Protein AF-A0A8T5Q6V1-F1 (afdb_monomer)

Sequence (632 aa):
MIDNRLVGYIRTYMGKGYNKSAIADYLVKLGYPSQNVWDTINSMAQAKPMPQKQILPVQPIKKAAHKKYAPGAIHAAGFSGKLGLEIALVVIPLILLAGGYFMFLQPVCGNGKIERGETMETCCDDTSCLGEQLCEEHSCIEPTCDECQFLDDHVCVDYECCDSKDCADDKRCTDHKCESIVCEECQYIENRICLSYECCKNEDCSDEERCMDNHCVPLECGECEYLFHYACLPYVCCSHEDCDDDDPATIDTCDRPGTINATCSHEEILDECTINTECDDNVTSTRDICTGTPKTCSNIPITACLDGDNYCPSGCTYDDDNDCAQPDECLTDDDCDDDDPSTIDNCTGTPKTCSNTLTTECITGDDYCPSGCIYDDDQDCAQPDECSVDVDCDDSDPSTADNCSGTPKTCFNTPITECIDGDDYCPSTCTPLTDNNCRCSADAECYDSDPSTTDACAGAPPSCSNILITGCVGGDNYCPLGCDDTNDTDCQASIDCDLDIDCFITASENCERASVTNTSVVNLFGMLQETTNYLEIKGIELNKCVFYHRIVEMNVTFTEVFIQNMLDQGSTQEEIDQSLQQANDDADSLEGLDGTCRFDQADLTAMLNRWKEGNYASSDYNVAECEGDLHS

Solvent-accessible surface area (backbone atoms only — not comparable to full-atom values): 37743 Å² total; per-residue (Å²): 135,82,58,67,68,59,50,48,52,52,50,55,42,47,73,71,68,50,53,70,65,66,53,40,57,53,43,38,74,73,70,46,59,62,66,64,46,50,53,52,61,51,57,66,65,70,61,74,81,74,81,80,74,83,81,72,86,80,75,88,78,79,83,78,82,83,79,86,81,79,88,79,87,81,82,87,81,87,83,85,83,85,84,88,88,88,86,88,87,86,90,85,84,92,84,90,82,91,79,89,82,85,87,89,85,84,92,74,91,88,78,85,68,91,50,102,84,66,51,101,62,56,31,90,43,44,86,64,36,80,77,71,18,41,45,54,99,37,30,61,40,76,76,81,58,58,102,50,35,46,79,55,95,73,37,69,41,73,46,76,19,82,42,44,84,67,30,58,61,62,23,34,45,52,96,43,31,65,43,71,65,81,60,61,100,54,41,46,75,54,95,63,37,70,41,69,50,73,17,82,44,44,87,60,36,57,78,64,15,26,46,52,98,43,32,64,39,76,66,86,55,56,94,50,35,42,83,54,91,60,37,67,42,70,36,70,16,61,43,40,80,62,34,66,81,87,54,85,54,46,47,49,36,35,43,61,48,54,33,101,74,21,38,66,44,70,45,73,51,74,53,75,32,94,44,35,79,74,39,66,81,84,51,68,59,40,51,42,38,47,46,74,80,57,22,37,70,43,74,43,72,58,79,66,62,47,70,81,71,74,45,59,37,99,85,56,42,37,96,58,13,61,50,22,82,56,74,60,76,39,88,42,34,86,74,38,72,78,90,54,91,60,46,48,48,36,43,44,76,85,52,19,36,67,42,67,41,67,53,74,72,61,54,68,85,72,87,61,62,33,92,86,49,44,44,92,64,14,72,63,30,73,77,72,55,75,38,92,45,35,79,74,40,67,80,86,52,78,59,42,48,39,36,46,48,75,84,56,22,36,69,44,74,41,73,55,76,71,59,51,71,79,71,88,40,39,39,96,88,48,31,54,89,57,15,69,58,22,71,34,79,44,35,85,74,37,68,82,83,46,68,42,39,50,45,32,48,44,71,85,48,31,31,71,44,72,42,71,52,79,65,61,57,54,82,74,74,44,49,33,84,91,50,38,57,89,66,13,73,45,24,67,72,64,42,77,30,58,70,39,62,66,56,45,44,57,28,30,74,73,29,39,40,25,34,34,46,49,76,46,77,47,75,62,89,41,34,39,40,37,38,33,31,42,38,35,33,67,19,61,53,87,80,15,26,32,39,36,43,30,35,68,43,42,49,56,47,73,36,71,69,38,53,48,54,42,44,76,72,67,47,50,72,70,57,52,53,51,51,46,48,51,50,29,58,57,31,57,70,48,44,67,34,30,31,42,32,39,22,51,47,70,57,48,34,52,45,51,54,34,46,74,75,68,53,77,58,83,68,68,53,74,78,35,60,68,46,48,69,67,72,107

Secondary structure (DSSP, 8-state):
---HHHHHHHHHHHHTT--HHHHHHHHHHTT--HHHHHHHHHHHHHSPPPP---------PPPP-PPPPPPPPPPP--------------------------------S-SSS--BTB-TT--SSGGGSSSS-EEETTEEE-----TTEEEETTEEEEPS-SSTTTS-TTEEEETTEEEEP---TTEEEETTEEEEPS-SSGGGS-TTEEEETTEEEE----TTEEEETTEEEE-S-SSSGGG--S-TTEEEEEESTTSTT-EEEEEE---S-SSGGGG--S-TTEEEEEEETTEEEEEEEP-S--TTSS---TT--TTT-TTS-PPPS-SSGGGS--S-TTEEEEEEETTEEEEEEE-----TTSS---BTB-TTT-TTSPPPPS-SSGGGG--S-TTEEEEEEETTEEEEEEE--S--TTSS---TT--TTT-TT---SSGGGS--S-TTEEEEEETTTTEEEEEE--S--TTSS---TT--TTT-SS-PPPEE-TT-HHHHHHHHTTT--EEEEEEEEEEETTEEEEEEEEEEEEEEETTEEEEEEEEEEEEEEE-HHHHHHHHHTT--HHHHHHHHHHHHHHHHTTTT-EEEEEE-HHHHHHHHHHHHTT---GGGGTTSEEESGGG-

Structure (mmCIF, N/CA/C/O backbone):
data_AF-A0A8T5Q6V1-F1
#
_entry.id   AF-A0A8T5Q6V1-F1
#
loop_
_atom_site.group_PDB
_atom_site.id
_atom_site.type_symbol
_atom_site.label_atom_id
_atom_site.label_alt_id
_atom_site.label_comp_id
_atom_site.label_asym_id
_atom_site.label_entity_id
_atom_site.label_seq_id
_atom_site.pdbx_PDB_ins_code
_atom_site.Cartn_x
_atom_site.Cartn_y
_atom_site.Cartn_z
_atom_site.occupancy
_atom_site.B_iso_or_equiv
_atom_site.auth_seq_id
_atom_site.auth_comp_id
_atom_site.auth_asym_id
_atom_site.auth_atom_id
_atom_site.pdbx_PDB_model_num
ATOM 1 N N . MET A 1 1 ? -5.209 1.384 3.714 1.00 50.50 1 MET A N 1
ATOM 2 C CA . MET A 1 1 ? -3.774 1.659 3.490 1.00 50.50 1 MET A CA 1
ATOM 3 C C . MET A 1 1 ? -3.626 2.151 2.066 1.00 50.50 1 MET A C 1
ATOM 5 O O . MET A 1 1 ? -4.229 1.548 1.185 1.00 50.50 1 MET A O 1
ATOM 9 N N . ILE A 1 2 ? -2.903 3.247 1.853 1.00 60.59 2 ILE A N 1
ATOM 10 C CA . ILE A 1 2 ? -2.592 3.736 0.507 1.00 60.59 2 ILE A CA 1
ATOM 11 C C . ILE A 1 2 ? -1.383 2.936 0.004 1.00 60.59 2 ILE A C 1
ATOM 13 O O . ILE A 1 2 ? -0.422 2.738 0.742 1.00 60.59 2 ILE A O 1
ATOM 17 N N . ASP A 1 3 ? -1.430 2.432 -1.230 1.00 82.81 3 ASP A N 1
ATOM 18 C CA . ASP A 1 3 ? -0.286 1.724 -1.813 1.00 82.81 3 ASP A CA 1
ATOM 19 C C . ASP A 1 3 ? 0.800 2.747 -2.193 1.00 82.81 3 ASP A C 1
ATOM 21 O O . ASP A 1 3 ? 0.674 3.486 -3.170 1.00 82.81 3 ASP A O 1
ATOM 25 N N . ASN A 1 4 ? 1.889 2.792 -1.423 1.00 78.69 4 ASN A N 1
ATOM 26 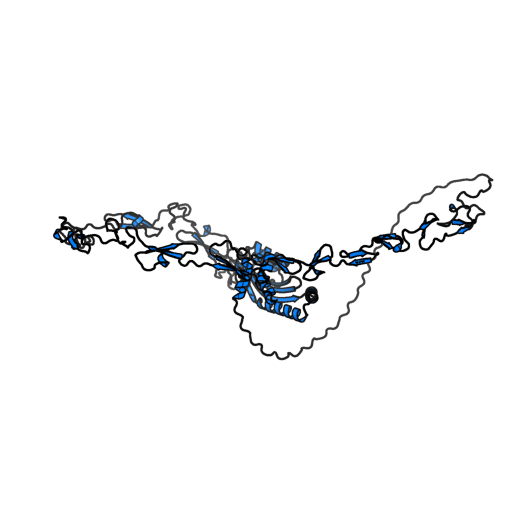C CA . ASN A 1 4 ? 2.996 3.723 -1.659 1.00 78.69 4 ASN A CA 1
ATOM 27 C C . ASN A 1 4 ? 3.698 3.507 -3.018 1.00 78.69 4 ASN A C 1
ATOM 29 O O . ASN A 1 4 ? 4.269 4.447 -3.576 1.00 78.69 4 ASN A O 1
ATOM 33 N N . ARG A 1 5 ? 3.587 2.315 -3.624 1.00 82.81 5 ARG A N 1
ATOM 34 C CA . ARG A 1 5 ? 4.042 2.048 -4.999 1.00 82.81 5 ARG A CA 1
ATOM 35 C C . ARG A 1 5 ? 3.133 2.735 -6.018 1.00 82.81 5 ARG A C 1
ATOM 37 O O . ARG A 1 5 ? 3.620 3.345 -6.969 1.00 82.81 5 ARG A O 1
ATOM 44 N N . LEU A 1 6 ? 1.823 2.683 -5.783 1.00 89.88 6 LEU A N 1
ATOM 45 C CA . LEU A 1 6 ? 0.807 3.356 -6.590 1.00 89.88 6 LEU A CA 1
ATOM 46 C C . LEU A 1 6 ? 0.952 4.887 -6.507 1.00 89.88 6 LEU A C 1
ATOM 48 O O . LEU A 1 6 ? 0.964 5.550 -7.545 1.00 89.88 6 LEU A O 1
ATOM 52 N N . VAL A 1 7 ? 1.184 5.436 -5.305 1.00 91.81 7 VAL A N 1
ATOM 53 C CA . VAL A 1 7 ? 1.549 6.854 -5.089 1.00 91.81 7 VAL A CA 1
ATOM 54 C C . VAL A 1 7 ? 2.785 7.234 -5.901 1.00 91.81 7 VAL A C 1
ATOM 56 O O . VAL A 1 7 ? 2.777 8.267 -6.572 1.00 91.81 7 VAL A O 1
ATOM 59 N N . GLY A 1 8 ? 3.836 6.406 -5.862 1.00 86.44 8 GLY A N 1
ATOM 60 C CA . GLY A 1 8 ? 5.070 6.616 -6.620 1.00 86.44 8 GLY A CA 1
ATOM 61 C C . GLY A 1 8 ? 4.810 6.744 -8.120 1.00 86.44 8 GLY A C 1
ATOM 62 O O . GLY A 1 8 ? 5.161 7.763 -8.717 1.00 86.44 8 GLY A O 1
ATOM 63 N N . TYR A 1 9 ? 4.110 5.772 -8.718 1.00 88.06 9 TYR A N 1
ATOM 64 C CA . TYR A 1 9 ? 3.749 5.826 -10.137 1.00 88.06 9 TYR A CA 1
ATOM 65 C C . TYR A 1 9 ? 2.916 7.067 -10.480 1.00 88.06 9 TYR A C 1
ATOM 67 O O . TYR A 1 9 ? 3.264 7.792 -11.416 1.00 88.06 9 TYR A O 1
ATOM 75 N N . ILE A 1 10 ? 1.860 7.359 -9.711 1.00 93.31 10 ILE A N 1
ATOM 76 C CA . ILE A 1 10 ? 1.014 8.542 -9.929 1.00 93.31 10 ILE A CA 1
ATOM 77 C C . ILE A 1 10 ? 1.860 9.821 -9.886 1.00 93.31 10 ILE A C 1
ATOM 79 O O . ILE A 1 10 ? 1.750 10.659 -10.783 1.00 93.31 10 ILE A O 1
ATOM 83 N N . ARG A 1 11 ? 2.760 9.955 -8.903 1.00 91.69 11 ARG A N 1
ATOM 84 C CA . ARG A 1 11 ? 3.656 11.113 -8.763 1.00 91.69 11 ARG A CA 1
ATOM 85 C C . ARG A 1 11 ? 4.608 11.245 -9.956 1.00 91.69 11 ARG A C 1
ATOM 87 O O . ARG A 1 11 ? 4.735 12.344 -10.494 1.00 91.69 11 ARG A O 1
ATOM 94 N N . THR A 1 12 ? 5.212 10.147 -10.423 1.00 89.19 12 THR A N 1
ATOM 95 C CA . THR A 1 12 ? 6.093 10.146 -11.606 1.00 89.19 12 THR A CA 1
ATOM 96 C C . THR A 1 12 ? 5.361 10.593 -12.872 1.00 89.19 12 THR A C 1
ATOM 98 O O . THR A 1 12 ? 5.877 11.433 -13.611 1.00 89.19 12 THR A O 1
ATOM 101 N N . TYR A 1 13 ? 4.157 10.077 -13.142 1.00 86.62 13 TYR A N 1
ATOM 102 C CA . TYR A 1 13 ? 3.411 10.479 -14.338 1.00 86.62 13 TYR A CA 1
ATOM 103 C C . TYR A 1 13 ? 2.838 11.903 -14.221 1.00 86.62 13 TYR A C 1
ATOM 105 O O . TYR A 1 13 ? 2.899 12.654 -15.195 1.00 86.62 13 TYR A O 1
ATOM 113 N N . MET A 1 14 ? 2.380 12.339 -13.041 1.00 86.94 14 MET A N 1
ATOM 114 C CA . MET A 1 14 ? 1.978 13.739 -12.828 1.00 86.94 14 MET A CA 1
ATOM 115 C C . MET A 1 14 ? 3.160 14.703 -13.023 1.00 86.94 14 MET A C 1
ATOM 117 O O . MET A 1 14 ? 2.996 15.744 -13.657 1.00 86.94 14 MET A O 1
ATOM 121 N N . GLY A 1 15 ? 4.362 14.342 -12.555 1.00 74.06 15 GLY A N 1
ATOM 122 C CA . GLY A 1 15 ? 5.591 15.116 -12.770 1.00 74.06 15 GLY A CA 1
ATOM 123 C C . GLY A 1 15 ? 5.994 15.234 -14.245 1.00 74.06 15 GLY A C 1
ATOM 124 O O . GLY A 1 15 ? 6.509 16.267 -14.663 1.00 74.06 15 GLY A O 1
ATOM 125 N N . LYS A 1 16 ? 5.675 14.221 -15.062 1.00 83.06 16 LYS A N 1
ATOM 126 C CA . LYS A 1 16 ? 5.834 14.244 -16.528 1.00 83.06 16 LYS A CA 1
ATOM 127 C C . LYS A 1 16 ? 4.684 14.951 -17.271 1.00 83.06 16 LYS A C 1
ATOM 129 O O . LYS A 1 16 ? 4.659 14.941 -18.497 1.00 83.06 16 LYS A O 1
ATOM 134 N N . GLY A 1 17 ? 3.737 15.566 -16.556 1.00 82.12 17 GLY A N 1
ATOM 135 C CA . GLY A 1 17 ? 2.651 16.363 -17.136 1.00 82.12 17 GLY A CA 1
ATOM 136 C C . GLY A 1 17 ? 1.446 15.570 -17.654 1.00 82.12 17 GLY A C 1
ATOM 137 O O . GLY A 1 17 ? 0.575 16.156 -18.298 1.00 82.12 17 GLY A O 1
ATOM 138 N N . TYR A 1 18 ? 1.358 14.265 -17.375 1.00 78.44 18 TYR A N 1
ATOM 139 C CA . TYR A 1 18 ? 0.180 13.470 -17.731 1.00 78.44 18 TYR A CA 1
ATOM 140 C C . TYR A 1 18 ? -1.029 13.902 -16.889 1.00 78.44 18 TYR A C 1
ATOM 142 O O . TYR A 1 18 ? -0.914 14.177 -15.692 1.00 78.44 18 TYR A O 1
ATOM 150 N N . ASN A 1 19 ? -2.210 13.963 -17.512 1.00 92.12 19 ASN A N 1
ATOM 151 C CA . ASN A 1 19 ? -3.438 14.274 -16.786 1.00 92.12 19 ASN A CA 1
ATOM 152 C C . ASN A 1 19 ? -3.866 13.082 -15.911 1.00 92.12 19 ASN A C 1
ATOM 154 O O . ASN A 1 19 ? -3.575 11.929 -16.224 1.00 92.12 19 ASN A O 1
ATOM 158 N N . LYS A 1 20 ? -4.587 13.368 -14.824 1.00 92.50 20 LYS A N 1
ATOM 159 C CA . LYS A 1 20 ? -5.003 12.369 -13.829 1.00 92.50 20 LYS A CA 1
ATOM 160 C C . LYS A 1 20 ? -5.739 11.160 -14.418 1.00 92.50 20 LYS A C 1
ATOM 162 O O . LYS A 1 20 ? -5.461 10.047 -13.995 1.00 92.50 20 LYS A O 1
ATOM 167 N N . SER A 1 21 ? -6.622 11.364 -15.396 1.00 89.88 21 SER A N 1
ATOM 168 C CA . SER A 1 21 ? -7.391 10.265 -16.001 1.00 89.88 21 SER A CA 1
ATOM 169 C C . SER A 1 21 ? -6.497 9.346 -16.832 1.00 89.88 21 SER A C 1
ATOM 171 O O . SER A 1 21 ? -6.570 8.134 -16.691 1.00 89.88 21 SER A O 1
ATOM 173 N N . ALA A 1 22 ? -5.566 9.908 -17.609 1.00 86.81 22 ALA A N 1
ATOM 174 C CA . ALA A 1 22 ? -4.607 9.113 -18.379 1.00 86.81 22 ALA A CA 1
ATOM 175 C C . ALA A 1 22 ? -3.687 8.269 -17.473 1.00 86.81 22 ALA A C 1
ATOM 177 O O . ALA A 1 22 ? -3.285 7.165 -17.838 1.00 86.81 22 ALA A O 1
ATOM 178 N N . ILE A 1 23 ? -3.372 8.781 -16.278 1.00 91.69 23 ILE A N 1
ATOM 179 C CA . ILE A 1 23 ? -2.633 8.050 -15.242 1.00 91.69 23 ILE A CA 1
ATOM 180 C C . ILE A 1 23 ? -3.495 6.924 -14.662 1.00 91.69 23 ILE A C 1
ATOM 182 O O . ILE A 1 23 ? -3.005 5.805 -14.510 1.00 91.69 23 ILE A O 1
ATOM 186 N N . ALA A 1 24 ? -4.769 7.207 -14.373 1.00 92.19 24 ALA A N 1
ATOM 187 C CA . ALA A 1 24 ? -5.705 6.221 -13.853 1.00 92.19 24 ALA A CA 1
ATOM 188 C C . ALA A 1 24 ? -5.894 5.046 -14.825 1.00 92.19 24 ALA A C 1
ATOM 190 O O . ALA A 1 24 ? -5.629 3.903 -14.457 1.00 92.19 24 ALA A O 1
ATOM 191 N N . ASP A 1 25 ? -6.236 5.331 -16.084 1.00 90.31 25 ASP A N 1
ATOM 192 C CA . ASP A 1 25 ? -6.454 4.329 -17.134 1.00 90.31 25 ASP A CA 1
ATOM 193 C C . ASP A 1 25 ? -5.232 3.433 -17.355 1.00 90.31 25 ASP A C 1
ATOM 195 O O . ASP A 1 25 ? -5.359 2.222 -17.547 1.00 90.31 25 ASP A O 1
ATOM 199 N N . TYR A 1 26 ? -4.031 4.019 -17.330 1.00 89.94 26 TYR A N 1
ATOM 200 C CA . TYR A 1 26 ? -2.785 3.274 -17.485 1.00 89.94 26 TYR A CA 1
ATOM 201 C C . TYR A 1 26 ? -2.558 2.299 -16.321 1.00 89.94 26 TYR A C 1
ATOM 203 O O . TYR A 1 26 ? -2.229 1.134 -16.544 1.00 89.94 26 TYR A O 1
ATOM 211 N N . LEU A 1 27 ? -2.777 2.742 -15.081 1.00 88.88 27 LEU A N 1
ATOM 212 C CA . LEU A 1 27 ? -2.571 1.914 -13.890 1.00 88.88 27 LEU A CA 1
ATOM 213 C C . LEU A 1 27 ? -3.657 0.839 -13.743 1.00 88.88 27 LEU A C 1
ATOM 215 O O . LEU A 1 27 ? -3.339 -0.301 -13.405 1.00 88.88 27 LEU A O 1
ATOM 219 N N . VAL A 1 28 ? -4.909 1.140 -14.100 1.00 92.12 28 VAL A N 1
ATOM 220 C CA . VAL A 1 28 ? -5.985 0.137 -14.166 1.00 92.12 28 VAL A CA 1
ATOM 221 C C . VAL A 1 28 ? -5.683 -0.932 -15.223 1.00 92.12 28 VAL A C 1
ATOM 223 O O . VAL A 1 28 ? -5.834 -2.121 -14.948 1.00 92.12 28 VAL A O 1
ATOM 226 N N . LYS A 1 29 ? -5.144 -0.556 -16.393 1.00 86.12 29 LYS A N 1
ATOM 227 C CA . LYS A 1 29 ? -4.668 -1.518 -17.411 1.00 86.12 29 LYS A CA 1
ATOM 228 C C . LYS A 1 29 ? -3.483 -2.374 -16.946 1.00 86.12 29 LYS A C 1
ATOM 230 O O . LYS A 1 29 ? -3.326 -3.489 -17.438 1.00 86.12 29 LYS A O 1
ATOM 235 N N . LEU A 1 30 ? -2.684 -1.899 -15.988 1.00 81.12 30 LEU A N 1
ATOM 236 C CA . LEU A 1 30 ? -1.647 -2.690 -15.310 1.00 81.12 30 LEU A CA 1
ATOM 237 C C . LEU A 1 30 ? -2.190 -3.582 -14.174 1.00 81.12 30 LEU A C 1
ATOM 239 O O . LEU A 1 30 ? -1.413 -4.285 -13.531 1.00 81.12 30 LEU A O 1
ATOM 243 N N . GLY A 1 31 ? -3.507 -3.595 -13.943 1.00 89.69 31 GLY A N 1
ATOM 244 C CA . GLY A 1 31 ? -4.175 -4.464 -12.971 1.00 89.69 31 GLY A CA 1
ATOM 245 C C . GLY A 1 31 ? -4.384 -3.852 -11.584 1.00 89.69 31 GLY A C 1
ATOM 246 O O . GLY A 1 31 ? -4.803 -4.568 -10.675 1.00 89.69 31 GLY A O 1
ATOM 247 N N . TYR A 1 32 ? -4.124 -2.554 -11.395 1.00 89.25 32 TYR A N 1
ATOM 248 C CA . TYR A 1 32 ? -4.460 -1.875 -10.140 1.00 89.25 32 TYR A CA 1
ATOM 249 C C . TYR A 1 32 ? -5.985 -1.654 -10.027 1.00 89.25 32 TYR A C 1
ATOM 251 O O . TYR A 1 32 ? -6.607 -1.238 -11.006 1.00 89.25 32 TYR A O 1
ATOM 259 N N . PRO A 1 33 ? -6.619 -1.887 -8.857 1.00 92.69 33 PRO A N 1
ATOM 260 C CA . PRO A 1 33 ? -8.056 -1.661 -8.691 1.00 92.69 33 PRO A CA 1
ATOM 261 C C . PRO A 1 33 ? -8.438 -0.190 -8.906 1.00 92.69 33 PRO A C 1
ATOM 263 O O . PRO A 1 33 ? -7.882 0.680 -8.237 1.00 92.69 33 PRO A O 1
ATOM 266 N N . SER A 1 34 ? -9.414 0.076 -9.784 1.00 91.88 34 SER A N 1
ATOM 267 C CA . SER A 1 34 ? -9.871 1.432 -10.157 1.00 91.88 34 SER A CA 1
ATOM 268 C C . SER A 1 34 ? -10.066 2.363 -8.955 1.00 91.88 34 SER A C 1
ATOM 270 O O . SER A 1 34 ? -9.482 3.446 -8.915 1.00 91.88 34 SER A O 1
ATOM 272 N N . GLN A 1 35 ? -10.794 1.894 -7.935 1.00 91.19 35 GLN A N 1
ATOM 273 C CA . GLN A 1 35 ? -11.061 2.653 -6.714 1.00 91.19 35 GLN A CA 1
ATOM 274 C C . GLN A 1 35 ? -9.765 3.108 -6.022 1.00 91.19 35 GLN A C 1
ATOM 276 O O . GLN A 1 35 ? -9.561 4.299 -5.806 1.00 91.19 35 GLN A O 1
ATOM 281 N N . ASN A 1 36 ? -8.829 2.184 -5.780 1.00 91.62 36 ASN A N 1
ATOM 282 C CA . ASN A 1 36 ? -7.547 2.483 -5.136 1.00 91.62 36 ASN A CA 1
ATOM 283 C C . ASN A 1 36 ? -6.719 3.500 -5.941 1.00 91.62 36 ASN A C 1
ATOM 285 O O . ASN A 1 36 ? -6.029 4.337 -5.356 1.00 91.62 36 ASN A O 1
ATOM 289 N N . VAL A 1 37 ? -6.772 3.433 -7.276 1.00 93.25 37 VAL A N 1
ATOM 290 C CA . VAL A 1 37 ? -6.072 4.372 -8.165 1.00 93.25 37 VAL A CA 1
ATOM 291 C C . VAL A 1 37 ? -6.668 5.775 -8.037 1.00 93.25 37 VAL A C 1
ATOM 293 O O . VAL A 1 37 ? -5.928 6.733 -7.799 1.00 93.25 37 VAL A O 1
ATOM 296 N N . TRP A 1 38 ? -7.993 5.904 -8.118 1.00 94.44 38 TRP A N 1
ATOM 297 C CA . TRP A 1 38 ? -8.678 7.193 -8.012 1.00 94.44 38 TRP A CA 1
ATOM 298 C C . TRP A 1 38 ? -8.610 7.807 -6.609 1.00 94.44 38 TRP A C 1
ATOM 300 O O . TRP A 1 38 ? -8.314 8.998 -6.493 1.00 94.44 38 TRP A O 1
ATOM 310 N N . ASP A 1 39 ? -8.760 7.017 -5.546 1.00 91.69 39 ASP A N 1
ATOM 311 C CA . ASP A 1 39 ? -8.610 7.475 -4.158 1.00 91.69 39 ASP A CA 1
ATOM 312 C C . ASP A 1 39 ? -7.190 8.005 -3.893 1.00 91.69 39 ASP A C 1
ATOM 314 O O . ASP A 1 39 ? -7.002 9.040 -3.243 1.00 91.69 39 ASP A O 1
ATOM 318 N N . THR A 1 40 ? -6.171 7.359 -4.470 1.00 91.88 40 THR A N 1
ATOM 319 C CA . THR A 1 40 ? -4.777 7.823 -4.388 1.00 91.88 40 THR A CA 1
ATOM 320 C C . THR A 1 40 ? -4.570 9.124 -5.182 1.00 91.88 40 THR A C 1
ATOM 322 O O . THR A 1 40 ? -4.009 10.094 -4.672 1.00 91.88 40 THR A O 1
ATOM 325 N N . ILE A 1 41 ? -5.099 9.215 -6.407 1.00 93.12 41 ILE A N 1
ATOM 326 C CA . ILE A 1 41 ? -5.057 10.432 -7.244 1.00 93.12 41 ILE A CA 1
ATOM 327 C C . ILE A 1 41 ? -5.788 11.623 -6.592 1.00 93.12 41 ILE A C 1
ATOM 329 O O . ILE A 1 41 ? -5.400 12.788 -6.784 1.00 93.12 41 ILE A O 1
ATOM 333 N N . ASN A 1 42 ? -6.862 11.357 -5.849 1.00 92.12 42 ASN A N 1
ATOM 334 C CA . ASN A 1 42 ? -7.705 12.373 -5.226 1.00 92.12 42 ASN A CA 1
ATOM 335 C C . ASN A 1 42 ? -7.177 12.817 -3.857 1.00 92.12 42 ASN A C 1
ATOM 337 O O . ASN A 1 42 ? -7.146 14.020 -3.597 1.00 92.12 42 ASN A O 1
ATOM 341 N N . SER A 1 43 ? -6.649 11.908 -3.035 1.00 90.75 43 SER A N 1
ATOM 342 C CA . SER A 1 43 ? -5.946 12.267 -1.790 1.00 90.75 43 SER A CA 1
ATOM 343 C C . SER A 1 43 ? -4.698 13.120 -2.062 1.00 90.75 43 SER A C 1
ATOM 345 O O . SER A 1 43 ? -4.515 14.163 -1.430 1.00 90.75 43 SER A O 1
ATOM 347 N N . MET A 1 44 ? -3.915 12.794 -3.099 1.00 82.94 44 MET A N 1
ATOM 348 C CA . MET A 1 44 ? -2.791 13.628 -3.559 1.00 82.94 44 MET A CA 1
ATOM 349 C C . MET A 1 44 ? -3.220 15.026 -4.053 1.00 82.94 44 MET A C 1
ATOM 351 O O . MET A 1 44 ? -2.408 15.949 -4.065 1.00 82.94 44 MET A O 1
ATOM 355 N N . ALA A 1 45 ? -4.487 15.219 -4.438 1.00 72.88 45 ALA A N 1
ATOM 356 C CA . ALA A 1 45 ? -5.019 16.511 -4.885 1.00 72.88 45 ALA A CA 1
ATOM 357 C C . ALA A 1 45 ? -5.247 17.511 -3.742 1.00 72.88 45 ALA A C 1
ATOM 359 O O . ALA A 1 45 ? -5.257 18.719 -3.976 1.00 72.88 45 ALA A O 1
ATOM 360 N N . GLN A 1 46 ? -5.494 17.008 -2.530 1.00 60.44 46 GLN A N 1
ATOM 361 C CA . GLN A 1 46 ? -5.893 17.819 -1.376 1.00 60.44 46 GLN A CA 1
ATOM 362 C C . GLN A 1 46 ? -4.693 18.314 -0.551 1.00 60.44 46 GLN A C 1
ATOM 364 O O . GLN A 1 46 ? -4.842 19.184 0.312 1.00 60.44 46 GLN A O 1
ATOM 369 N N . ALA A 1 47 ? -3.486 17.819 -0.844 1.00 49.19 47 ALA A N 1
ATOM 370 C CA . ALA A 1 47 ? -2.251 18.309 -0.251 1.00 49.19 47 ALA A CA 1
ATOM 371 C C . ALA A 1 47 ? -2.007 19.779 -0.643 1.00 49.19 47 ALA A C 1
ATOM 373 O O . ALA A 1 47 ? -1.697 20.103 -1.791 1.00 49.19 47 ALA A O 1
ATOM 374 N N . LYS A 1 48 ? -2.132 20.696 0.329 1.00 37.19 48 LYS A N 1
ATOM 375 C CA . LYS A 1 48 ? -1.776 22.113 0.141 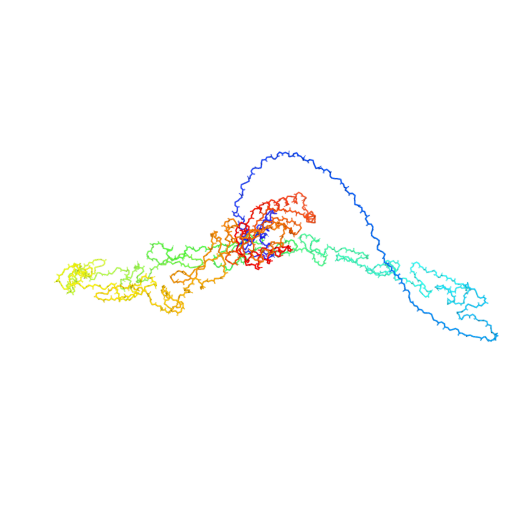1.00 37.19 48 LYS A CA 1
ATOM 376 C C . LYS A 1 48 ? -0.340 22.223 -0.390 1.00 37.19 48 LYS A C 1
ATOM 378 O O . LYS A 1 48 ? 0.550 21.617 0.210 1.00 37.19 48 LYS A O 1
ATOM 383 N N . PRO A 1 49 ? -0.071 23.052 -1.417 1.00 39.31 49 PRO A N 1
ATOM 384 C CA . PRO A 1 49 ? 1.294 23.280 -1.869 1.00 39.31 49 PRO A CA 1
ATOM 385 C C . PRO A 1 49 ? 2.126 23.838 -0.710 1.00 39.31 49 PRO A C 1
ATOM 387 O O . PRO A 1 49 ? 1.771 24.866 -0.120 1.00 39.31 49 PRO A O 1
ATOM 390 N N . MET A 1 50 ? 3.228 23.158 -0.376 1.00 33.22 50 MET A N 1
ATOM 391 C CA . MET A 1 50 ? 4.157 23.644 0.642 1.00 33.22 50 MET A CA 1
ATOM 392 C C . MET A 1 50 ? 4.661 25.046 0.259 1.00 33.22 50 MET A C 1
ATOM 394 O O . MET A 1 50 ? 4.918 25.315 -0.919 1.00 33.22 50 MET A O 1
ATOM 398 N N . PRO A 1 51 ? 4.806 25.969 1.228 1.00 31.80 51 PRO A N 1
ATOM 399 C CA . PRO A 1 51 ? 5.208 27.336 0.932 1.00 31.80 51 PRO A CA 1
ATOM 400 C C . PRO A 1 51 ? 6.614 27.360 0.325 1.00 31.80 51 PRO A C 1
ATOM 402 O O . PRO A 1 51 ? 7.587 27.001 0.989 1.00 31.80 51 PRO A O 1
ATOM 405 N N . GLN A 1 52 ? 6.722 27.824 -0.926 1.00 33.12 52 GLN A N 1
ATOM 406 C CA . GLN A 1 52 ? 7.999 27.966 -1.628 1.00 33.12 52 GLN A CA 1
ATOM 407 C C . GLN A 1 52 ? 8.988 28.788 -0.791 1.00 33.12 52 GLN A C 1
ATOM 409 O O . GLN A 1 52 ? 8.845 30.003 -0.612 1.00 33.12 52 GLN A O 1
ATOM 414 N N . LYS A 1 53 ? 10.020 28.111 -0.283 1.00 32.88 53 LYS A N 1
ATOM 415 C CA . LYS A 1 53 ? 11.124 28.724 0.456 1.00 32.88 53 LYS A CA 1
ATOM 416 C C . LYS A 1 53 ? 11.891 29.625 -0.514 1.00 32.88 53 LYS A C 1
ATOM 418 O O . LYS A 1 53 ? 12.406 29.149 -1.522 1.00 32.88 53 LYS A O 1
ATOM 423 N N . GLN A 1 54 ? 11.959 30.928 -0.235 1.00 32.53 54 GLN A N 1
ATOM 424 C CA . GLN A 1 54 ? 12.676 31.867 -1.103 1.00 32.53 54 GLN A CA 1
ATOM 425 C C . GLN A 1 54 ? 14.154 31.473 -1.216 1.00 32.53 54 GLN A C 1
ATOM 427 O O . GLN A 1 54 ? 14.896 31.520 -0.233 1.00 32.53 54 GLN A O 1
ATOM 432 N N . ILE A 1 55 ? 14.578 31.116 -2.429 1.00 33.44 55 ILE A N 1
ATOM 433 C CA . ILE A 1 55 ? 15.965 30.766 -2.734 1.00 33.44 55 ILE A CA 1
ATOM 434 C C . ILE A 1 55 ? 16.821 32.033 -2.624 1.00 33.44 55 ILE A C 1
ATOM 436 O O . ILE A 1 55 ? 16.726 32.949 -3.444 1.00 33.44 55 ILE A O 1
ATOM 440 N N . LEU A 1 56 ? 17.675 32.088 -1.601 1.00 36.03 56 LEU A N 1
ATOM 441 C CA . LEU A 1 56 ? 18.736 33.089 -1.512 1.00 36.03 56 LEU A CA 1
ATOM 442 C C . LEU A 1 56 ? 19.834 32.769 -2.543 1.00 36.03 56 LEU A C 1
ATOM 444 O O . LEU A 1 56 ? 20.179 31.601 -2.720 1.00 36.03 56 LEU A O 1
ATOM 448 N N . PRO A 1 57 ? 20.425 33.778 -3.211 1.00 30.89 57 PRO A N 1
ATOM 449 C CA . PRO A 1 57 ? 21.426 33.545 -4.247 1.00 30.89 57 PRO A CA 1
ATOM 450 C C . PRO A 1 57 ? 22.701 32.921 -3.664 1.00 30.89 57 PRO A C 1
ATOM 452 O O . PRO A 1 57 ? 23.424 33.551 -2.885 1.00 30.89 57 PRO A O 1
ATOM 455 N N . VAL A 1 58 ? 22.992 31.688 -4.082 1.00 33.75 58 VAL A N 1
ATOM 456 C CA . VAL A 1 58 ? 24.181 30.934 -3.669 1.00 33.75 58 VAL A CA 1
ATOM 457 C C . VAL A 1 58 ? 25.449 31.614 -4.201 1.00 33.75 58 VAL A C 1
ATOM 459 O O . VAL A 1 58 ? 25.619 31.828 -5.401 1.00 33.75 58 VAL A O 1
ATOM 462 N N . GLN A 1 59 ? 26.361 31.965 -3.292 1.00 35.53 59 GLN A N 1
ATOM 463 C CA . GLN A 1 59 ? 27.691 32.481 -3.630 1.00 35.53 59 GLN A CA 1
ATOM 464 C C . GLN A 1 59 ? 28.568 31.358 -4.220 1.00 35.53 59 GLN A C 1
ATOM 466 O O . GLN A 1 59 ? 28.508 30.227 -3.737 1.00 35.53 59 GLN A O 1
ATOM 471 N N . PRO A 1 60 ? 29.438 31.642 -5.208 1.00 33.84 60 PRO A N 1
ATOM 472 C CA . PRO A 1 60 ? 30.245 30.613 -5.858 1.00 33.84 60 PRO A CA 1
ATOM 473 C C . PRO A 1 60 ? 31.262 29.983 -4.893 1.00 33.84 60 PRO A C 1
ATOM 475 O O . PRO A 1 60 ? 32.225 30.626 -4.460 1.00 33.84 60 PRO A O 1
ATOM 478 N N . ILE A 1 61 ? 31.075 28.695 -4.601 1.00 35.38 61 ILE A N 1
ATOM 479 C CA . ILE A 1 61 ? 32.001 27.899 -3.790 1.00 35.38 61 ILE A CA 1
ATOM 480 C C . ILE A 1 61 ? 33.320 27.721 -4.557 1.00 35.38 61 ILE A C 1
ATOM 482 O O . ILE A 1 61 ? 33.357 27.335 -5.728 1.00 35.38 61 ILE A O 1
ATOM 486 N N . LYS A 1 62 ? 34.442 28.016 -3.894 1.00 34.31 62 LYS A N 1
ATOM 487 C CA . LYS A 1 62 ? 35.778 27.862 -4.483 1.00 34.31 62 LYS A CA 1
ATOM 488 C C . LYS A 1 62 ? 36.149 26.382 -4.564 1.00 34.31 62 LYS A C 1
ATOM 490 O O . LYS A 1 62 ? 36.248 25.723 -3.535 1.00 34.31 62 LYS A O 1
ATOM 495 N N . LYS A 1 63 ? 36.436 25.902 -5.779 1.00 35.78 63 LYS A N 1
ATOM 496 C CA . LYS A 1 63 ? 36.922 24.538 -6.045 1.00 35.78 63 LYS A CA 1
ATOM 497 C C . LYS A 1 63 ? 38.112 24.177 -5.145 1.00 35.78 63 LYS A C 1
ATOM 499 O O . LYS A 1 63 ? 39.171 24.801 -5.241 1.00 35.78 63 LYS A O 1
ATOM 504 N N . ALA A 1 64 ? 37.954 23.138 -4.327 1.00 35.19 64 ALA A N 1
ATOM 505 C CA . ALA A 1 64 ? 39.071 22.459 -3.682 1.00 35.19 64 ALA A CA 1
ATOM 506 C C . ALA A 1 64 ? 39.836 21.620 -4.724 1.00 35.19 64 ALA A C 1
ATOM 508 O O . ALA A 1 64 ? 39.249 21.050 -5.643 1.00 35.19 64 ALA A O 1
ATOM 509 N N . ALA A 1 65 ? 41.164 21.572 -4.617 1.00 33.81 65 ALA A N 1
ATOM 510 C CA . ALA A 1 65 ? 42.000 20.892 -5.602 1.00 33.81 65 ALA A CA 1
ATOM 511 C C . ALA A 1 65 ? 42.087 19.383 -5.320 1.00 33.81 65 ALA A C 1
ATOM 513 O O . ALA A 1 65 ? 42.688 18.975 -4.324 1.00 33.81 65 ALA A O 1
ATOM 514 N N . HIS A 1 66 ? 41.563 18.553 -6.228 1.00 35.06 66 HIS A N 1
ATOM 515 C CA . HIS A 1 66 ? 41.764 17.104 -6.166 1.00 35.06 66 HIS A CA 1
ATOM 516 C C . HIS A 1 66 ? 43.245 16.741 -6.336 1.00 35.06 66 HIS A C 1
ATOM 518 O O . HIS A 1 66 ? 43.948 17.207 -7.240 1.00 35.06 66 HIS A O 1
ATOM 524 N N . LYS A 1 67 ? 43.717 15.877 -5.439 1.00 34.44 67 LYS A N 1
ATOM 525 C CA . LYS A 1 67 ? 45.095 15.397 -5.370 1.00 34.44 67 LYS A CA 1
ATOM 526 C C . LYS A 1 67 ? 45.270 14.260 -6.383 1.00 34.44 67 LYS A C 1
ATOM 528 O O . LYS A 1 67 ? 44.618 13.229 -6.263 1.00 34.44 67 LYS A O 1
ATOM 533 N N . LYS A 1 68 ? 46.144 14.434 -7.380 1.00 33.66 68 LYS A N 1
ATOM 534 C CA . LYS A 1 68 ? 46.442 13.379 -8.366 1.00 33.66 68 LYS A CA 1
ATOM 535 C C . LYS A 1 68 ? 47.069 12.160 -7.681 1.00 33.66 68 LYS A C 1
ATOM 537 O O . LYS A 1 68 ? 48.165 12.280 -7.135 1.00 33.66 68 LYS A O 1
ATOM 542 N N . TYR A 1 69 ? 46.428 11.001 -7.798 1.00 33.91 69 TYR A N 1
ATOM 543 C CA . TYR A 1 69 ? 47.090 9.707 -7.632 1.00 33.91 69 TYR A CA 1
ATOM 544 C C . TYR A 1 69 ? 47.672 9.251 -8.976 1.00 33.91 69 TYR A C 1
ATOM 546 O O . TYR A 1 69 ? 47.110 9.527 -10.035 1.00 33.91 69 TYR A O 1
ATOM 554 N N . ALA A 1 70 ? 48.843 8.616 -8.934 1.00 34.31 70 ALA A N 1
ATOM 555 C CA . ALA A 1 70 ? 49.535 8.100 -10.112 1.00 34.31 70 ALA A CA 1
ATOM 556 C C . ALA A 1 70 ? 49.187 6.614 -10.332 1.00 34.31 70 ALA A C 1
ATOM 558 O O . ALA A 1 70 ? 49.009 5.898 -9.344 1.00 34.31 70 ALA A O 1
ATOM 559 N N . PRO A 1 71 ? 49.122 6.128 -11.585 1.00 40.97 71 PRO A N 1
ATOM 560 C CA . PRO A 1 71 ? 48.815 4.729 -11.862 1.00 40.97 71 PRO A CA 1
ATOM 561 C C . PRO A 1 71 ? 49.973 3.813 -11.441 1.00 40.97 71 PRO A C 1
ATOM 563 O O . PRO A 1 71 ? 51.115 3.993 -11.871 1.00 40.97 71 PRO A O 1
ATOM 566 N N . GLY A 1 72 ? 49.669 2.818 -10.607 1.00 35.19 72 GLY A N 1
ATOM 567 C CA . GLY A 1 72 ? 50.587 1.731 -10.269 1.00 35.19 72 GLY A CA 1
ATOM 568 C C . GLY A 1 72 ? 50.657 0.697 -11.395 1.00 35.19 72 GLY A C 1
ATOM 569 O O . GLY A 1 72 ? 49.634 0.319 -11.960 1.00 35.19 72 GLY A O 1
ATOM 570 N N . ALA A 1 73 ? 51.863 0.238 -11.729 1.00 37.12 73 ALA A N 1
ATOM 571 C CA . ALA A 1 73 ? 52.065 -0.767 -12.769 1.00 37.12 73 ALA A CA 1
ATOM 572 C C . ALA A 1 73 ? 51.648 -2.168 -12.290 1.00 37.12 73 ALA A C 1
ATOM 574 O O . ALA A 1 73 ? 52.112 -2.633 -11.249 1.00 37.12 73 ALA A O 1
ATOM 575 N N . ILE A 1 74 ? 50.832 -2.865 -13.085 1.00 35.12 74 ILE A N 1
ATOM 576 C CA . ILE A 1 74 ? 50.458 -4.262 -12.839 1.00 35.12 74 ILE A CA 1
ATOM 577 C C . ILE A 1 74 ? 51.477 -5.177 -13.529 1.00 35.12 74 ILE A C 1
ATOM 579 O O . ILE A 1 74 ? 51.702 -5.090 -14.736 1.00 35.12 74 ILE A O 1
ATOM 583 N N . HIS A 1 75 ? 52.106 -6.062 -12.754 1.00 33.44 75 HIS A N 1
ATOM 584 C CA . HIS A 1 75 ? 53.002 -7.096 -13.269 1.00 33.44 75 HIS A CA 1
ATOM 585 C C . HIS A 1 75 ? 52.200 -8.239 -13.907 1.00 33.44 75 HIS A C 1
ATOM 587 O O . HIS A 1 75 ? 51.401 -8.887 -13.235 1.00 33.44 75 HIS A O 1
ATOM 593 N N . ALA A 1 76 ? 52.474 -8.551 -15.174 1.00 34.25 76 ALA A N 1
ATOM 594 C CA . ALA A 1 76 ? 51.969 -9.765 -15.808 1.00 34.25 76 ALA A CA 1
ATOM 595 C C . ALA A 1 76 ? 52.752 -10.996 -15.313 1.00 34.25 76 ALA A C 1
ATOM 597 O O . ALA A 1 76 ? 53.953 -11.120 -15.566 1.00 34.25 76 ALA A O 1
ATOM 598 N N . ALA A 1 77 ? 52.072 -11.919 -14.631 1.00 35.25 77 ALA A N 1
ATOM 599 C CA . ALA A 1 77 ? 52.608 -13.232 -14.279 1.00 35.25 77 ALA A CA 1
ATOM 600 C C . ALA A 1 77 ? 52.106 -14.277 -15.288 1.00 35.25 77 ALA A C 1
ATOM 602 O O . ALA A 1 77 ? 50.913 -14.557 -15.364 1.00 35.25 77 ALA A O 1
ATOM 603 N N . GLY A 1 78 ? 53.015 -14.846 -16.082 1.00 36.56 78 GLY A N 1
ATOM 604 C CA . GLY A 1 78 ? 52.669 -15.881 -17.056 1.00 36.56 78 GLY A CA 1
ATOM 605 C C . GLY A 1 78 ? 52.468 -17.248 -16.400 1.00 36.56 78 GLY A C 1
ATOM 606 O O . GLY A 1 78 ? 53.340 -17.714 -15.669 1.00 36.56 78 GLY A O 1
ATOM 607 N N . PHE A 1 79 ? 51.361 -17.919 -16.723 1.00 31.25 79 PHE A N 1
ATOM 608 C CA . PHE A 1 79 ? 51.115 -19.315 -16.357 1.00 31.25 79 PHE A CA 1
ATOM 609 C C . PHE A 1 79 ? 51.156 -20.189 -17.617 1.00 31.25 79 PHE A C 1
ATOM 611 O O . PHE A 1 79 ? 50.350 -20.022 -18.528 1.00 31.25 79 PHE A O 1
ATOM 618 N N . SER A 1 80 ? 52.120 -21.112 -17.691 1.00 34.47 80 SER A N 1
ATOM 619 C CA . SER A 1 80 ? 52.282 -22.032 -18.824 1.00 34.47 80 SER A CA 1
ATOM 620 C C . SER A 1 80 ? 51.861 -23.442 -18.412 1.00 34.47 80 SER A C 1
ATOM 622 O O . SER A 1 80 ? 52.605 -24.150 -17.733 1.00 34.47 80 SER A O 1
ATOM 624 N N . GLY A 1 81 ? 50.656 -23.844 -18.818 1.00 34.88 81 GLY A N 1
ATOM 625 C CA . GLY A 1 81 ? 50.147 -25.203 -18.644 1.00 34.88 81 GLY A CA 1
ATOM 626 C C . GLY A 1 81 ? 50.487 -26.078 -19.848 1.00 34.88 81 GLY A C 1
ATOM 627 O O . GLY A 1 81 ? 49.872 -25.947 -20.902 1.00 34.88 81 GLY A O 1
ATOM 628 N N . LYS A 1 82 ? 51.451 -26.992 -19.699 1.00 38.44 82 LYS A N 1
ATOM 629 C CA . LYS A 1 82 ? 51.662 -28.082 -20.664 1.00 38.44 82 LYS A CA 1
ATOM 630 C C . LYS A 1 82 ? 50.604 -29.163 -20.455 1.00 38.44 82 LYS A C 1
ATOM 632 O O . LYS A 1 82 ? 50.514 -29.696 -19.352 1.00 38.44 82 LYS A O 1
ATOM 637 N N . LEU A 1 83 ? 49.935 -29.584 -21.526 1.00 33.78 83 LEU A N 1
ATOM 638 C CA . LEU A 1 83 ? 49.298 -30.898 -21.592 1.00 33.78 83 LEU A CA 1
ATOM 639 C C . LEU A 1 83 ? 50.056 -31.748 -22.616 1.00 33.78 83 LEU A C 1
ATOM 641 O O . LEU A 1 83 ? 50.255 -31.325 -23.752 1.00 33.78 83 LEU A O 1
ATOM 645 N N . GLY A 1 84 ? 50.554 -32.905 -22.185 1.00 38.78 84 GLY A N 1
ATOM 646 C CA . GLY A 1 84 ? 51.252 -33.854 -23.051 1.00 38.78 84 GLY A CA 1
ATOM 647 C C . GLY A 1 84 ? 50.316 -34.969 -23.503 1.00 38.78 84 GLY A C 1
ATOM 648 O O . GLY A 1 84 ? 49.460 -35.399 -22.732 1.00 38.78 84 GLY A O 1
ATOM 649 N N . LEU A 1 85 ? 50.521 -35.466 -24.721 1.00 29.25 85 LEU A N 1
ATOM 650 C CA . LEU A 1 85 ? 49.883 -36.677 -25.223 1.00 29.25 85 LEU A CA 1
ATOM 651 C C . LEU A 1 85 ? 50.917 -37.492 -26.006 1.00 29.25 85 LEU A C 1
ATOM 653 O O . LEU A 1 85 ? 51.568 -36.970 -26.906 1.00 29.25 85 LEU A O 1
ATOM 657 N N . GLU A 1 86 ? 51.082 -38.754 -25.631 1.00 41.97 86 GLU A N 1
ATOM 658 C CA . GLU A 1 86 ? 51.993 -39.725 -26.244 1.00 41.97 86 GLU A CA 1
ATOM 659 C C . GLU A 1 86 ? 51.453 -41.141 -25.976 1.00 41.97 86 GLU A C 1
ATOM 661 O O . GLU A 1 86 ? 50.572 -41.323 -25.135 1.00 41.97 86 GLU A O 1
ATOM 666 N N . ILE A 1 87 ? 52.069 -42.128 -26.635 1.00 36.34 87 ILE A N 1
ATOM 667 C CA . ILE A 1 87 ? 51.872 -43.587 -26.517 1.00 36.34 87 ILE A CA 1
ATOM 668 C C . ILE A 1 87 ? 50.929 -44.252 -27.542 1.00 36.34 87 ILE A C 1
ATOM 670 O O . ILE A 1 87 ? 49.723 -44.424 -27.382 1.00 36.34 87 ILE A O 1
ATOM 674 N N . ALA A 1 88 ? 51.627 -44.730 -28.570 1.00 39.00 88 ALA A N 1
ATOM 675 C CA . ALA A 1 88 ? 51.303 -45.719 -29.586 1.00 39.00 88 ALA A CA 1
ATOM 676 C C . ALA A 1 88 ? 50.726 -47.077 -29.124 1.00 39.00 88 ALA A C 1
ATOM 678 O O . ALA A 1 88 ? 51.061 -47.594 -28.057 1.00 39.00 88 ALA A O 1
ATOM 679 N N . LEU A 1 89 ? 50.032 -47.734 -30.068 1.00 34.78 89 LEU A N 1
ATOM 680 C CA . LEU A 1 89 ? 49.848 -49.190 -30.181 1.00 34.78 89 LEU A CA 1
ATOM 681 C C . LEU A 1 89 ? 49.822 -49.620 -31.678 1.00 34.78 89 LEU A C 1
ATOM 683 O O . LEU A 1 89 ? 49.665 -48.773 -32.548 1.00 34.78 89 LEU A O 1
ATOM 687 N N . VAL A 1 90 ? 49.863 -50.915 -32.034 1.00 38.56 90 VAL A N 1
ATOM 688 C CA . VAL A 1 90 ? 51.061 -51.792 -32.064 1.00 38.56 90 VAL A CA 1
ATOM 689 C C . VAL A 1 90 ? 50.782 -53.077 -32.900 1.00 38.56 90 VAL A C 1
ATOM 691 O O . VAL A 1 90 ? 49.631 -53.468 -33.047 1.00 38.56 90 VAL A O 1
ATOM 694 N N . VAL A 1 91 ? 51.841 -53.749 -33.398 1.00 33.94 91 VAL A N 1
ATOM 695 C CA . VAL A 1 91 ? 51.896 -55.066 -34.113 1.00 33.94 91 VAL A CA 1
ATOM 696 C C . VAL A 1 91 ? 51.828 -55.090 -35.663 1.00 33.94 91 VAL A C 1
ATOM 698 O O . VAL A 1 91 ? 50.815 -54.810 -36.289 1.00 33.94 91 VAL A O 1
ATOM 701 N N . ILE A 1 92 ? 52.921 -55.611 -36.243 1.00 46.72 92 ILE A N 1
ATOM 702 C CA . ILE A 1 92 ? 53.099 -56.229 -37.581 1.00 46.72 92 ILE A CA 1
ATOM 703 C C . ILE A 1 92 ? 53.252 -57.756 -37.355 1.00 46.72 92 ILE A C 1
ATOM 705 O O . ILE A 1 92 ? 53.864 -58.102 -36.338 1.00 46.72 92 ILE A O 1
ATOM 709 N N . PRO A 1 93 ? 52.769 -58.684 -38.223 1.00 51.41 93 PRO A N 1
ATOM 710 C CA . PRO A 1 93 ? 53.730 -59.622 -38.861 1.00 51.41 93 PRO A CA 1
ATOM 711 C C . PRO A 1 93 ? 53.350 -60.289 -40.219 1.00 51.41 93 PRO A C 1
ATOM 713 O O . PRO A 1 93 ? 52.320 -60.936 -40.343 1.00 51.41 93 PRO A O 1
ATOM 716 N N . LEU A 1 94 ? 54.311 -60.245 -41.162 1.00 36.84 94 LEU A N 1
ATOM 717 C CA . LEU A 1 94 ? 54.950 -61.364 -41.914 1.00 36.84 94 LEU A CA 1
ATOM 718 C C . LEU A 1 94 ? 54.159 -62.519 -42.582 1.00 36.84 94 LEU A C 1
ATOM 720 O O . LEU A 1 94 ? 53.319 -63.152 -41.960 1.00 36.84 94 LEU A O 1
ATOM 724 N N . ILE A 1 95 ? 54.648 -62.918 -43.778 1.00 37.56 95 ILE A N 1
ATOM 725 C CA . ILE A 1 95 ? 55.068 -64.275 -44.265 1.00 37.56 95 ILE A CA 1
ATOM 726 C C . ILE A 1 95 ? 55.370 -64.106 -45.785 1.00 37.56 95 ILE A C 1
ATOM 728 O O . ILE A 1 95 ? 54.489 -63.682 -46.518 1.00 37.56 95 ILE A O 1
ATOM 732 N N . LEU A 1 96 ? 56.594 -64.151 -46.345 1.00 34.47 96 LEU A N 1
ATOM 733 C CA . LEU A 1 96 ? 57.640 -65.195 -46.474 1.00 34.47 96 LEU A CA 1
ATOM 734 C C . LEU A 1 96 ? 57.224 -66.508 -47.175 1.00 34.47 96 LEU A C 1
ATOM 736 O O . LEU A 1 96 ? 56.561 -67.325 -46.553 1.00 34.47 96 LEU A O 1
ATOM 740 N N . LEU A 1 97 ? 57.762 -66.783 -48.381 1.00 33.97 97 LEU A N 1
ATOM 741 C CA . LEU A 1 97 ? 58.615 -67.958 -48.714 1.00 33.97 97 LEU A CA 1
ATOM 742 C C . LEU A 1 97 ? 58.726 -68.244 -50.231 1.00 33.97 97 LEU A C 1
ATOM 744 O O . LEU A 1 97 ? 57.703 -68.304 -50.892 1.00 33.97 97 LEU A O 1
ATOM 748 N N . ALA A 1 98 ? 59.955 -68.571 -50.684 1.00 33.25 98 ALA A N 1
ATOM 749 C CA . ALA A 1 98 ? 60.340 -69.409 -51.850 1.00 33.25 98 ALA A CA 1
ATOM 750 C C . ALA A 1 98 ? 59.728 -69.098 -53.248 1.00 33.25 98 ALA A C 1
ATOM 752 O O . ALA A 1 98 ? 58.677 -68.504 -53.390 1.00 33.25 98 ALA A O 1
ATOM 753 N N . GLY A 1 99 ? 60.302 -69.474 -54.390 1.00 31.98 99 GLY A N 1
ATOM 754 C CA . GLY A 1 99 ? 61.511 -70.220 -54.750 1.00 31.98 99 GLY A CA 1
ATOM 755 C C . GLY A 1 99 ? 61.362 -70.556 -56.244 1.00 31.98 99 GLY A C 1
ATOM 756 O O . GLY A 1 99 ? 60.316 -71.056 -56.641 1.00 31.98 99 GLY A O 1
ATOM 757 N N . GLY A 1 100 ? 62.315 -70.168 -57.098 1.00 38.97 100 GLY A N 1
ATOM 758 C CA . GLY A 1 100 ? 62.035 -70.020 -58.541 1.00 38.97 100 GLY A CA 1
ATOM 759 C C . GLY A 1 100 ? 61.974 -71.317 -59.360 1.00 38.97 100 GLY A C 1
ATOM 760 O O . GLY A 1 100 ? 62.355 -72.369 -58.860 1.00 38.97 100 GLY A O 1
ATOM 761 N N . TYR A 1 101 ? 61.582 -71.202 -60.641 1.00 34.84 101 TYR A N 1
ATOM 762 C CA . TYR A 1 101 ? 62.116 -71.957 -61.796 1.00 34.84 101 TYR A CA 1
ATOM 763 C C . TYR A 1 101 ? 61.575 -71.390 -63.144 1.00 34.84 101 TYR A C 1
ATOM 765 O O . TYR A 1 101 ? 60.391 -71.112 -63.265 1.00 34.84 101 TYR A O 1
ATOM 773 N N . PHE A 1 102 ? 62.457 -71.287 -64.151 1.00 34.50 102 PHE A N 1
ATOM 774 C CA . PHE A 1 102 ? 62.215 -71.351 -65.616 1.00 34.50 102 PHE A CA 1
ATOM 775 C C . PHE A 1 102 ? 61.375 -70.298 -66.403 1.00 34.50 102 PHE A C 1
ATOM 777 O O . PHE A 1 102 ? 60.168 -70.405 -66.551 1.00 34.50 102 PHE A O 1
ATOM 784 N N . MET A 1 103 ? 62.121 -69.424 -67.103 1.00 41.97 103 MET A N 1
ATOM 785 C CA . MET A 1 103 ? 62.171 -69.250 -68.581 1.00 41.97 103 MET A CA 1
ATOM 786 C C . MET A 1 103 ? 60.935 -68.876 -69.452 1.00 41.97 103 MET A C 1
ATOM 788 O O . MET A 1 103 ? 60.056 -69.690 -69.700 1.00 41.97 103 MET A O 1
ATOM 792 N N . PHE A 1 104 ? 61.094 -67.728 -70.138 1.00 51.03 104 PHE A N 1
ATOM 793 C CA . PHE A 1 104 ? 60.618 -67.349 -71.492 1.00 51.03 104 PHE A CA 1
ATOM 794 C C . PHE A 1 104 ? 59.107 -67.269 -71.813 1.00 51.03 104 PHE A C 1
ATOM 796 O O . PHE A 1 104 ? 58.550 -68.213 -72.364 1.00 51.03 104 PHE A O 1
ATOM 803 N N . LEU A 1 105 ? 58.530 -66.061 -71.707 1.00 40.28 105 LEU A N 1
ATOM 804 C CA . LEU A 1 105 ? 57.487 -65.520 -72.608 1.00 40.28 105 LEU A CA 1
ATOM 805 C C . LEU A 1 105 ? 57.710 -64.000 -72.818 1.00 40.28 105 LEU A C 1
ATOM 807 O O . LEU A 1 105 ? 58.462 -63.389 -72.060 1.00 40.28 105 LEU A O 1
ATOM 811 N N . GLN A 1 106 ? 57.142 -63.418 -73.884 1.00 53.00 106 GLN A N 1
ATOM 812 C CA . GLN A 1 106 ? 57.364 -62.021 -74.319 1.00 53.00 106 GLN A CA 1
ATOM 813 C C . GLN A 1 106 ? 56.277 -61.055 -73.786 1.00 53.00 106 GLN A C 1
ATOM 815 O O . GLN A 1 106 ? 55.148 -61.510 -73.598 1.00 53.00 106 GLN A O 1
ATOM 820 N N . PRO A 1 107 ? 56.582 -59.755 -73.577 1.00 46.50 107 PRO A N 1
ATOM 821 C CA . PRO A 1 107 ? 55.628 -58.772 -73.048 1.00 46.50 107 PRO A CA 1
ATOM 822 C C . PRO A 1 107 ? 54.565 -58.331 -74.069 1.00 46.50 107 PRO A C 1
ATOM 824 O O . PRO A 1 107 ? 54.782 -58.384 -75.282 1.00 46.50 107 PRO A O 1
ATOM 827 N N . VAL A 1 108 ? 53.423 -57.869 -73.549 1.00 53.66 108 VAL A N 1
ATOM 828 C CA . VAL A 1 108 ? 52.252 -57.346 -74.275 1.00 53.66 108 VAL A CA 1
ATOM 829 C C . VAL A 1 108 ? 51.725 -56.142 -73.477 1.00 53.66 108 VAL A C 1
ATOM 831 O O . VAL A 1 108 ? 51.470 -56.313 -72.287 1.00 53.66 108 VAL A O 1
ATOM 834 N N . CYS A 1 109 ? 51.570 -54.953 -74.086 1.00 52.38 109 CYS A N 1
ATOM 835 C CA . CYS A 1 109 ? 51.086 -53.764 -73.353 1.00 52.38 109 CYS A CA 1
ATOM 836 C C . CYS A 1 109 ? 49.632 -53.936 -72.869 1.00 52.38 109 CYS A C 1
ATOM 838 O O . CYS A 1 109 ? 48.857 -54.671 -73.487 1.00 52.38 109 CYS A O 1
ATOM 840 N N . GLY A 1 110 ? 49.258 -53.208 -71.810 1.00 54.53 110 GLY A N 1
ATOM 841 C CA . GLY A 1 110 ? 47.867 -53.077 -71.351 1.00 54.53 110 GLY A CA 1
ATOM 842 C C . GLY A 1 110 ? 47.457 -54.001 -70.198 1.00 54.53 110 GLY A C 1
ATOM 843 O O . GLY A 1 110 ? 46.336 -54.502 -70.192 1.00 54.53 110 GLY A O 1
ATOM 844 N N . ASN A 1 111 ? 48.349 -54.271 -69.234 1.00 57.00 111 ASN A N 1
ATOM 845 C CA . ASN A 1 111 ? 48.065 -55.136 -68.073 1.00 57.00 111 ASN A CA 1
ATOM 846 C C . ASN A 1 111 ? 48.183 -54.442 -66.692 1.00 57.00 111 ASN A C 1
ATOM 848 O O . ASN A 1 111 ? 48.128 -55.126 -65.666 1.00 57.00 111 ASN A O 1
ATOM 852 N N . GLY A 1 112 ? 48.363 -53.114 -66.659 1.00 54.72 112 GLY A N 1
ATOM 853 C CA . GLY A 1 112 ? 48.463 -52.324 -65.423 1.00 54.72 112 GLY A CA 1
ATOM 854 C C . GLY A 1 112 ? 49.762 -52.517 -64.625 1.00 54.72 112 GLY A C 1
ATOM 855 O O . GLY A 1 112 ? 49.751 -52.384 -63.400 1.00 54.72 112 GLY A O 1
ATOM 856 N N . LYS A 1 113 ? 50.878 -52.888 -65.271 1.00 56.25 113 LYS A N 1
ATOM 857 C CA . LYS A 1 113 ? 52.200 -53.007 -64.632 1.00 56.25 113 LYS A CA 1
ATOM 858 C C . LYS A 1 113 ? 53.298 -52.464 -65.538 1.00 56.25 113 LYS A C 1
ATOM 860 O O . LYS A 1 113 ? 53.456 -52.956 -66.644 1.00 56.25 113 LYS A O 1
ATOM 865 N N . ILE A 1 114 ? 54.098 -51.532 -65.018 1.00 54.12 114 ILE A N 1
ATOM 866 C CA . ILE A 1 114 ? 55.279 -51.001 -65.711 1.00 54.12 114 ILE A CA 1
ATOM 867 C C . ILE A 1 114 ? 56.335 -52.111 -65.820 1.00 54.12 114 ILE A C 1
ATOM 869 O O . ILE A 1 114 ? 56.924 -52.531 -64.816 1.00 54.12 114 ILE A O 1
ATOM 873 N N . GLU A 1 115 ? 56.574 -52.595 -67.035 1.00 58.62 115 GLU A N 1
ATOM 874 C CA . GLU A 1 115 ? 57.567 -53.621 -67.340 1.00 58.62 115 GLU A CA 1
ATOM 875 C C . GLU A 1 115 ? 58.902 -53.020 -67.820 1.00 58.62 115 GLU A C 1
ATOM 877 O O . GLU A 1 115 ? 59.073 -51.821 -68.046 1.00 58.62 115 GLU A O 1
ATOM 882 N N . ARG A 1 116 ? 59.943 -53.861 -67.889 1.00 49.31 116 ARG A N 1
ATOM 883 C CA . ARG A 1 116 ? 61.337 -53.404 -67.994 1.00 49.31 116 ARG A CA 1
ATOM 884 C C . ARG A 1 116 ? 61.691 -52.897 -69.399 1.00 49.31 116 ARG A C 1
ATOM 886 O O . ARG A 1 116 ? 62.305 -53.615 -70.188 1.00 49.31 116 ARG A O 1
ATOM 893 N N . GLY A 1 117 ? 61.367 -51.638 -69.654 1.00 54.19 117 GLY A N 1
ATOM 894 C CA . GLY A 1 117 ? 61.564 -50.936 -70.923 1.00 54.19 117 GLY A CA 1
ATOM 895 C C . GLY A 1 117 ? 60.608 -49.753 -71.086 1.00 54.19 117 GLY A C 1
ATOM 896 O O . GLY A 1 117 ? 60.914 -48.841 -71.846 1.00 54.19 117 GLY A O 1
ATOM 897 N N . GLU A 1 118 ? 59.509 -49.754 -70.334 1.00 53.84 118 GLU A N 1
ATOM 898 C CA . GLU A 1 118 ? 58.562 -48.647 -70.214 1.00 53.84 118 GLU A CA 1
ATOM 899 C C . GLU A 1 118 ? 59.107 -47.614 -69.213 1.00 53.84 118 GLU A C 1
ATOM 901 O O . GLU A 1 118 ? 59.705 -47.972 -68.190 1.00 53.84 118 GLU A O 1
ATOM 906 N N . THR A 1 119 ? 58.942 -46.325 -69.515 1.00 59.00 119 THR A N 1
ATOM 907 C CA . THR A 1 119 ? 59.231 -45.230 -68.579 1.00 59.00 119 THR A CA 1
ATOM 908 C C . THR A 1 119 ? 57.921 -44.669 -68.037 1.00 59.00 119 THR A C 1
ATOM 910 O O . THR A 1 119 ? 56.874 -44.799 -68.661 1.00 59.00 119 THR A O 1
ATOM 913 N N . MET A 1 120 ? 57.982 -43.978 -66.897 1.00 56.16 120 MET A N 1
ATOM 914 C CA . MET A 1 120 ? 56.837 -43.252 -66.314 1.00 56.16 120 MET A CA 1
ATOM 915 C C . MET A 1 120 ? 56.321 -42.079 -67.175 1.00 56.16 120 MET A C 1
ATOM 917 O O . MET A 1 120 ? 55.438 -41.351 -66.747 1.00 56.16 120 MET A O 1
ATOM 921 N N . GLU A 1 121 ? 56.901 -41.876 -68.359 1.00 55.78 121 GLU A N 1
ATOM 922 C CA . GLU A 1 121 ? 56.524 -40.849 -69.335 1.00 55.78 121 GLU A CA 1
ATOM 923 C C . GLU A 1 121 ? 55.708 -41.443 -70.499 1.00 55.78 121 GLU A C 1
ATOM 925 O O . GLU A 1 121 ? 55.228 -40.684 -71.338 1.00 55.78 121 GLU A O 1
ATOM 930 N N . THR A 1 122 ? 55.567 -42.778 -70.568 1.00 60.22 122 THR A N 1
ATOM 931 C CA . THR A 1 122 ? 54.869 -43.490 -71.649 1.00 60.22 122 THR A CA 1
ATOM 932 C C . THR A 1 122 ? 53.717 -44.346 -71.141 1.00 60.22 122 THR A C 1
ATOM 934 O O . THR A 1 122 ? 53.938 -45.268 -70.356 1.00 60.22 122 THR A O 1
ATOM 937 N N . CYS A 1 123 ? 52.513 -44.096 -71.649 1.00 66.94 123 CYS A N 1
ATOM 938 C CA . CYS A 1 123 ? 51.278 -44.791 -71.277 1.00 66.94 123 CYS A CA 1
ATOM 939 C C . CYS A 1 123 ? 50.625 -45.485 -72.496 1.00 66.94 123 CYS A C 1
ATOM 941 O O . CYS A 1 123 ? 50.881 -45.116 -73.644 1.00 66.94 123 CYS A O 1
ATOM 943 N N . CYS A 1 124 ? 49.795 -46.507 -72.251 1.00 66.50 124 CYS A N 1
ATOM 944 C CA . CYS A 1 124 ? 48.962 -47.176 -73.273 1.00 66.50 124 CYS A CA 1
ATOM 945 C C . CYS A 1 124 ? 47.448 -46.952 -73.047 1.00 66.50 124 CYS A C 1
ATOM 947 O O . CYS A 1 124 ? 46.657 -47.313 -73.915 1.00 66.50 124 CYS A O 1
ATOM 949 N N . ASP A 1 125 ? 47.066 -46.452 -71.870 1.00 65.62 125 ASP A N 1
ATOM 950 C CA . ASP A 1 125 ? 45.701 -46.278 -71.358 1.00 65.62 125 ASP A CA 1
ATOM 951 C C . ASP A 1 125 ? 45.769 -45.373 -70.110 1.00 65.62 125 ASP A C 1
ATOM 953 O O . ASP A 1 125 ? 46.815 -45.351 -69.446 1.00 65.62 125 ASP A O 1
ATOM 957 N N . ASP A 1 126 ? 44.686 -44.669 -69.770 1.00 66.94 126 ASP A N 1
ATOM 958 C CA . ASP A 1 126 ? 44.641 -43.675 -68.677 1.00 66.94 126 ASP A CA 1
ATOM 959 C C . ASP A 1 126 ? 45.015 -44.295 -67.319 1.00 66.94 126 ASP A C 1
ATOM 961 O O . ASP A 1 126 ? 45.752 -43.712 -66.527 1.00 66.94 126 ASP A O 1
ATOM 965 N N . THR A 1 127 ? 44.655 -45.568 -67.113 1.00 68.25 127 THR A N 1
ATOM 966 C CA . THR A 1 127 ? 45.012 -46.373 -65.927 1.00 68.25 127 THR A CA 1
ATOM 967 C C . THR A 1 127 ? 46.520 -46.535 -65.677 1.00 68.25 127 THR A C 1
ATOM 969 O O . THR A 1 127 ? 46.921 -47.067 -64.639 1.00 68.25 127 THR A O 1
ATOM 972 N N . SER A 1 128 ? 47.368 -46.118 -66.624 1.00 69.44 128 SER A N 1
ATOM 973 C CA . SER A 1 128 ? 48.833 -46.145 -66.510 1.00 69.44 128 SER A CA 1
ATOM 974 C C . SER A 1 128 ? 49.444 -44.818 -66.040 1.00 69.44 128 SER A C 1
ATOM 976 O O . SER A 1 128 ? 50.649 -44.775 -65.787 1.00 69.44 128 SER A O 1
ATOM 978 N N . CYS A 1 129 ? 48.648 -43.753 -65.936 1.00 71.88 129 CYS A N 1
ATOM 979 C CA . CYS A 1 129 ? 49.085 -42.430 -65.502 1.00 71.88 129 CYS A CA 1
ATOM 980 C C . CYS A 1 129 ? 48.875 -42.217 -63.988 1.00 71.88 129 CYS A C 1
ATOM 982 O O . CYS A 1 129 ? 48.239 -43.023 -63.306 1.00 71.88 129 CYS A O 1
ATOM 984 N N . LEU A 1 130 ? 49.508 -41.184 -63.417 1.00 71.94 130 LEU A N 1
ATOM 985 C CA . LEU A 1 130 ? 49.509 -40.942 -61.968 1.00 71.94 130 LEU A CA 1
ATOM 986 C C . LEU A 1 130 ? 48.498 -39.856 -61.585 1.00 71.94 130 LEU A C 1
ATOM 988 O O . LEU A 1 130 ? 48.677 -38.693 -61.938 1.00 71.94 130 LEU A O 1
ATOM 992 N N . GLY A 1 131 ? 47.500 -40.225 -60.778 1.00 75.31 131 GLY A N 1
ATOM 993 C CA . GLY A 1 131 ? 46.410 -39.320 -60.399 1.00 75.31 131 GLY A CA 1
ATOM 994 C C . GLY A 1 131 ? 45.431 -39.136 -61.555 1.00 75.31 131 GLY A C 1
ATOM 995 O O . GLY A 1 131 ? 45.225 -40.071 -62.317 1.00 75.31 131 GLY A O 1
ATOM 996 N N . GLU A 1 132 ? 44.881 -37.932 -61.697 1.00 72.56 132 GLU A N 1
ATOM 997 C CA . GLU A 1 132 ? 43.861 -37.586 -62.702 1.00 72.56 132 GLU A CA 1
ATOM 998 C C . GLU A 1 132 ? 44.450 -37.262 -64.099 1.00 72.56 132 GLU A C 1
ATOM 1000 O O . GLU A 1 132 ? 43.942 -36.412 -64.830 1.00 72.56 132 GLU A O 1
ATOM 1005 N N . GLN A 1 133 ? 45.582 -37.872 -64.461 1.00 77.75 133 GLN A N 1
ATOM 1006 C CA . GLN A 1 133 ? 46.277 -37.614 -65.727 1.00 77.75 133 GLN A CA 1
ATOM 1007 C C . GLN A 1 133 ? 45.758 -38.518 -66.854 1.00 77.75 133 GLN A C 1
ATOM 1009 O O . GLN A 1 133 ? 45.713 -39.735 -66.704 1.00 77.75 133 GLN A O 1
ATOM 1014 N N . LEU A 1 134 ? 45.452 -37.934 -68.013 1.00 77.00 134 LEU A N 1
ATOM 1015 C CA . LEU A 1 134 ? 45.012 -38.657 -69.211 1.00 77.00 134 LEU A CA 1
ATOM 1016 C C . LEU A 1 134 ? 46.194 -39.119 -70.069 1.00 77.00 134 LEU A C 1
ATOM 1018 O O . LEU A 1 134 ? 47.221 -38.446 -70.156 1.00 77.00 134 LEU A O 1
ATOM 1022 N N . CYS A 1 135 ? 46.026 -40.245 -70.756 1.00 74.62 135 CYS A N 1
ATOM 1023 C CA . CYS A 1 135 ? 47.000 -40.808 -71.677 1.00 74.62 135 CYS A CA 1
ATOM 1024 C C . CYS A 1 135 ? 46.747 -40.361 -73.127 1.00 74.62 135 CYS A C 1
ATOM 1026 O O . CYS A 1 135 ? 46.140 -41.083 -73.923 1.00 74.62 135 CYS A O 1
ATOM 1028 N N . GLU A 1 136 ? 47.271 -39.196 -73.515 1.00 78.25 136 GLU A N 1
ATOM 1029 C CA . GLU A 1 136 ? 47.161 -38.698 -74.892 1.00 78.25 136 GLU A CA 1
ATOM 1030 C C . GLU A 1 136 ? 48.491 -38.839 -75.656 1.00 78.25 136 GLU A C 1
ATOM 1032 O O . GLU A 1 136 ? 49.568 -38.537 -75.150 1.00 78.25 136 GLU A O 1
ATOM 1037 N N . GLU A 1 137 ? 48.440 -39.370 -76.883 1.00 77.75 137 GLU A N 1
ATOM 1038 C CA . GLU A 1 137 ? 49.611 -39.664 -77.738 1.00 77.75 137 GLU A CA 1
ATOM 1039 C C . GLU A 1 137 ? 50.747 -40.488 -77.074 1.00 77.75 137 GLU A C 1
ATOM 1041 O O . GLU A 1 137 ? 51.893 -40.459 -77.529 1.00 77.75 137 GLU A O 1
ATOM 1046 N N . HIS A 1 138 ? 50.416 -41.322 -76.080 1.00 74.38 138 HIS A N 1
ATOM 1047 C CA . HIS A 1 138 ? 51.345 -42.053 -75.196 1.00 74.38 138 HIS A CA 1
ATOM 1048 C C . HIS A 1 138 ? 52.112 -41.168 -74.200 1.00 74.38 138 HIS A C 1
ATOM 1050 O O . HIS A 1 138 ? 53.165 -41.585 -73.727 1.00 74.38 138 HIS A O 1
ATOM 1056 N N . SER A 1 139 ? 51.614 -39.983 -73.854 1.00 76.19 139 SER A N 1
ATOM 1057 C CA . SER A 1 139 ? 52.137 -39.155 -72.767 1.00 76.19 139 SER A CA 1
ATOM 1058 C C . SER A 1 139 ? 51.047 -38.901 -71.730 1.00 76.19 139 SER A C 1
ATOM 1060 O O . SER A 1 139 ? 49.904 -38.624 -72.084 1.00 76.19 139 SER A O 1
ATOM 1062 N N . CYS A 1 140 ? 51.399 -38.990 -70.447 1.00 78.31 140 CYS A N 1
ATOM 1063 C CA . CYS A 1 140 ? 50.494 -38.588 -69.377 1.00 78.31 140 CYS A CA 1
ATOM 1064 C C . CYS A 1 140 ? 50.426 -37.059 -69.326 1.00 78.31 140 CYS A C 1
ATOM 1066 O O . CYS A 1 140 ? 51.421 -36.403 -69.003 1.00 78.31 140 CYS A O 1
ATOM 1068 N N . ILE A 1 141 ? 49.263 -36.504 -69.654 1.00 82.44 141 ILE A N 1
ATOM 1069 C CA . ILE A 1 141 ? 48.973 -35.073 -69.593 1.00 82.44 141 ILE A CA 1
ATOM 1070 C C . ILE A 1 141 ? 47.999 -34.784 -68.452 1.00 82.44 141 ILE A C 1
ATOM 1072 O O . ILE A 1 141 ? 47.124 -35.585 -68.139 1.00 82.44 141 ILE A O 1
ATOM 1076 N N . GLU A 1 142 ? 48.152 -33.629 -67.815 1.00 78.12 142 GLU A N 1
ATOM 1077 C CA . GLU A 1 142 ? 47.202 -33.137 -66.817 1.00 78.12 142 GLU A CA 1
ATOM 1078 C C . GLU A 1 142 ? 46.095 -32.367 -67.561 1.00 78.12 142 GLU A C 1
ATOM 1080 O O . GLU A 1 142 ? 46.401 -31.344 -68.186 1.00 78.12 142 GLU A O 1
ATOM 1085 N N . PRO A 1 143 ? 44.842 -32.860 -67.591 1.00 77.50 143 PRO A N 1
ATOM 1086 C CA . PRO A 1 143 ? 43.770 -32.197 -68.320 1.00 77.50 143 PRO A CA 1
ATOM 1087 C C . PRO A 1 143 ? 43.414 -30.867 -67.651 1.00 77.50 143 PRO A C 1
ATOM 1089 O O . PRO A 1 143 ? 43.056 -30.802 -66.476 1.00 77.50 143 PRO A O 1
ATOM 1092 N N . THR A 1 144 ? 43.506 -29.784 -68.420 1.00 81.69 144 THR A N 1
ATOM 1093 C CA . THR A 1 144 ? 43.110 -28.445 -67.980 1.00 81.69 144 THR A CA 1
ATOM 1094 C C . THR A 1 144 ? 41.635 -28.219 -68.288 1.00 81.69 144 THR A C 1
ATOM 1096 O O . THR A 1 144 ? 41.276 -28.051 -69.454 1.00 81.69 144 THR A O 1
ATOM 1099 N N . CYS A 1 145 ? 40.799 -28.197 -67.254 1.00 85.81 145 CYS A N 1
ATOM 1100 C CA . CYS A 1 145 ? 39.398 -27.799 -67.370 1.00 85.81 145 CYS A CA 1
ATOM 1101 C C . CYS A 1 145 ? 39.244 -26.270 -67.457 1.00 85.81 145 CYS A C 1
ATOM 1103 O O . CYS A 1 145 ? 40.144 -25.528 -67.052 1.00 85.81 145 CYS A O 1
ATOM 1105 N N . ASP A 1 146 ? 38.108 -25.799 -67.982 1.00 87.00 146 ASP A N 1
ATOM 1106 C CA . ASP A 1 146 ? 37.784 -24.367 -68.008 1.00 87.00 146 ASP A CA 1
ATOM 1107 C C . ASP A 1 146 ? 37.541 -23.819 -66.583 1.00 87.00 146 ASP A C 1
ATOM 1109 O O . ASP A 1 146 ? 37.272 -24.571 -65.649 1.00 87.00 146 ASP A O 1
ATOM 1113 N N . GLU A 1 147 ? 37.577 -22.491 -66.403 1.00 85.50 147 GLU A N 1
ATOM 1114 C CA . GLU A 1 147 ? 37.465 -21.814 -65.087 1.00 85.50 147 GLU A CA 1
ATOM 1115 C C . GLU A 1 147 ? 36.155 -22.095 -64.309 1.00 85.50 147 GLU A C 1
ATOM 1117 O O . GLU A 1 147 ? 36.026 -21.684 -63.156 1.00 85.50 147 GLU A 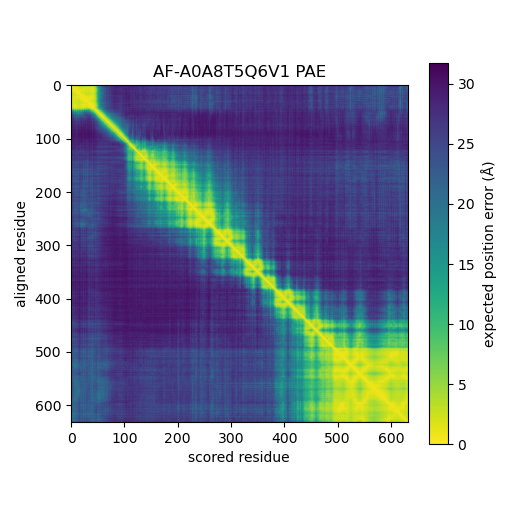O 1
ATOM 1122 N N . CYS A 1 148 ? 35.182 -22.783 -64.917 1.00 89.06 148 CYS A N 1
ATOM 1123 C CA . CYS A 1 148 ? 33.932 -23.216 -64.286 1.00 89.06 148 CYS A CA 1
ATOM 1124 C C . CYS A 1 148 ? 33.720 -24.746 -64.316 1.00 89.06 148 CYS A C 1
ATOM 1126 O O . CYS A 1 148 ? 32.596 -25.247 -64.271 1.00 89.06 148 CYS A O 1
ATOM 1128 N N . GLN A 1 149 ? 34.805 -25.506 -64.381 1.00 88.12 149 GLN A N 1
ATOM 1129 C CA . GLN A 1 149 ? 34.776 -26.961 -64.342 1.00 88.12 149 GLN A CA 1
ATOM 1130 C C . GLN A 1 149 ? 35.754 -27.482 -63.293 1.00 88.12 149 GLN A C 1
ATOM 1132 O O . GLN A 1 149 ? 36.807 -26.891 -63.051 1.00 88.12 149 GLN A O 1
ATOM 1137 N N . PHE A 1 150 ? 35.429 -28.632 -62.711 1.00 87.25 150 PHE A N 1
ATOM 1138 C CA . PHE A 1 150 ? 36.372 -29.431 -61.938 1.00 87.25 150 PHE A CA 1
ATOM 1139 C C . PHE A 1 150 ? 36.584 -30.783 -62.606 1.00 87.25 150 PHE A C 1
ATOM 1141 O O . PHE A 1 150 ? 35.768 -31.241 -63.401 1.00 87.25 150 PHE A O 1
ATOM 1148 N N . LEU A 1 151 ? 37.709 -31.407 -62.288 1.00 83.50 151 LEU A N 1
ATOM 1149 C CA . LEU A 1 151 ? 38.071 -32.712 -62.809 1.00 83.50 151 LEU A CA 1
ATOM 1150 C C . LEU A 1 151 ? 37.521 -33.796 -61.871 1.00 83.50 151 LEU A C 1
ATOM 1152 O O . LEU A 1 151 ? 37.872 -33.813 -60.691 1.00 83.50 151 LEU A O 1
ATOM 1156 N N . ASP A 1 152 ? 36.661 -34.669 -62.393 1.00 83.88 152 ASP A N 1
ATOM 1157 C CA . ASP A 1 152 ? 36.096 -35.829 -61.691 1.00 83.88 152 ASP A CA 1
ATOM 1158 C C . ASP A 1 152 ? 36.159 -37.044 -62.627 1.00 83.88 152 ASP A C 1
ATOM 1160 O O . ASP A 1 152 ? 35.668 -36.986 -63.755 1.00 83.88 152 ASP A O 1
ATOM 1164 N N . ASP A 1 153 ? 36.828 -38.116 -62.194 1.00 82.44 153 ASP A N 1
ATOM 1165 C CA . ASP A 1 153 ? 37.114 -39.318 -63.001 1.00 82.44 153 ASP A CA 1
ATOM 1166 C C . ASP A 1 153 ? 37.681 -38.980 -64.401 1.00 82.44 153 ASP A C 1
ATOM 1168 O O . ASP A 1 153 ? 37.205 -39.454 -65.432 1.00 82.44 153 ASP A O 1
ATOM 1172 N N . HIS A 1 154 ? 38.697 -38.107 -64.434 1.00 73.38 154 HIS A N 1
ATOM 1173 C CA . HIS A 1 154 ? 39.350 -37.572 -65.644 1.00 73.38 154 HIS A CA 1
ATOM 1174 C C . HIS A 1 154 ? 38.449 -36.790 -66.628 1.00 73.38 154 HIS A C 1
ATOM 1176 O O . HIS A 1 154 ? 38.906 -36.396 -67.705 1.00 73.38 154 HIS A O 1
ATOM 1182 N N . VAL A 1 155 ? 37.191 -36.514 -66.276 1.00 80.75 155 VAL A N 1
ATOM 1183 C CA . VAL A 1 155 ? 36.264 -35.703 -67.075 1.00 80.75 155 VAL A CA 1
ATOM 1184 C C . VAL A 1 155 ? 36.115 -34.324 -66.438 1.00 80.75 155 VAL A C 1
ATOM 1186 O O . VAL A 1 155 ? 35.937 -34.198 -65.230 1.00 80.75 155 VAL A O 1
ATOM 1189 N N . CYS A 1 156 ? 36.161 -33.272 -67.255 1.00 86.56 156 CYS A N 1
ATOM 1190 C CA . CYS A 1 156 ? 35.797 -31.933 -66.803 1.00 86.56 156 CYS A CA 1
ATOM 1191 C C . CYS A 1 156 ? 34.276 -31.856 -66.626 1.00 86.56 156 CYS A C 1
ATOM 1193 O O . CYS A 1 156 ? 33.523 -31.896 -67.601 1.00 86.56 156 CYS A O 1
ATOM 1195 N N . VAL A 1 157 ? 33.837 -31.781 -65.374 1.00 88.12 157 VAL A N 1
ATOM 1196 C CA . VAL A 1 157 ? 32.439 -31.658 -64.967 1.00 88.12 157 VAL A CA 1
ATOM 1197 C C . VAL A 1 157 ? 32.158 -30.192 -64.659 1.00 88.12 157 VAL A C 1
ATOM 1199 O O . VAL A 1 157 ? 32.876 -29.568 -63.876 1.00 88.12 157 VAL A O 1
ATOM 1202 N N . ASP A 1 158 ? 31.115 -29.640 -65.282 1.00 90.12 158 ASP A N 1
ATOM 1203 C CA . ASP A 1 158 ? 30.647 -28.285 -64.988 1.00 90.12 158 ASP A CA 1
ATOM 1204 C C . ASP A 1 158 ? 30.251 -28.176 -63.509 1.00 90.12 158 ASP A C 1
ATOM 1206 O O . ASP A 1 158 ? 29.577 -29.050 -62.953 1.00 90.12 158 ASP A O 1
ATOM 1210 N N . TYR A 1 159 ? 30.648 -27.080 -62.868 1.00 89.06 159 TYR A N 1
ATOM 1211 C CA . TYR A 1 159 ? 30.116 -26.722 -61.560 1.00 89.06 159 TYR A CA 1
ATOM 1212 C C . TYR A 1 159 ? 28.602 -26.445 -61.619 1.00 89.06 159 TYR A C 1
ATOM 1214 O O . TYR A 1 159 ? 28.049 -26.148 -62.676 1.00 89.06 159 TYR A O 1
ATOM 1222 N N . GLU A 1 160 ? 27.918 -26.477 -60.466 1.00 89.81 160 GLU A N 1
ATOM 1223 C CA . GLU A 1 160 ? 26.487 -26.128 -60.396 1.00 89.81 160 GLU A CA 1
ATOM 1224 C C . GLU A 1 160 ? 26.245 -24.669 -60.833 1.00 89.81 160 GLU A C 1
ATOM 1226 O O . GLU A 1 160 ? 25.192 -24.355 -61.387 1.00 89.81 160 GLU A O 1
ATOM 1231 N N . CYS A 1 161 ? 27.231 -23.789 -60.623 1.00 92.88 161 CYS A N 1
ATOM 1232 C CA . CYS A 1 161 ? 27.233 -22.420 -61.127 1.00 92.88 161 CYS A CA 1
ATOM 1233 C C . CYS A 1 161 ? 28.649 -21.846 -61.309 1.00 92.88 161 CYS A C 1
ATOM 1235 O O . CYS A 1 161 ? 29.599 -22.205 -60.604 1.00 92.88 161 CYS A O 1
ATOM 1237 N N . CYS A 1 162 ? 28.759 -20.882 -62.225 1.00 90.75 162 CYS A N 1
ATOM 1238 C CA . CYS A 1 162 ? 29.946 -20.047 -62.434 1.00 90.75 162 CYS A CA 1
ATOM 1239 C C . CYS A 1 162 ? 29.750 -18.651 -61.832 1.00 90.75 162 CYS A C 1
ATOM 1241 O O . CYS A 1 162 ? 30.690 -17.988 -61.401 1.00 90.75 162 CYS A O 1
ATOM 1243 N N . ASP A 1 163 ? 28.505 -18.188 -61.863 1.00 89.31 163 ASP A N 1
ATOM 1244 C CA . ASP A 1 163 ? 28.049 -16.844 -61.557 1.00 89.31 163 ASP A CA 1
ATOM 1245 C C . ASP A 1 163 ? 26.633 -16.946 -60.957 1.00 89.31 163 ASP A C 1
ATOM 1247 O O . ASP A 1 163 ? 25.883 -17.885 -61.224 1.00 89.31 163 ASP A O 1
ATOM 1251 N N . SER A 1 164 ? 26.224 -15.974 -60.141 1.00 87.75 164 SER A N 1
ATOM 1252 C CA . SER A 1 164 ? 24.877 -15.965 -59.548 1.00 87.75 164 SER A CA 1
ATOM 1253 C C . SER A 1 164 ? 23.752 -15.803 -60.582 1.00 87.75 164 SER A C 1
ATOM 1255 O O . SER A 1 164 ? 22.590 -16.049 -60.261 1.00 87.75 164 SER A O 1
ATOM 1257 N N . LYS A 1 165 ? 24.072 -15.426 -61.829 1.00 89.69 165 LYS A N 1
ATOM 1258 C CA . LYS A 1 165 ? 23.134 -15.464 -62.966 1.00 89.69 165 LYS A CA 1
ATOM 1259 C C . LYS A 1 165 ? 22.733 -16.887 -63.392 1.00 89.69 165 LYS A C 1
ATOM 1261 O O . LYS A 1 165 ? 21.693 -17.036 -64.025 1.00 89.69 165 LYS A O 1
ATOM 1266 N N . ASP A 1 166 ? 23.562 -17.891 -63.089 1.00 91.88 166 ASP A N 1
ATOM 1267 C CA . ASP A 1 166 ? 23.343 -19.290 -63.487 1.00 91.88 166 ASP A CA 1
ATOM 1268 C C . ASP A 1 166 ? 22.397 -20.002 -62.497 1.00 91.88 166 ASP A C 1
ATOM 1270 O O . ASP A 1 166 ? 21.752 -20.995 -62.832 1.00 91.88 166 ASP A O 1
ATOM 1274 N N . CYS A 1 167 ? 22.271 -19.448 -61.287 1.00 90.44 167 CYS A N 1
ATOM 1275 C CA . CYS A 1 167 ? 21.316 -19.863 -60.268 1.00 90.44 167 CYS A CA 1
ATOM 1276 C C . CYS A 1 167 ? 19.925 -19.233 -60.475 1.00 90.44 167 CYS A C 1
ATOM 1278 O O . CYS A 1 167 ? 19.771 -18.193 -61.123 1.00 90.44 167 CYS A O 1
ATOM 1280 N N . ALA A 1 168 ? 18.908 -19.844 -59.857 1.00 89.25 168 ALA A N 1
ATOM 1281 C CA . ALA A 1 168 ? 17.570 -19.263 -59.727 1.00 89.25 168 ALA A CA 1
ATOM 1282 C C . ALA A 1 168 ? 17.596 -17.920 -58.965 1.00 89.25 168 ALA A C 1
ATOM 1284 O O . ALA A 1 168 ? 18.532 -17.643 -58.218 1.00 89.25 168 ALA A O 1
ATOM 1285 N N . ASP A 1 169 ? 16.572 -17.079 -59.148 1.00 86.31 169 ASP A N 1
ATOM 1286 C CA . ASP A 1 169 ? 16.571 -15.701 -58.626 1.00 86.31 169 ASP A CA 1
ATOM 1287 C C . ASP A 1 169 ? 16.519 -15.600 -57.083 1.00 86.31 169 ASP A C 1
ATOM 1289 O O . ASP A 1 169 ? 16.828 -14.544 -56.531 1.00 86.31 169 ASP A O 1
ATOM 1293 N N . ASP A 1 170 ? 16.185 -16.694 -56.388 1.00 86.44 170 ASP A N 1
ATOM 1294 C CA . ASP A 1 170 ? 16.234 -16.867 -54.927 1.00 86.44 170 ASP A CA 1
ATOM 1295 C C . ASP A 1 170 ? 17.594 -17.387 -54.412 1.00 86.44 170 ASP A C 1
ATOM 1297 O O . ASP A 1 170 ? 17.762 -17.660 -53.219 1.00 86.44 170 ASP A O 1
ATOM 1301 N N . LYS A 1 171 ? 18.580 -17.544 -55.302 1.00 91.75 171 LYS A N 1
ATOM 1302 C CA . LYS A 1 171 ? 19.874 -18.173 -55.024 1.00 91.75 171 LYS A CA 1
ATOM 1303 C C . LYS A 1 171 ? 21.054 -17.354 -55.542 1.00 91.75 171 LYS A C 1
ATOM 1305 O O . LYS A 1 171 ? 20.945 -16.569 -56.483 1.00 91.75 171 LYS A O 1
ATOM 1310 N N . ARG A 1 172 ? 22.222 -17.581 -54.943 1.00 91.75 172 ARG A N 1
ATOM 1311 C CA . ARG A 1 172 ? 23.508 -17.021 -55.377 1.00 91.75 172 ARG A CA 1
ATOM 1312 C C . ARG A 1 172 ? 24.556 -18.118 -55.516 1.00 91.75 172 ARG A C 1
ATOM 1314 O O . ARG A 1 172 ? 24.512 -19.118 -54.805 1.00 91.75 172 ARG A O 1
ATOM 1321 N N . CYS A 1 173 ? 25.523 -17.898 -56.398 1.00 92.56 173 CYS A N 1
ATOM 1322 C CA . CYS A 1 173 ? 26.655 -18.800 -56.534 1.00 92.56 173 CYS A CA 1
ATOM 1323 C C . CYS A 1 173 ? 27.669 -18.524 -55.416 1.00 92.56 173 CYS A C 1
ATOM 1325 O O . CYS A 1 173 ? 28.174 -17.408 -55.295 1.00 92.56 173 CYS A O 1
ATOM 1327 N N . THR A 1 174 ? 27.939 -19.510 -54.566 1.00 89.44 174 THR A N 1
ATOM 1328 C CA . THR A 1 174 ? 28.954 -19.456 -53.501 1.00 89.44 174 THR A CA 1
ATOM 1329 C C . THR A 1 174 ? 29.714 -20.777 -53.526 1.00 89.44 174 THR A C 1
ATOM 1331 O O . THR A 1 174 ? 29.091 -21.833 -53.579 1.00 89.44 174 THR A O 1
ATOM 1334 N N . ASP A 1 175 ? 31.047 -20.718 -53.606 1.00 91.06 175 ASP A N 1
ATOM 1335 C CA . ASP A 1 175 ? 31.933 -21.878 -53.805 1.00 91.06 175 ASP A CA 1
ATOM 1336 C C . ASP A 1 175 ? 31.399 -22.881 -54.847 1.00 91.06 175 ASP A C 1
ATOM 1338 O O . ASP A 1 175 ? 31.318 -24.090 -54.613 1.00 91.06 175 ASP A O 1
ATOM 1342 N N . HIS A 1 176 ? 31.011 -22.343 -56.012 1.00 91.12 176 HIS A N 1
ATOM 1343 C CA . HIS A 1 176 ? 30.513 -23.092 -57.169 1.00 91.12 176 HIS A CA 1
ATOM 1344 C C . HIS A 1 176 ? 29.200 -23.876 -56.960 1.00 91.12 176 HIS A C 1
ATOM 1346 O O . HIS A 1 176 ? 28.873 -24.769 -57.748 1.00 91.12 176 HIS A O 1
ATOM 1352 N N . LYS A 1 177 ? 28.425 -23.519 -55.926 1.00 91.50 177 LYS A N 1
ATOM 1353 C CA . LYS A 1 177 ? 27.097 -24.073 -55.620 1.00 91.50 177 LYS A CA 1
ATOM 1354 C C . LYS A 1 177 ? 26.027 -22.995 -55.513 1.00 91.50 177 LYS A C 1
ATOM 1356 O O . LYS A 1 177 ? 26.303 -21.870 -55.093 1.00 91.50 177 LYS A O 1
ATOM 1361 N N . CYS A 1 178 ? 24.794 -23.347 -55.867 1.00 92.81 178 CYS A N 1
ATOM 1362 C CA . CYS A 1 178 ? 23.654 -22.434 -55.801 1.00 92.81 178 CYS A CA 1
ATOM 1363 C C . CYS A 1 178 ? 23.002 -22.459 -54.410 1.00 92.81 178 CYS A C 1
ATOM 1365 O O . CYS A 1 178 ? 22.031 -23.187 -54.157 1.00 92.81 178 CYS A O 1
ATOM 1367 N N . GLU A 1 179 ? 23.524 -21.625 -53.513 1.00 92.06 179 GLU A N 1
ATOM 1368 C CA . GLU A 1 179 ? 23.015 -21.443 -52.153 1.00 92.06 179 GLU A CA 1
ATOM 1369 C C . GLU A 1 179 ? 21.832 -20.466 -52.117 1.00 92.06 179 GLU A C 1
ATOM 1371 O O . GLU A 1 179 ? 21.802 -19.479 -52.854 1.00 92.06 179 GLU A O 1
ATOM 1376 N N . SER A 1 180 ? 20.848 -20.727 -51.254 1.00 90.81 180 SER A N 1
ATOM 1377 C CA . SER A 1 180 ? 19.694 -19.838 -51.066 1.00 90.81 180 SER A CA 1
ATOM 1378 C C . SER A 1 180 ? 20.111 -18.507 -50.449 1.00 90.81 180 SER A C 1
ATOM 1380 O O . SER A 1 180 ? 20.855 -18.467 -49.469 1.00 90.81 180 SER A O 1
ATOM 1382 N N . ILE A 1 181 ? 19.597 -17.410 -51.003 1.00 89.75 181 ILE A N 1
ATOM 1383 C CA . ILE A 1 181 ? 19.734 -16.084 -50.407 1.00 89.75 181 ILE A CA 1
ATOM 1384 C C . ILE A 1 181 ? 18.823 -16.050 -49.178 1.00 89.75 181 ILE A C 1
ATOM 1386 O O . ILE A 1 181 ? 17.608 -16.186 -49.290 1.00 89.75 181 ILE A O 1
ATOM 1390 N N . VAL A 1 182 ? 19.414 -15.893 -47.995 1.00 88.81 182 VAL A N 1
ATOM 1391 C CA . VAL A 1 182 ? 18.674 -15.688 -46.746 1.00 88.81 182 VAL A CA 1
ATOM 1392 C C . VAL A 1 182 ? 18.643 -14.190 -46.477 1.00 88.81 182 VAL A C 1
ATOM 1394 O O . VAL A 1 182 ? 19.694 -13.584 -46.266 1.00 88.81 182 VAL A O 1
ATOM 1397 N N . CYS A 1 183 ? 17.450 -13.607 -46.526 1.00 90.00 183 CYS A N 1
ATOM 1398 C CA . CYS A 1 183 ? 17.212 -12.223 -46.132 1.00 90.00 183 CYS A CA 1
ATOM 1399 C C . CYS A 1 183 ? 16.838 -12.136 -44.646 1.00 90.00 183 CYS A C 1
ATOM 1401 O O . CYS A 1 183 ? 16.507 -13.144 -44.020 1.00 90.00 183 CYS A O 1
ATOM 1403 N N . GLU A 1 184 ? 16.902 -10.932 -44.084 1.00 88.31 184 GLU A N 1
ATOM 1404 C CA . GLU A 1 184 ? 16.463 -10.671 -42.711 1.00 88.31 184 GLU A CA 1
ATOM 1405 C C . GLU A 1 184 ? 14.927 -10.750 -42.601 1.00 88.31 184 GLU A C 1
ATOM 1407 O O . GLU A 1 184 ? 14.219 -10.701 -43.608 1.00 88.31 184 GLU A O 1
ATOM 1412 N N . GLU A 1 185 ? 14.391 -10.850 -41.380 1.00 84.19 185 GLU A N 1
ATOM 1413 C CA . GLU A 1 185 ? 12.958 -11.108 -41.122 1.00 84.19 185 GLU A CA 1
ATOM 1414 C C . GLU A 1 185 ? 11.998 -10.036 -41.686 1.00 84.19 185 GLU A C 1
ATOM 1416 O O . GLU A 1 185 ? 10.794 -10.267 -41.754 1.00 84.19 185 GLU A O 1
ATOM 1421 N N . CYS A 1 186 ? 12.529 -8.894 -42.138 1.00 89.94 186 CYS A N 1
ATOM 1422 C CA . CYS A 1 186 ? 11.788 -7.770 -42.714 1.00 89.94 186 CYS A CA 1
ATOM 1423 C C . CYS A 1 186 ? 12.090 -7.517 -44.211 1.00 89.94 186 CYS A C 1
ATOM 1425 O O . CYS A 1 186 ? 12.001 -6.392 -44.707 1.00 89.94 186 CYS A O 1
ATOM 1427 N N . GLN A 1 187 ? 12.489 -8.551 -44.956 1.00 90.81 187 GLN A N 1
ATOM 1428 C CA . GLN A 1 187 ? 12.912 -8.429 -46.356 1.00 90.81 187 GLN A CA 1
ATOM 1429 C C . GLN A 1 187 ? 12.325 -9.526 -47.260 1.00 90.81 187 GLN A C 1
ATOM 1431 O O . GLN A 1 187 ? 12.019 -10.635 -46.819 1.00 90.81 187 GLN A O 1
ATOM 1436 N N . TYR A 1 188 ? 12.232 -9.235 -48.559 1.00 89.25 188 TYR A N 1
ATOM 1437 C CA . TYR A 1 188 ? 11.929 -10.193 -49.626 1.00 89.25 188 TYR A CA 1
ATOM 1438 C C . TYR A 1 188 ? 13.012 -10.178 -50.706 1.00 89.25 188 TYR A C 1
ATOM 1440 O O . TYR A 1 188 ? 13.732 -9.195 -50.873 1.00 89.25 188 TYR A O 1
ATOM 1448 N N . ILE A 1 189 ? 13.137 -11.275 -51.455 1.00 89.00 189 ILE A N 1
ATOM 1449 C CA . ILE A 1 189 ? 14.088 -11.360 -52.566 1.00 89.00 189 ILE A CA 1
ATOM 1450 C C . ILE A 1 189 ? 13.417 -10.830 -53.833 1.00 89.00 189 ILE A C 1
ATOM 1452 O O . ILE A 1 189 ? 12.452 -11.421 -54.318 1.00 89.00 189 ILE A O 1
ATOM 1456 N N . GLU A 1 190 ? 13.980 -9.780 -54.424 1.00 89.19 190 GLU A N 1
ATOM 1457 C CA . GLU A 1 190 ? 13.684 -9.382 -55.799 1.00 89.19 190 GLU A CA 1
ATOM 1458 C C . GLU A 1 190 ? 14.998 -9.192 -56.565 1.00 89.19 190 GLU A C 1
ATOM 1460 O O . GLU A 1 190 ? 15.941 -8.573 -56.076 1.00 89.19 190 GLU A O 1
ATOM 1465 N N . ASN A 1 191 ? 15.095 -9.742 -57.780 1.00 86.25 191 ASN A N 1
ATOM 1466 C CA . ASN A 1 191 ? 16.288 -9.631 -58.632 1.00 86.25 191 ASN A CA 1
ATOM 1467 C C . ASN A 1 191 ? 17.616 -10.050 -57.942 1.00 86.25 191 ASN A C 1
ATOM 1469 O O . ASN A 1 191 ? 18.656 -9.443 -58.201 1.00 86.25 191 ASN A O 1
ATOM 1473 N N . ARG A 1 192 ? 17.599 -11.095 -57.091 1.00 84.69 192 ARG A N 1
ATOM 1474 C CA . ARG A 1 192 ? 18.730 -11.565 -56.247 1.00 84.69 192 ARG A CA 1
ATOM 1475 C C . ARG A 1 192 ? 19.222 -10.566 -55.183 1.00 84.69 192 ARG A C 1
ATOM 1477 O O . ARG A 1 192 ? 20.337 -10.704 -54.680 1.00 84.69 192 ARG A O 1
ATOM 1484 N N . ILE A 1 193 ? 18.411 -9.575 -54.815 1.00 83.75 193 ILE A N 1
ATOM 1485 C CA . ILE A 1 193 ? 18.704 -8.615 -53.744 1.00 83.75 193 ILE A CA 1
ATOM 1486 C C . ILE A 1 193 ? 17.600 -8.712 -52.689 1.00 83.75 193 ILE A C 1
ATOM 1488 O O . ILE A 1 193 ? 16.425 -8.831 -53.026 1.00 83.75 193 ILE A O 1
ATOM 1492 N N . CYS A 1 194 ? 17.981 -8.657 -51.413 1.00 91.25 194 CYS A N 1
ATOM 1493 C CA . CYS A 1 194 ? 17.032 -8.491 -50.319 1.00 91.25 194 CYS A CA 1
ATOM 1494 C C . CYS A 1 194 ? 16.542 -7.039 -50.296 1.00 91.25 194 CYS A C 1
ATOM 1496 O O . CYS A 1 194 ? 17.325 -6.124 -50.034 1.00 91.25 194 CYS A O 1
ATOM 1498 N N . LEU A 1 195 ? 15.265 -6.830 -50.600 1.00 88.25 195 LEU A N 1
ATOM 1499 C CA . LEU A 1 195 ? 14.582 -5.549 -50.469 1.00 88.25 195 LEU A CA 1
ATOM 1500 C C . LEU A 1 195 ? 13.779 -5.555 -49.173 1.00 88.25 195 LEU A C 1
ATOM 1502 O O . LEU A 1 195 ? 13.089 -6.532 -48.887 1.00 88.25 195 LEU A O 1
ATOM 1506 N N . SER A 1 196 ? 13.859 -4.480 -48.392 1.00 91.69 196 SER A N 1
ATOM 1507 C CA . SER A 1 196 ? 12.989 -4.323 -47.227 1.00 91.69 196 SER A CA 1
ATOM 1508 C C . SER A 1 196 ? 11.530 -4.213 -47.660 1.00 91.69 196 SER A C 1
ATOM 1510 O O . SER A 1 196 ? 11.224 -3.625 -48.703 1.00 91.69 196 SER A O 1
ATOM 1512 N N . TYR A 1 197 ? 10.636 -4.751 -46.838 1.00 90.69 197 TYR A N 1
ATOM 1513 C CA . TYR A 1 197 ? 9.224 -4.396 -46.900 1.00 90.69 197 TYR A CA 1
ATOM 1514 C C . TYR A 1 197 ? 9.004 -2.916 -46.538 1.00 90.69 197 TYR A C 1
ATOM 1516 O O . TYR A 1 197 ? 9.907 -2.249 -46.032 1.00 90.69 197 TYR A O 1
ATOM 1524 N N . GLU A 1 198 ? 7.806 -2.399 -46.818 1.00 90.19 198 GLU A N 1
ATOM 1525 C CA . GLU A 1 198 ? 7.418 -1.030 -46.450 1.00 90.19 198 GLU A CA 1
ATOM 1526 C C . GLU A 1 198 ? 7.276 -0.885 -44.927 1.00 90.19 198 GLU A C 1
ATOM 1528 O O . GLU A 1 198 ? 7.700 0.118 -44.364 1.00 90.19 198 GLU A O 1
ATOM 1533 N N . CYS A 1 199 ? 6.771 -1.930 -44.268 1.00 93.00 199 CYS A N 1
ATOM 1534 C CA . CYS A 1 199 ? 6.748 -2.084 -42.818 1.00 93.00 199 CYS A CA 1
ATOM 1535 C C . CYS A 1 199 ? 6.809 -3.568 -42.435 1.00 93.00 199 CYS A C 1
ATOM 1537 O O . CYS A 1 199 ? 6.471 -4.437 -43.242 1.00 93.00 199 CYS A O 1
ATOM 1539 N N . CYS A 1 200 ? 7.178 -3.852 -41.186 1.00 90.62 200 CYS A N 1
ATOM 1540 C CA . CYS A 1 200 ? 7.074 -5.181 -40.569 1.00 90.62 200 CYS A CA 1
ATOM 1541 C C . CYS A 1 200 ? 6.432 -5.150 -39.174 1.00 90.62 200 CYS A C 1
ATOM 1543 O O . CYS A 1 200 ? 6.030 -6.186 -38.644 1.00 90.62 200 CYS A O 1
ATOM 1545 N N . LYS A 1 201 ? 6.309 -3.960 -38.588 1.00 90.88 201 LYS A N 1
ATOM 1546 C CA . LYS A 1 201 ? 5.587 -3.656 -37.350 1.00 90.88 201 LYS A CA 1
ATOM 1547 C C . LYS A 1 201 ? 4.950 -2.268 -37.479 1.00 90.88 201 LYS A C 1
ATOM 1549 O O . LYS A 1 201 ? 5.276 -1.512 -38.393 1.00 90.88 201 LYS A O 1
ATOM 1554 N N . ASN A 1 202 ? 4.023 -1.927 -36.589 1.00 87.12 202 ASN A N 1
ATOM 1555 C CA . ASN A 1 202 ? 3.270 -0.674 -36.702 1.00 87.12 202 ASN A CA 1
ATOM 1556 C C . ASN A 1 202 ? 4.157 0.568 -36.537 1.00 87.12 202 ASN A C 1
ATOM 1558 O O . ASN A 1 202 ? 3.908 1.577 -37.180 1.00 87.12 202 ASN A O 1
ATOM 1562 N N . GLU A 1 203 ? 5.229 0.467 -35.751 1.00 88.38 203 GLU A N 1
ATOM 1563 C CA . GLU A 1 203 ? 6.194 1.543 -35.503 1.00 88.38 203 GLU A CA 1
ATOM 1564 C C . GLU A 1 203 ? 7.073 1.887 -36.719 1.00 88.38 203 GLU A C 1
ATOM 1566 O O . GLU A 1 203 ? 7.853 2.835 -36.651 1.00 88.38 203 GLU A O 1
ATOM 1571 N N . ASP A 1 204 ? 6.985 1.114 -37.808 1.00 90.12 204 ASP A N 1
ATOM 1572 C CA . ASP A 1 204 ? 7.621 1.451 -39.087 1.00 90.12 204 ASP A CA 1
ATOM 1573 C C . ASP A 1 204 ? 6.729 2.376 -39.949 1.00 90.12 204 ASP A C 1
ATOM 1575 O O . ASP A 1 204 ? 7.212 2.975 -40.910 1.00 90.12 204 ASP A O 1
ATOM 1579 N N . CYS A 1 205 ? 5.436 2.492 -39.615 1.00 88.00 205 CYS A N 1
ATOM 1580 C CA . CYS A 1 205 ? 4.449 3.313 -40.319 1.00 88.00 205 CYS A CA 1
ATOM 1581 C C . CYS A 1 205 ? 4.280 4.703 -39.685 1.00 88.00 205 CYS A C 1
ATOM 1583 O O . CYS A 1 205 ? 4.783 4.979 -38.596 1.00 88.00 205 CYS A O 1
ATOM 1585 N N . SER A 1 206 ? 3.561 5.600 -40.370 1.00 84.81 206 SER A N 1
ATOM 1586 C CA . SER A 1 206 ? 3.166 6.880 -39.771 1.00 84.81 206 SER A CA 1
ATOM 1587 C C . SER A 1 206 ? 2.108 6.687 -38.675 1.00 84.81 206 SER A C 1
ATOM 1589 O O . SER A 1 206 ? 1.400 5.682 -38.663 1.00 84.81 206 SER A O 1
ATOM 1591 N N . ASP A 1 207 ? 1.967 7.661 -37.768 1.00 78.69 207 ASP A N 1
ATOM 1592 C CA . ASP A 1 207 ? 1.052 7.576 -36.613 1.00 78.69 207 ASP A CA 1
ATOM 1593 C C . ASP A 1 207 ? -0.427 7.325 -36.997 1.00 78.69 207 ASP A C 1
ATOM 1595 O O . ASP A 1 207 ? -1.200 6.856 -36.162 1.00 78.69 207 ASP A O 1
ATOM 1599 N N . GLU A 1 208 ? -0.817 7.624 -38.246 1.00 82.94 208 GLU A N 1
ATOM 1600 C CA . GLU A 1 208 ? -2.168 7.453 -38.819 1.00 82.94 208 GLU A CA 1
ATOM 1601 C C . GLU A 1 208 ? -2.363 6.126 -39.583 1.00 82.94 208 GLU A C 1
ATOM 1603 O O . GLU A 1 208 ? -3.437 5.860 -40.130 1.00 82.94 208 GLU A O 1
ATOM 1608 N N . GLU A 1 209 ? -1.344 5.268 -39.616 1.00 86.38 209 GLU A N 1
ATOM 1609 C CA . GLU A 1 209 ? -1.314 4.014 -40.369 1.00 86.38 209 GLU A CA 1
ATOM 1610 C C . GLU A 1 209 ? -0.953 2.827 -39.462 1.00 86.38 209 GLU A C 1
ATOM 1612 O O . GLU A 1 209 ? -0.391 2.978 -38.382 1.00 86.38 209 GLU A O 1
ATOM 1617 N N . ARG A 1 210 ? -1.258 1.605 -39.898 1.00 88.06 210 ARG A N 1
ATOM 1618 C CA . ARG A 1 210 ? -0.751 0.374 -39.272 1.00 88.06 210 ARG A CA 1
ATOM 1619 C C . ARG A 1 210 ? -0.122 -0.534 -40.313 1.00 88.06 210 ARG A C 1
ATOM 1621 O O . ARG A 1 210 ? -0.493 -0.475 -41.485 1.00 88.06 210 ARG A O 1
ATOM 1628 N N . CYS A 1 211 ? 0.759 -1.427 -39.881 1.00 91.25 211 CYS A N 1
ATOM 1629 C CA . CYS A 1 211 ? 1.329 -2.417 -40.777 1.00 91.25 211 CYS A CA 1
ATOM 1630 C C . CYS A 1 211 ? 0.346 -3.574 -40.996 1.00 91.25 211 CYS A C 1
ATOM 1632 O O . CYS A 1 211 ? -0.057 -4.256 -40.051 1.00 91.25 211 CYS A O 1
ATOM 1634 N N . MET A 1 212 ? -0.055 -3.802 -42.245 1.00 88.31 212 MET A N 1
ATOM 1635 C CA . MET A 1 212 ? -0.931 -4.903 -42.641 1.00 88.31 212 MET A CA 1
ATOM 1636 C C . MET A 1 212 ? -0.417 -5.503 -43.949 1.00 88.31 212 MET A C 1
ATOM 1638 O O . MET A 1 212 ? -0.231 -4.787 -44.927 1.00 88.31 212 MET A O 1
ATOM 1642 N N . ASP A 1 213 ? -0.154 -6.812 -43.955 1.00 91.50 213 ASP A N 1
ATOM 1643 C CA . ASP A 1 213 ? 0.452 -7.528 -45.090 1.00 91.50 213 ASP A CA 1
ATOM 1644 C C . ASP A 1 213 ? 1.726 -6.842 -45.637 1.00 91.50 213 ASP A C 1
ATOM 1646 O O . ASP A 1 213 ? 1.935 -6.760 -46.847 1.00 91.50 213 ASP A O 1
ATOM 1650 N N . ASN A 1 214 ? 2.583 -6.361 -44.725 1.00 92.31 214 ASN A N 1
ATOM 1651 C CA . ASN A 1 214 ? 3.846 -5.659 -44.999 1.00 92.31 214 ASN A CA 1
ATOM 1652 C C . ASN A 1 214 ? 3.718 -4.292 -45.708 1.00 92.31 214 ASN A C 1
ATOM 1654 O O . ASN A 1 214 ? 4.704 -3.780 -46.248 1.00 92.31 214 ASN A O 1
ATOM 1658 N N . HIS A 1 215 ? 2.519 -3.700 -45.676 1.00 91.75 215 HIS A N 1
ATOM 1659 C CA . HIS A 1 215 ? 2.203 -2.364 -46.179 1.00 91.75 215 HIS A CA 1
ATOM 1660 C C . HIS A 1 215 ? 1.603 -1.476 -45.085 1.00 91.75 215 HIS A C 1
ATOM 1662 O O . HIS A 1 215 ? 0.821 -1.945 -44.253 1.00 91.75 215 HIS A O 1
ATOM 1668 N N . CYS A 1 216 ? 1.923 -0.182 -45.109 1.00 90.81 216 CYS A N 1
ATOM 1669 C CA . CYS A 1 216 ? 1.270 0.791 -44.237 1.00 90.81 216 CYS A CA 1
ATOM 1670 C C . CYS A 1 216 ? -0.126 1.105 -44.784 1.00 90.81 216 CYS A C 1
ATOM 1672 O O . CYS A 1 216 ? -0.280 1.546 -45.923 1.00 90.81 216 CYS A O 1
ATOM 1674 N N . VAL A 1 217 ? -1.158 0.833 -43.984 1.00 90.06 217 VAL A N 1
ATOM 1675 C CA . VAL A 1 217 ? -2.559 1.092 -44.340 1.00 90.06 217 VAL A CA 1
ATOM 1676 C C . VAL A 1 217 ? -3.183 2.086 -43.357 1.00 90.06 217 VAL A C 1
ATOM 1678 O O . VAL A 1 217 ? -3.003 1.905 -42.151 1.00 90.06 217 VAL A O 1
ATOM 1681 N N . PRO A 1 218 ? -3.934 3.103 -43.825 1.00 88.69 218 PRO A N 1
ATOM 1682 C CA . PRO A 1 218 ? -4.602 4.063 -42.947 1.00 88.69 218 PRO A CA 1
ATOM 1683 C C . PRO A 1 218 ? -5.522 3.389 -41.927 1.00 88.69 218 PRO A C 1
ATOM 1685 O O . PRO A 1 218 ? -6.255 2.452 -42.264 1.00 88.69 218 PRO A O 1
ATOM 1688 N N . LEU A 1 219 ? -5.503 3.879 -40.687 1.00 85.00 219 LEU A N 1
ATOM 1689 C CA . LEU A 1 219 ? -6.356 3.374 -39.617 1.00 85.00 219 LEU A CA 1
ATOM 1690 C C . LEU A 1 219 ? -7.634 4.217 -39.491 1.00 85.00 219 LEU A C 1
ATOM 1692 O O . LEU A 1 219 ? -7.645 5.279 -38.873 1.00 85.00 219 LEU A O 1
ATOM 1696 N N . GLU A 1 220 ? -8.735 3.722 -40.058 1.00 86.44 220 GLU A N 1
ATOM 1697 C CA . GLU A 1 220 ? -10.071 4.290 -39.845 1.00 86.44 220 GLU A CA 1
ATOM 1698 C C . GLU A 1 220 ? -10.690 3.705 -38.561 1.00 86.44 220 GLU A C 1
ATOM 1700 O O . GLU A 1 220 ? -10.996 2.513 -38.504 1.00 86.44 220 GLU A O 1
ATOM 1705 N N . CYS A 1 221 ? -10.861 4.543 -37.535 1.00 87.94 221 CYS A N 1
ATOM 1706 C CA . CYS A 1 221 ? -11.517 4.179 -36.274 1.00 87.94 221 CYS A CA 1
ATOM 1707 C C . CYS A 1 221 ? -13.038 4.409 -36.322 1.00 87.94 221 CYS A C 1
ATOM 1709 O O . CYS A 1 221 ? -13.533 5.198 -37.131 1.00 87.94 221 CYS A O 1
ATOM 1711 N N . GLY A 1 222 ? -13.788 3.711 -35.464 1.00 86.12 222 GLY A N 1
ATOM 1712 C CA . GLY A 1 222 ? -15.241 3.855 -35.357 1.00 86.12 222 GLY A CA 1
ATOM 1713 C C . GLY A 1 222 ? -15.689 5.214 -34.802 1.00 86.12 222 GLY A C 1
ATOM 1714 O O . GLY A 1 222 ? -14.909 5.958 -34.218 1.00 86.12 222 GLY A O 1
ATOM 1715 N N . GLU A 1 223 ? -16.986 5.527 -34.924 1.00 86.69 223 GLU A N 1
ATOM 1716 C CA . GLU A 1 223 ? -17.567 6.814 -34.479 1.00 86.69 223 GLU A CA 1
ATOM 1717 C C . GLU A 1 223 ? -17.442 7.079 -32.960 1.00 86.69 223 GLU A C 1
ATOM 1719 O O . GLU A 1 223 ? -17.657 8.205 -32.517 1.00 86.69 223 GLU A O 1
ATOM 1724 N N . CYS A 1 224 ? -17.081 6.060 -32.171 1.00 90.75 224 CYS A N 1
ATOM 1725 C CA . CYS A 1 224 ? -16.857 6.129 -30.724 1.00 90.75 224 CYS A CA 1
ATOM 1726 C C . CYS A 1 224 ? -15.395 5.812 -30.325 1.00 90.75 224 CYS A C 1
ATOM 1728 O O . CYS A 1 224 ? -15.104 5.464 -29.183 1.00 90.75 224 CYS A O 1
ATOM 1730 N N . GLU A 1 225 ? -14.452 5.922 -31.262 1.00 90.88 225 GLU A N 1
ATOM 1731 C CA . GLU A 1 225 ? -13.042 5.592 -31.049 1.00 90.88 225 GLU A CA 1
ATOM 1732 C C . GLU A 1 225 ? -12.114 6.723 -31.516 1.00 90.88 225 GLU A C 1
ATOM 1734 O O . GLU A 1 225 ? -12.443 7.502 -32.411 1.00 90.88 225 GLU A O 1
ATOM 1739 N N . TYR A 1 226 ? -10.906 6.777 -30.956 1.00 86.00 226 TYR A N 1
ATOM 1740 C CA . TYR A 1 226 ? -9.816 7.620 -31.434 1.00 86.00 226 TYR A CA 1
ATOM 1741 C C . TYR A 1 226 ? -8.540 6.830 -31.686 1.00 86.00 226 TYR A C 1
ATOM 1743 O O . TYR A 1 226 ? -8.237 5.839 -31.023 1.00 86.00 226 TYR A O 1
ATOM 1751 N N . LEU A 1 227 ? -7.764 7.333 -32.637 1.00 83.75 227 LEU A N 1
ATOM 1752 C CA . LEU A 1 227 ? -6.425 6.867 -32.946 1.00 83.75 227 LEU A CA 1
ATOM 1753 C C . LEU A 1 227 ? -5.447 7.243 -31.819 1.00 83.75 227 LEU A C 1
ATOM 1755 O O . LEU A 1 227 ? -5.277 8.422 -31.500 1.00 83.75 227 LEU A O 1
ATOM 1759 N N . PHE A 1 228 ? -4.768 6.247 -31.252 1.00 81.38 228 PHE A N 1
ATOM 1760 C CA . PHE A 1 228 ? -3.678 6.426 -30.294 1.00 81.38 228 PHE A CA 1
ATOM 1761 C C . PHE A 1 228 ? -2.650 5.303 -30.458 1.00 81.38 228 PHE A C 1
ATOM 1763 O O . PHE A 1 228 ? -2.980 4.137 -30.258 1.00 81.38 228 PHE A O 1
ATOM 1770 N N . HIS A 1 229 ? -1.411 5.653 -30.827 1.00 76.44 229 HIS A N 1
ATOM 1771 C CA . HIS A 1 229 ? -0.308 4.708 -31.071 1.00 76.44 229 HIS A CA 1
ATOM 1772 C C . HIS A 1 229 ? -0.731 3.477 -31.898 1.00 76.44 229 HIS A C 1
ATOM 1774 O O . HIS A 1 229 ? -0.685 2.340 -31.425 1.00 76.44 229 HIS A O 1
ATOM 1780 N N . TYR A 1 230 ? -1.152 3.718 -33.146 1.00 78.75 230 TYR A N 1
ATOM 1781 C CA . TYR A 1 230 ? -1.503 2.683 -34.133 1.00 78.75 230 TYR A CA 1
ATOM 1782 C C . TYR A 1 230 ? -2.704 1.784 -33.764 1.00 78.75 230 TYR A C 1
ATOM 1784 O O . TYR A 1 230 ? -2.956 0.771 -34.424 1.00 78.75 230 TYR A O 1
ATOM 1792 N N . ALA A 1 231 ? -3.463 2.149 -32.727 1.00 79.50 231 ALA A N 1
ATOM 1793 C CA . ALA A 1 231 ? -4.677 1.469 -32.294 1.00 79.50 231 ALA A CA 1
ATOM 1794 C C . ALA A 1 231 ? -5.865 2.437 -32.233 1.00 79.50 231 ALA A C 1
ATOM 1796 O O . ALA A 1 231 ? -5.705 3.621 -31.938 1.00 79.50 231 ALA A O 1
ATOM 1797 N N . CYS A 1 232 ? -7.064 1.907 -32.467 1.00 86.81 232 CYS A N 1
ATOM 1798 C CA . CYS A 1 232 ? -8.308 2.588 -32.136 1.00 86.81 232 CYS A CA 1
ATOM 1799 C C . CYS A 1 232 ? -8.647 2.266 -30.680 1.00 86.81 232 CYS A C 1
ATOM 1801 O O . CYS A 1 232 ? -8.790 1.096 -30.320 1.00 86.81 232 CYS A O 1
ATOM 1803 N N . LEU A 1 233 ? -8.717 3.293 -29.839 1.00 85.69 233 LEU A N 1
ATOM 1804 C CA . LEU A 1 233 ? -9.159 3.190 -28.454 1.00 85.69 233 LEU A CA 1
ATOM 1805 C C . LEU A 1 233 ? -10.560 3.795 -28.333 1.00 85.69 233 LEU A C 1
ATOM 1807 O O . LEU A 1 233 ? -10.788 4.860 -28.908 1.00 85.69 233 LEU A O 1
ATOM 1811 N N . PRO A 1 234 ? -11.490 3.173 -27.591 1.00 90.00 234 PRO A N 1
ATOM 1812 C CA . PRO A 1 234 ? -12.789 3.781 -27.335 1.00 90.00 234 PRO A CA 1
ATOM 1813 C C . PRO A 1 234 ? -12.623 5.083 -26.544 1.00 90.00 234 PRO A C 1
ATOM 1815 O O . PRO A 1 234 ? -11.720 5.211 -25.711 1.00 90.00 234 PRO A O 1
ATOM 1818 N N . TYR A 1 235 ? -13.507 6.048 -26.789 1.00 89.56 235 TYR A N 1
ATOM 1819 C CA . TYR A 1 235 ? -13.695 7.162 -25.862 1.00 89.56 235 TYR A CA 1
ATOM 1820 C C . TYR A 1 235 ? -14.289 6.658 -24.539 1.00 89.56 235 TYR A C 1
ATOM 1822 O O . TYR A 1 235 ? -14.911 5.601 -24.500 1.00 89.56 235 TYR A O 1
ATOM 1830 N N . VAL A 1 236 ? -14.130 7.438 -23.464 1.00 90.50 236 VAL A N 1
ATOM 1831 C CA . VAL A 1 236 ? -14.716 7.120 -22.146 1.00 90.50 236 VAL A CA 1
ATOM 1832 C C . VAL A 1 236 ? -16.237 6.966 -22.238 1.00 90.50 236 VAL A C 1
ATOM 1834 O O . VAL A 1 236 ? -16.792 6.071 -21.617 1.00 90.50 236 VAL A O 1
ATOM 1837 N N . CYS A 1 237 ? -16.894 7.817 -23.032 1.00 93.69 237 CYS A N 1
ATOM 1838 C CA . CYS A 1 237 ? -18.324 7.745 -23.313 1.00 93.69 237 CYS A CA 1
ATOM 1839 C C . CYS A 1 237 ? -18.674 8.469 -24.628 1.00 93.69 237 CYS A C 1
ATOM 1841 O O . CYS A 1 237 ? -17.980 9.401 -25.063 1.00 93.69 237 CYS A O 1
ATOM 1843 N N . CYS A 1 238 ? -19.761 8.044 -25.273 1.00 93.50 238 CYS A N 1
ATOM 1844 C CA . CYS A 1 238 ? -20.279 8.590 -26.535 1.00 93.50 238 CYS A CA 1
ATOM 1845 C C . CYS A 1 238 ? -21.776 8.943 -26.470 1.00 93.50 238 CYS A C 1
ATOM 1847 O O . CYS A 1 238 ? -22.293 9.665 -27.323 1.00 93.50 238 CYS A O 1
ATOM 1849 N N . SER A 1 239 ? -22.449 8.477 -25.427 1.00 93.62 239 SER A N 1
ATOM 1850 C CA . SER A 1 239 ? -23.843 8.682 -25.057 1.00 93.62 239 SER A CA 1
ATOM 1851 C C . SER A 1 239 ? -23.943 8.738 -23.525 1.00 93.62 239 SER A C 1
ATOM 1853 O O . SER A 1 239 ? -22.940 8.529 -22.842 1.00 93.62 239 SER A O 1
ATOM 1855 N N . HIS A 1 240 ? -25.105 9.086 -22.964 1.00 93.38 240 HIS A N 1
ATOM 1856 C CA . HIS A 1 240 ? -25.251 9.100 -21.494 1.00 93.38 240 HIS A CA 1
ATOM 1857 C C . HIS A 1 240 ? -25.386 7.664 -20.969 1.00 93.38 240 HIS A C 1
ATOM 1859 O O . HIS A 1 240 ? -24.900 7.343 -19.896 1.00 93.38 240 HIS A O 1
ATOM 1865 N N . GLU A 1 241 ? -25.941 6.792 -21.806 1.00 91.94 241 GLU A N 1
ATOM 1866 C CA . GLU A 1 241 ? -26.102 5.356 -21.618 1.00 91.94 241 GLU A CA 1
ATOM 1867 C C . GLU A 1 241 ? -24.766 4.588 -21.522 1.00 91.94 241 GLU A C 1
ATOM 1869 O O . GLU A 1 241 ? -24.747 3.473 -21.015 1.00 91.94 241 GLU A O 1
ATOM 1874 N N . ASP A 1 242 ? -23.641 5.168 -21.969 1.00 92.00 242 ASP A N 1
ATOM 1875 C CA . ASP A 1 242 ? -22.297 4.600 -21.742 1.00 92.00 242 ASP A CA 1
ATOM 1876 C C . ASP A 1 242 ? -21.757 4.891 -20.325 1.00 92.00 242 ASP A C 1
ATOM 1878 O O . ASP A 1 242 ? -20.713 4.363 -19.948 1.00 92.00 242 ASP A O 1
ATOM 1882 N N . CYS A 1 243 ? -22.435 5.762 -19.570 1.00 92.81 243 CYS A N 1
ATOM 1883 C CA . CYS A 1 243 ? -22.079 6.171 -18.213 1.00 92.81 243 CYS A CA 1
ATOM 1884 C C . CYS A 1 243 ? -23.018 5.601 -17.139 1.00 92.81 243 CYS A C 1
ATOM 1886 O O . CYS A 1 243 ? -22.896 6.027 -16.001 1.00 92.81 243 CYS A O 1
ATOM 1888 N N . ASP A 1 244 ? -23.931 4.690 -17.486 1.00 90.88 244 ASP A N 1
ATOM 1889 C CA . ASP A 1 244 ? -24.841 4.026 -16.540 1.00 90.88 244 ASP A CA 1
ATOM 1890 C C . ASP A 1 244 ? -24.028 3.292 -15.453 1.00 90.88 244 ASP A C 1
ATOM 1892 O O . ASP A 1 244 ? -23.238 2.394 -15.770 1.00 90.88 244 ASP A O 1
ATOM 1896 N N . ASP A 1 245 ? -24.162 3.712 -14.190 1.00 89.19 245 ASP A N 1
ATOM 1897 C CA . ASP A 1 245 ? -23.492 3.092 -13.037 1.00 89.19 245 ASP A CA 1
ATOM 1898 C C . ASP A 1 245 ? -24.346 2.019 -12.328 1.00 89.19 245 ASP A C 1
ATOM 1900 O O . ASP A 1 245 ? -23.942 1.492 -11.287 1.00 89.19 245 ASP A O 1
ATOM 1904 N N . ASP A 1 246 ? -25.485 1.646 -12.932 1.00 89.25 246 ASP A N 1
ATOM 1905 C CA . ASP A 1 246 ? -26.542 0.788 -12.384 1.00 89.25 246 ASP A CA 1
ATOM 1906 C C . ASP A 1 246 ? -27.204 1.341 -11.085 1.00 89.25 246 ASP A C 1
ATOM 1908 O O . ASP A 1 246 ? -28.032 0.637 -10.487 1.00 89.25 246 ASP A O 1
ATOM 1912 N N . ASP A 1 247 ? -26.914 2.577 -10.633 1.00 81.25 247 ASP A N 1
ATOM 1913 C CA . ASP A 1 247 ? -27.551 3.191 -9.456 1.00 81.25 247 ASP A CA 1
ATOM 1914 C C . ASP A 1 247 ? -28.755 4.086 -9.840 1.00 81.25 247 ASP A C 1
ATOM 1916 O O . ASP A 1 247 ? -28.602 5.197 -10.343 1.00 81.25 247 ASP A O 1
ATOM 1920 N N . PRO A 1 248 ? -30.008 3.689 -9.539 1.00 81.12 248 PRO A N 1
ATOM 1921 C CA . PRO A 1 248 ? -31.182 4.515 -9.828 1.00 81.12 248 PRO A CA 1
ATOM 1922 C C . PRO A 1 248 ? -31.272 5.815 -8.998 1.00 81.12 248 PRO A C 1
ATOM 1924 O O . PRO A 1 248 ? -32.251 6.553 -9.154 1.00 81.12 248 PRO A O 1
ATOM 1927 N N . ALA A 1 249 ? -30.327 6.079 -8.089 1.00 79.25 249 ALA A N 1
ATOM 1928 C CA . ALA A 1 249 ? -30.217 7.319 -7.323 1.00 79.25 249 ALA A CA 1
ATOM 1929 C C . ALA A 1 249 ? -29.278 8.372 -7.951 1.00 79.25 249 ALA A C 1
ATOM 1931 O O . ALA A 1 249 ? -29.136 9.453 -7.375 1.00 79.25 249 ALA A O 1
ATOM 1932 N N . THR A 1 250 ? -28.660 8.111 -9.107 1.00 84.06 250 THR A N 1
ATOM 1933 C CA . THR A 1 250 ? -27.763 9.048 -9.810 1.00 84.06 250 THR A CA 1
ATOM 1934 C C . THR A 1 250 ? -28.384 9.575 -11.116 1.00 84.06 250 THR A C 1
ATOM 1936 O O . THR A 1 250 ? -29.390 9.071 -11.622 1.00 84.06 250 THR A O 1
ATOM 1939 N N . ILE A 1 251 ? -27.822 10.663 -11.658 1.00 87.69 251 ILE A N 1
ATOM 1940 C CA . ILE A 1 251 ? -28.025 11.079 -13.054 1.00 87.69 251 ILE A CA 1
ATOM 1941 C C . ILE A 1 251 ? -26.701 10.939 -1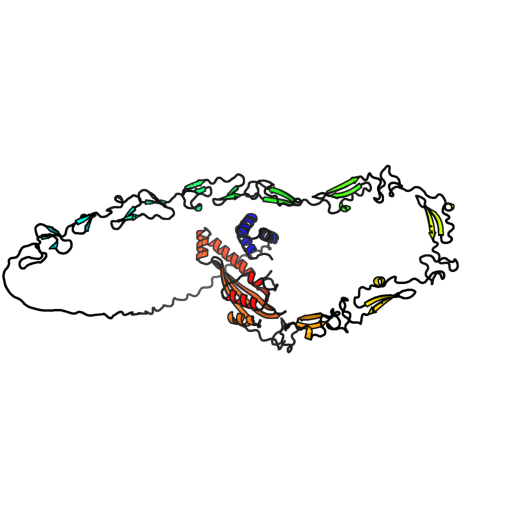3.792 1.00 87.69 251 ILE A C 1
ATOM 1943 O O . ILE A 1 251 ? -25.791 11.755 -13.610 1.00 87.69 251 ILE A O 1
ATOM 1947 N N . ASP A 1 252 ? -26.634 9.955 -14.681 1.00 91.94 252 ASP A N 1
ATOM 1948 C CA . ASP A 1 252 ? -25.470 9.721 -15.525 1.00 91.94 252 ASP A CA 1
ATOM 1949 C C . ASP A 1 252 ? -25.403 10.720 -16.673 1.00 91.94 252 ASP A C 1
ATOM 1951 O O . ASP A 1 252 ? -26.325 10.885 -17.478 1.00 91.94 252 ASP A O 1
ATOM 1955 N N . THR A 1 253 ? -24.275 11.416 -16.758 1.00 93.75 253 THR A N 1
ATOM 1956 C CA . THR A 1 253 ? -24.007 12.388 -17.812 1.00 93.75 253 THR A CA 1
ATOM 1957 C C . THR A 1 253 ? -22.639 12.139 -18.417 1.00 93.75 253 THR A C 1
ATOM 1959 O O . THR A 1 253 ? -21.620 12.175 -17.730 1.00 93.75 253 THR A O 1
ATOM 1962 N N . CYS A 1 254 ? -22.607 11.955 -19.735 1.00 94.88 254 CYS A N 1
ATOM 1963 C CA . CYS A 1 254 ? -21.369 12.008 -20.499 1.00 94.88 254 CYS A CA 1
ATOM 1964 C C . CYS A 1 254 ? -21.076 13.460 -20.898 1.00 94.88 254 CYS A C 1
ATOM 1966 O O . CYS A 1 254 ? -21.725 14.011 -21.793 1.00 94.88 254 CYS A O 1
ATOM 1968 N N . ASP A 1 255 ? -20.086 14.092 -20.264 1.00 94.31 255 ASP A N 1
ATOM 1969 C CA . ASP A 1 255 ? -19.567 15.379 -20.727 1.00 94.31 255 ASP A CA 1
ATOM 1970 C C . ASP A 1 255 ? -18.675 15.180 -21.962 1.00 94.31 255 ASP A C 1
ATOM 1972 O O . ASP A 1 255 ? -17.806 14.311 -21.984 1.00 94.31 255 ASP A O 1
ATOM 1976 N N . ARG A 1 256 ? -18.870 16.025 -22.985 1.00 92.38 256 ARG A N 1
ATOM 1977 C CA . ARG A 1 256 ? -18.148 16.014 -24.279 1.00 92.38 256 ARG A CA 1
ATOM 1978 C C . ARG A 1 256 ? -18.057 14.612 -24.935 1.00 92.38 256 ARG A C 1
ATOM 1980 O O . ARG A 1 256 ? -16.943 14.176 -25.255 1.00 92.38 256 ARG A O 1
ATOM 1987 N N . PRO A 1 257 ? -19.206 13.948 -25.199 1.00 92.94 257 PRO A N 1
ATOM 1988 C CA . PRO A 1 257 ? -19.266 12.617 -25.807 1.00 92.94 257 PRO A CA 1
ATOM 1989 C C . PRO A 1 257 ? -18.521 12.548 -27.137 1.00 92.94 257 PRO A C 1
ATOM 1991 O O . PRO A 1 257 ? -18.555 13.497 -27.926 1.00 92.94 257 PRO A O 1
ATOM 1994 N N . GLY A 1 258 ? -17.873 11.411 -27.399 1.00 90.88 258 GLY A N 1
ATOM 1995 C CA . GLY A 1 258 ? -17.159 11.191 -28.658 1.00 90.88 258 GLY A CA 1
ATOM 1996 C C . GLY A 1 258 ? -15.891 12.043 -28.803 1.00 90.88 258 GLY A C 1
ATOM 1997 O O . GLY A 1 258 ? -15.551 12.469 -29.907 1.00 90.88 258 GLY A O 1
ATOM 1998 N N . THR A 1 259 ? -15.210 12.367 -27.696 1.00 90.94 259 THR A N 1
ATOM 1999 C CA . THR A 1 259 ? -13.956 13.139 -27.717 1.00 90.94 259 THR A CA 1
ATOM 2000 C C . THR A 1 259 ? -12.906 12.563 -26.768 1.00 90.94 259 THR A C 1
ATOM 2002 O O . THR A 1 259 ? -13.233 11.934 -25.768 1.00 90.94 259 THR A O 1
ATOM 2005 N N . ILE A 1 260 ? -11.620 12.854 -27.012 1.00 86.44 260 ILE A N 1
ATOM 2006 C CA . ILE A 1 260 ? -10.501 12.432 -26.135 1.00 86.44 260 ILE A CA 1
ATOM 2007 C C . ILE A 1 260 ? -10.560 13.021 -24.713 1.00 86.44 260 ILE A C 1
ATOM 2009 O O . ILE A 1 260 ? -9.711 12.714 -23.884 1.00 86.44 260 ILE A O 1
ATOM 2013 N N . ASN A 1 261 ? -11.512 13.920 -24.450 1.00 88.38 261 ASN A N 1
ATOM 2014 C CA . ASN A 1 261 ? -11.763 14.484 -23.131 1.00 88.38 261 ASN A CA 1
ATOM 2015 C C . ASN A 1 261 ? -13.178 14.152 -22.627 1.00 88.38 261 ASN A C 1
ATOM 2017 O O . ASN A 1 261 ? -13.667 14.865 -21.748 1.00 88.38 261 ASN A O 1
ATOM 2021 N N . ALA A 1 262 ? -13.836 13.149 -23.219 1.00 91.56 262 ALA A N 1
ATOM 2022 C CA . ALA A 1 262 ? -15.102 12.629 -22.730 1.00 91.56 262 ALA A CA 1
ATOM 2023 C C . ALA A 1 262 ? -14.928 12.146 -21.286 1.00 91.56 262 ALA A C 1
ATOM 2025 O O . ALA A 1 262 ? -13.911 11.532 -20.959 1.00 91.56 262 ALA A O 1
ATOM 2026 N N . THR A 1 263 ? -15.894 12.445 -20.425 1.00 92.44 263 THR A N 1
ATOM 2027 C CA . THR A 1 263 ? -15.864 12.055 -19.010 1.00 92.44 263 THR A CA 1
ATOM 2028 C C . THR A 1 263 ? -17.275 11.768 -18.528 1.00 92.44 263 THR A C 1
ATOM 2030 O O . THR A 1 263 ? -18.145 12.625 -18.685 1.00 92.44 263 THR A O 1
ATOM 2033 N N . CYS A 1 264 ? -17.479 10.610 -17.902 1.00 93.69 264 CYS A N 1
ATOM 2034 C CA . CYS A 1 264 ? -18.699 10.336 -17.153 1.00 93.69 264 CYS A CA 1
ATOM 2035 C C . CYS A 1 264 ? -18.729 11.143 -15.851 1.00 93.69 264 CYS A C 1
ATOM 2037 O O . CYS A 1 264 ? -17.700 11.352 -15.202 1.00 93.69 264 CYS A O 1
ATOM 2039 N N . SER A 1 265 ? -19.921 11.595 -15.485 1.00 90.31 265 SER A N 1
ATOM 2040 C CA . SER A 1 265 ? -20.234 12.189 -14.192 1.00 90.31 265 SER A CA 1
ATOM 2041 C C . SER A 1 265 ? -21.589 11.677 -13.730 1.00 90.31 265 SER A C 1
ATOM 2043 O O . SER A 1 265 ? -22.556 11.780 -14.485 1.00 90.31 265 SER A O 1
ATOM 2045 N N . HIS A 1 266 ? -21.636 11.201 -12.492 1.00 89.44 266 HIS A N 1
ATOM 2046 C CA . HIS A 1 266 ? -22.823 10.679 -11.829 1.00 89.44 266 HIS A CA 1
ATOM 2047 C C . HIS A 1 266 ? -23.200 11.707 -10.757 1.00 89.44 266 HIS A C 1
ATOM 2049 O O . HIS A 1 266 ? -22.425 11.943 -9.825 1.00 89.44 266 HIS A O 1
ATOM 2055 N N . GLU A 1 267 ? -24.312 12.422 -10.937 1.00 85.44 267 GLU A N 1
ATOM 2056 C CA . GLU A 1 267 ? -24.784 13.409 -9.955 1.00 85.44 267 GLU A CA 1
ATOM 2057 C C . GLU A 1 267 ? -25.824 12.747 -9.042 1.00 85.44 267 GLU A C 1
ATOM 2059 O O . GLU A 1 267 ? -26.896 12.370 -9.511 1.00 85.44 267 GLU A O 1
ATOM 2064 N N . GLU A 1 268 ? -25.501 12.579 -7.752 1.00 81.50 268 GLU A N 1
ATOM 2065 C CA . GLU A 1 268 ? -26.431 12.036 -6.750 1.00 81.50 268 GLU A CA 1
ATOM 2066 C C . GLU A 1 268 ? -27.716 12.872 -6.707 1.00 81.50 268 GLU A C 1
ATOM 2068 O O . GLU A 1 268 ? -27.691 14.077 -6.428 1.00 81.50 268 GLU A O 1
ATOM 2073 N N . ILE A 1 269 ? -28.863 12.230 -6.929 1.00 73.25 269 ILE A N 1
ATOM 2074 C CA . ILE A 1 269 ? -30.154 12.890 -6.796 1.00 73.25 269 ILE A CA 1
ATOM 2075 C C . ILE A 1 269 ? -30.555 12.873 -5.323 1.00 73.25 269 ILE A C 1
ATOM 2077 O O . ILE A 1 269 ? -31.150 11.922 -4.817 1.00 73.25 269 ILE A O 1
ATOM 2081 N N . LEU A 1 270 ? -30.214 13.955 -4.628 1.00 73.00 270 LEU A N 1
ATOM 2082 C CA . LEU A 1 270 ? -30.517 14.123 -3.210 1.00 73.00 270 LEU A CA 1
ATOM 2083 C C . LEU A 1 270 ? -32.027 14.006 -2.931 1.00 73.00 270 LEU A C 1
ATOM 2085 O O . LEU A 1 270 ? -32.837 14.742 -3.500 1.00 73.00 270 LEU A O 1
ATOM 2089 N N . ASP A 1 271 ? -32.374 13.117 -1.998 1.00 78.62 271 ASP A N 1
ATOM 2090 C CA . ASP A 1 271 ? -33.682 13.055 -1.341 1.00 78.62 271 ASP A CA 1
ATOM 2091 C C . ASP A 1 271 ? -34.050 14.449 -0.775 1.00 78.62 271 ASP A C 1
ATOM 2093 O O . ASP A 1 271 ? -33.292 15.031 0.004 1.00 78.62 271 ASP A O 1
ATOM 2097 N N . GLU A 1 272 ? -35.229 14.982 -1.121 1.00 79.31 272 GLU A N 1
ATOM 2098 C CA . GLU A 1 272 ? -35.764 16.233 -0.540 1.00 79.31 272 GLU A CA 1
ATOM 2099 C C . GLU A 1 272 ? -36.090 16.060 0.953 1.00 79.31 272 GLU A C 1
ATOM 2101 O O . GLU A 1 272 ? -36.031 17.006 1.737 1.00 79.31 272 GLU A O 1
ATOM 2106 N N . CYS A 1 273 ? -36.432 14.830 1.332 1.00 82.12 273 CYS A N 1
ATOM 2107 C CA . CYS A 1 273 ? -36.829 14.416 2.666 1.00 82.12 273 CYS A CA 1
ATOM 2108 C C . CYS A 1 273 ? -36.343 12.987 2.923 1.00 82.12 273 CYS A C 1
ATOM 2110 O O . CYS A 1 273 ? -36.270 12.163 2.017 1.00 82.12 273 CYS A O 1
ATOM 2112 N N . THR A 1 274 ? -36.071 12.650 4.175 1.00 84.38 274 THR A N 1
ATOM 2113 C CA . THR A 1 274 ? -35.717 11.298 4.620 1.00 84.38 274 THR A CA 1
ATOM 2114 C C . THR A 1 274 ? -36.864 10.621 5.371 1.00 84.38 274 THR A C 1
ATOM 2116 O O . THR A 1 274 ? -37.014 9.399 5.269 1.00 84.38 274 THR A O 1
ATOM 2119 N N . ILE A 1 275 ? -37.691 11.414 6.067 1.00 84.62 275 ILE A N 1
ATOM 2120 C CA . ILE A 1 275 ? -38.847 11.001 6.876 1.00 84.62 275 ILE A CA 1
ATOM 2121 C C . ILE A 1 275 ? -40.039 11.953 6.678 1.00 84.62 275 ILE A C 1
ATOM 2123 O O . ILE A 1 275 ? -39.863 13.121 6.348 1.00 84.62 275 ILE A O 1
ATOM 2127 N N . ASN A 1 276 ? -41.265 11.484 6.941 1.00 85.56 276 ASN A N 1
ATOM 2128 C CA . ASN A 1 276 ? -42.492 12.285 6.765 1.00 85.56 276 ASN A CA 1
ATOM 2129 C C . ASN A 1 276 ? -42.488 13.613 7.543 1.00 85.56 276 ASN A C 1
ATOM 2131 O O . ASN A 1 276 ? -43.014 14.602 7.051 1.00 85.56 276 ASN A O 1
ATOM 2135 N N . THR A 1 277 ? -41.881 13.653 8.734 1.00 86.69 277 THR A N 1
ATOM 2136 C CA . THR A 1 277 ? -41.818 14.856 9.585 1.00 86.69 277 THR A CA 1
ATOM 2137 C C . THR A 1 277 ? -41.029 16.006 8.948 1.00 86.69 277 THR A C 1
ATOM 2139 O O . THR A 1 277 ? -41.231 17.157 9.314 1.00 86.69 277 THR A O 1
ATOM 2142 N N . GLU A 1 278 ? -40.151 15.728 7.982 1.00 87.94 278 GLU A N 1
ATOM 2143 C CA . GLU A 1 278 ? -39.416 16.766 7.243 1.00 87.94 278 GLU A CA 1
ATOM 2144 C C . GLU A 1 278 ? -40.278 17.440 6.160 1.00 87.94 278 GLU A C 1
ATOM 2146 O O . GLU A 1 278 ? -39.910 18.501 5.664 1.00 87.94 278 GLU A O 1
ATOM 2151 N N . CYS A 1 279 ? -41.444 16.865 5.842 1.00 88.31 279 CYS A N 1
ATOM 2152 C CA . CYS A 1 279 ? -42.421 17.405 4.894 1.00 88.31 279 CYS A CA 1
ATOM 2153 C C . CYS A 1 279 ? -43.547 18.231 5.541 1.00 88.31 279 CYS A C 1
ATOM 2155 O O . CYS A 1 279 ? -44.440 18.667 4.818 1.00 88.31 279 CYS A O 1
ATOM 2157 N N . ASP A 1 280 ? -43.513 18.435 6.864 1.00 86.69 280 ASP A N 1
ATOM 2158 C CA . ASP A 1 280 ? -44.540 19.154 7.634 1.00 86.69 280 ASP A CA 1
ATOM 2159 C C . ASP A 1 280 ? -44.732 20.596 7.123 1.00 86.69 280 ASP A C 1
ATOM 2161 O O . ASP A 1 280 ? -43.938 21.500 7.412 1.00 86.69 280 ASP A O 1
ATOM 2165 N N . ASP A 1 281 ? -45.816 20.835 6.377 1.00 86.06 281 ASP A N 1
ATOM 2166 C CA . ASP A 1 281 ? -46.167 22.173 5.880 1.00 86.06 281 ASP A CA 1
ATOM 2167 C C . ASP A 1 281 ? -46.943 23.027 6.895 1.00 86.06 281 ASP A C 1
ATOM 2169 O O . ASP A 1 281 ? -47.304 24.175 6.610 1.00 86.06 281 ASP A O 1
ATOM 2173 N N . ASN A 1 282 ? -47.126 22.496 8.108 1.00 86.19 282 ASN A N 1
ATOM 2174 C CA . ASN A 1 282 ? -47.870 23.066 9.224 1.00 86.19 282 ASN A CA 1
ATOM 2175 C C . ASN A 1 282 ? -49.369 23.277 8.915 1.00 86.19 282 ASN A C 1
ATOM 2177 O O . ASN A 1 282 ? -50.038 24.077 9.581 1.00 86.19 282 ASN A O 1
ATOM 2181 N N . VAL A 1 283 ? -49.925 22.567 7.925 1.00 83.25 283 VAL A N 1
ATOM 2182 C CA . VAL A 1 283 ? -51.353 22.579 7.597 1.00 83.25 283 VAL A CA 1
ATOM 2183 C C . VAL A 1 283 ? -52.003 21.287 8.095 1.00 83.25 283 VAL A C 1
ATOM 2185 O O . VAL A 1 283 ? -51.918 20.236 7.478 1.00 83.25 283 VAL A O 1
ATOM 2188 N N . THR A 1 284 ? -52.764 21.366 9.189 1.00 81.75 284 THR A N 1
ATOM 2189 C CA . THR A 1 284 ? -53.408 20.178 9.788 1.00 81.75 284 THR A CA 1
ATOM 2190 C C . THR A 1 284 ? -54.412 19.461 8.875 1.00 81.75 284 THR A C 1
ATOM 2192 O O . THR A 1 284 ? -54.772 18.329 9.151 1.00 81.75 284 THR A O 1
ATOM 2195 N N . SER A 1 285 ? -54.861 20.077 7.774 1.00 81.25 285 SER A N 1
ATOM 2196 C CA . SER A 1 285 ? -55.742 19.433 6.786 1.00 81.25 285 SER A CA 1
ATOM 2197 C C . SER A 1 285 ? -55.020 18.561 5.750 1.00 81.25 285 SER A C 1
ATOM 2199 O O . SER A 1 285 ? -55.655 18.093 4.800 1.00 81.25 285 SER A O 1
ATOM 2201 N N . THR A 1 286 ? -53.704 18.394 5.857 1.00 85.00 286 THR A N 1
ATOM 2202 C CA . THR A 1 286 ? -52.881 17.569 4.966 1.00 85.00 286 THR A CA 1
ATOM 2203 C C . THR A 1 286 ? -52.148 16.493 5.753 1.00 85.00 286 THR A C 1
ATOM 2205 O O . THR A 1 286 ? -51.775 16.671 6.907 1.00 85.00 286 THR A O 1
ATOM 2208 N N . ARG A 1 287 ? -51.971 15.335 5.115 1.00 84.81 287 ARG A N 1
ATOM 2209 C CA . ARG A 1 287 ? -51.087 14.278 5.594 1.00 84.81 287 ARG A CA 1
ATOM 2210 C C . ARG A 1 287 ? -49.839 14.282 4.734 1.00 84.81 287 ARG A C 1
ATOM 2212 O O . ARG A 1 287 ? -49.904 13.901 3.560 1.00 84.81 287 ARG A O 1
ATOM 2219 N N . ASP A 1 288 ? -48.732 14.657 5.349 1.00 89.38 288 ASP A N 1
ATOM 2220 C CA . ASP A 1 288 ? -47.463 14.842 4.660 1.00 89.38 288 ASP A CA 1
ATOM 2221 C C . ASP A 1 288 ? -46.694 13.523 4.614 1.00 89.38 288 ASP A C 1
ATOM 2223 O O . ASP A 1 288 ? -46.506 12.831 5.621 1.00 89.38 288 ASP A O 1
ATOM 2227 N N . ILE A 1 289 ? -46.320 13.118 3.403 1.00 89.12 289 ILE A N 1
ATOM 2228 C CA . ILE A 1 289 ? -45.658 11.843 3.143 1.00 89.12 289 ILE A CA 1
ATOM 2229 C C . ILE A 1 289 ? -44.390 12.105 2.346 1.00 89.12 289 ILE A C 1
ATOM 2231 O O . ILE A 1 289 ? -44.436 12.643 1.241 1.00 89.12 289 ILE A O 1
ATOM 2235 N N . CYS A 1 290 ? -43.273 11.641 2.892 1.00 90.00 290 CYS A N 1
ATOM 2236 C CA . CYS A 1 290 ? -42.006 11.565 2.198 1.00 90.00 290 CYS A CA 1
ATOM 2237 C C . CYS A 1 290 ? -41.968 10.268 1.376 1.00 90.00 290 CYS A C 1
ATOM 2239 O O . CYS A 1 290 ? -41.994 9.167 1.933 1.00 90.00 290 CYS A O 1
ATOM 2241 N N . THR A 1 291 ? -41.991 10.366 0.045 1.00 85.81 291 THR A N 1
ATOM 2242 C CA . THR A 1 291 ? -42.137 9.186 -0.824 1.00 85.81 291 THR A CA 1
ATOM 2243 C C . THR A 1 291 ? -41.510 9.382 -2.204 1.00 85.81 291 THR A C 1
ATOM 2245 O O . THR A 1 291 ? -41.323 10.506 -2.663 1.00 85.81 291 THR A O 1
ATOM 2248 N N . GLY A 1 292 ? -41.183 8.274 -2.870 1.00 79.50 292 GLY A N 1
ATOM 2249 C CA . GLY A 1 292 ? -40.483 8.252 -4.154 1.00 79.50 292 GLY A CA 1
ATOM 2250 C C . GLY A 1 292 ? -39.053 7.723 -4.048 1.00 79.50 292 GLY A C 1
ATOM 2251 O O . GLY A 1 292 ? -38.593 7.296 -2.989 1.00 79.50 292 GLY A O 1
ATOM 2252 N N . THR A 1 293 ? -38.370 7.719 -5.186 1.00 70.94 293 THR A N 1
ATOM 2253 C CA . THR A 1 293 ? -36.920 7.533 -5.315 1.00 70.94 293 THR A CA 1
ATOM 2254 C C . THR A 1 293 ? -36.530 8.353 -6.549 1.00 70.94 293 THR A C 1
ATOM 2256 O O . THR A 1 293 ? -36.907 7.951 -7.652 1.00 70.94 293 THR A O 1
ATOM 2259 N N . PRO A 1 294 ? -35.955 9.560 -6.386 1.00 76.88 294 PRO A N 1
ATOM 2260 C CA . PRO A 1 294 ? -35.639 10.235 -5.119 1.00 76.88 294 PRO A CA 1
ATOM 2261 C C . PRO A 1 294 ? -36.906 10.552 -4.318 1.00 76.88 294 PRO A C 1
ATOM 2263 O O . PRO A 1 294 ? -37.994 10.712 -4.886 1.00 76.88 294 PRO A O 1
ATOM 2266 N N . LYS A 1 295 ? -36.793 10.623 -2.994 1.00 83.25 295 LYS A N 1
ATOM 2267 C CA . LYS A 1 295 ? -37.916 10.991 -2.132 1.00 83.25 295 LYS A CA 1
ATOM 2268 C C . LYS A 1 295 ? -38.232 12.474 -2.276 1.00 83.25 295 LYS A C 1
ATOM 2270 O O . LYS A 1 295 ? -37.345 13.322 -2.232 1.00 83.25 295 LYS A O 1
ATOM 2275 N N . THR A 1 296 ? -39.520 12.764 -2.403 1.00 86.81 296 THR A N 1
ATOM 2276 C CA . THR A 1 296 ? -40.074 14.120 -2.452 1.00 86.81 296 THR A CA 1
ATOM 2277 C C . THR A 1 296 ? -41.249 14.239 -1.492 1.00 86.81 296 THR A C 1
ATOM 2279 O O . THR A 1 296 ? -41.873 13.234 -1.123 1.00 86.81 296 THR A O 1
ATOM 2282 N N . CYS A 1 297 ? -41.549 15.465 -1.075 1.00 89.19 297 CYS A N 1
ATOM 2283 C CA . CYS A 1 297 ? -42.656 15.735 -0.171 1.00 89.19 297 CYS A CA 1
ATOM 2284 C C . CYS A 1 297 ? -44.003 15.759 -0.904 1.00 89.19 297 CYS A C 1
ATOM 2286 O O . CYS A 1 297 ? -44.183 16.426 -1.927 1.00 89.19 297 CYS A O 1
ATOM 2288 N N . SER A 1 298 ? -44.980 15.023 -0.367 1.00 89.25 298 SER A N 1
ATOM 2289 C CA . SER A 1 298 ? -46.342 14.966 -0.893 1.00 89.25 298 SER A CA 1
ATOM 2290 C C . SER A 1 298 ? -47.374 15.197 0.207 1.00 89.25 298 SER A C 1
ATOM 2292 O O . SER A 1 298 ? -47.588 14.342 1.068 1.00 89.25 298 SER A O 1
ATOM 2294 N N . ASN A 1 299 ? -48.047 16.344 0.131 1.00 88.44 299 ASN A N 1
ATOM 2295 C CA . ASN A 1 299 ? -48.961 16.827 1.162 1.00 88.44 299 ASN A CA 1
ATOM 2296 C C . ASN A 1 299 ? -50.390 16.528 0.700 1.00 88.44 299 ASN A C 1
ATOM 2298 O O . ASN A 1 299 ? -50.946 17.208 -0.170 1.00 88.44 299 ASN A O 1
ATOM 2302 N N . ILE A 1 300 ? -50.958 15.425 1.193 1.00 85.06 300 ILE A N 1
ATOM 2303 C CA . ILE A 1 300 ? -52.204 14.857 0.663 1.00 85.06 300 ILE A CA 1
ATOM 2304 C C . ILE A 1 300 ? -53.395 15.358 1.493 1.00 85.06 300 ILE A C 1
ATOM 2306 O O . ILE A 1 300 ? -53.436 15.066 2.686 1.00 85.06 300 ILE A O 1
ATOM 2310 N N . PRO A 1 301 ? -54.394 16.051 0.905 1.00 84.06 301 PRO A N 1
ATOM 2311 C CA . PRO A 1 301 ? -55.539 16.556 1.661 1.00 84.06 301 PRO A CA 1
ATOM 2312 C C . PRO A 1 301 ? -56.340 15.450 2.358 1.00 84.06 301 PRO A C 1
ATOM 2314 O O . PRO A 1 301 ? -56.811 14.502 1.716 1.00 84.06 301 PRO A O 1
ATOM 2317 N N . ILE A 1 302 ? -56.549 15.613 3.662 1.00 79.56 302 ILE A N 1
ATOM 2318 C CA . ILE A 1 302 ? -57.391 14.744 4.482 1.00 79.56 302 ILE A CA 1
ATOM 2319 C C . ILE A 1 302 ? -58.856 15.053 4.146 1.00 79.56 302 ILE A C 1
ATOM 2321 O O . ILE A 1 302 ? -59.318 16.192 4.203 1.00 79.56 302 ILE A O 1
ATOM 2325 N N . THR A 1 303 ? -59.578 14.030 3.687 1.00 80.25 303 THR A N 1
ATOM 2326 C CA . THR A 1 303 ? -60.954 14.153 3.159 1.00 80.25 303 THR A CA 1
ATOM 2327 C C . THR A 1 303 ? -61.884 13.023 3.602 1.00 80.25 303 THR A C 1
ATOM 2329 O O . THR A 1 303 ? -63.051 13.001 3.210 1.00 80.25 303 THR A O 1
ATOM 2332 N N . ALA A 1 304 ? -61.375 12.087 4.403 1.00 78.12 304 ALA A N 1
ATOM 2333 C CA . ALA A 1 304 ? -62.140 11.017 5.021 1.00 78.12 304 ALA A CA 1
ATOM 2334 C C . ALA A 1 304 ? -62.270 11.314 6.515 1.00 78.12 304 ALA A C 1
ATOM 2336 O O . ALA A 1 304 ? -61.308 11.780 7.108 1.00 78.12 304 ALA A O 1
ATOM 2337 N N . CYS A 1 305 ? -63.441 11.026 7.073 1.00 80.38 305 CYS A N 1
ATOM 2338 C CA . CYS A 1 305 ? -63.707 11.066 8.506 1.00 80.38 305 CYS A CA 1
ATOM 2339 C C . CYS A 1 305 ? -62.893 9.941 9.174 1.00 80.38 305 CYS A C 1
ATOM 2341 O O . CYS A 1 305 ? -63.126 8.773 8.835 1.00 80.38 305 CYS A O 1
ATOM 2343 N N . LEU A 1 306 ? -61.881 10.271 9.984 1.00 79.50 306 LEU A N 1
ATOM 2344 C CA . LEU A 1 306 ? -60.910 9.303 10.515 1.00 79.50 306 LEU A CA 1
ATOM 2345 C C . LEU A 1 306 ? -60.455 9.672 11.932 1.00 79.50 306 LEU A C 1
ATOM 2347 O O . LEU A 1 306 ? -59.741 10.643 12.128 1.00 79.50 306 LEU A O 1
ATOM 2351 N N . ASP A 1 307 ? -60.792 8.817 12.894 1.00 78.75 307 ASP A N 1
ATOM 2352 C CA . ASP A 1 307 ? -60.392 8.961 14.296 1.00 78.75 307 ASP A CA 1
ATOM 2353 C C . ASP A 1 307 ? -58.870 9.108 14.508 1.00 78.75 307 ASP A C 1
ATOM 2355 O O . ASP A 1 307 ? -58.091 8.213 14.153 1.00 78.75 307 ASP A O 1
ATOM 2359 N N . GLY A 1 308 ? -58.468 10.163 15.219 1.00 75.06 308 GLY A N 1
ATOM 2360 C CA . GLY A 1 308 ? -57.125 10.352 15.766 1.00 75.06 308 GLY A CA 1
ATOM 2361 C C . GLY A 1 308 ? -56.086 10.905 14.787 1.00 75.06 308 GLY A C 1
ATOM 2362 O O . GLY A 1 308 ? -54.887 10.723 15.027 1.00 75.06 308 GLY A O 1
ATOM 2363 N N . ASP A 1 309 ? -56.505 11.560 13.701 1.00 76.19 309 ASP A N 1
ATOM 2364 C CA . ASP A 1 309 ? -55.609 12.276 12.784 1.00 76.19 309 ASP A CA 1
ATOM 2365 C C . ASP A 1 309 ? -55.450 13.780 13.104 1.00 76.19 309 ASP A C 1
ATOM 2367 O O . ASP A 1 309 ? -54.562 14.437 12.556 1.00 76.19 309 ASP A O 1
ATOM 2371 N N . ASN A 1 310 ? -56.159 14.276 14.127 1.00 74.38 310 ASN A N 1
ATOM 2372 C CA . ASN A 1 310 ? -56.183 15.662 14.623 1.00 74.38 310 ASN A CA 1
ATOM 2373 C C . ASN A 1 310 ? -56.855 16.670 13.671 1.00 74.38 310 ASN A C 1
ATOM 2375 O O . ASN A 1 310 ? -56.686 17.887 13.840 1.00 74.38 310 ASN A O 1
ATOM 2379 N N . TYR A 1 311 ? -57.632 16.208 12.685 1.00 80.81 311 TYR A N 1
ATOM 2380 C CA . TYR A 1 311 ? -58.318 17.083 11.742 1.00 80.81 311 TYR A CA 1
ATOM 2381 C C . TYR A 1 311 ? -59.719 16.599 11.364 1.00 80.81 311 TYR A C 1
ATOM 2383 O O . TYR A 1 311 ? -59.874 15.666 10.601 1.00 80.81 311 TYR A O 1
ATOM 2391 N N . CYS A 1 312 ? -60.743 17.364 11.753 1.00 81.38 312 CYS A N 1
ATOM 2392 C CA . CYS A 1 312 ? -62.132 17.148 11.336 1.00 81.38 312 CYS A CA 1
ATOM 2393 C C . CYS A 1 312 ? -62.427 17.746 9.934 1.00 81.38 312 CYS A C 1
ATOM 2395 O O . CYS A 1 312 ? -62.536 18.979 9.804 1.00 81.38 312 CYS A O 1
ATOM 2397 N N . PRO A 1 313 ? -62.634 16.940 8.870 1.00 82.62 313 PRO A N 1
ATOM 2398 C CA . PRO A 1 313 ? -62.975 17.437 7.539 1.00 82.62 313 PRO A CA 1
ATOM 2399 C C . PRO A 1 313 ? -64.404 17.993 7.468 1.00 82.62 313 PRO A C 1
ATOM 2401 O O . PRO A 1 313 ? -65.321 17.569 8.177 1.00 82.62 313 PRO A O 1
ATOM 2404 N N . SER A 1 314 ? -64.652 18.931 6.545 1.00 76.56 314 SER A N 1
ATOM 2405 C CA . SER A 1 314 ? -65.972 19.568 6.435 1.00 76.56 314 SER A CA 1
ATOM 2406 C C . SER A 1 314 ? -67.060 18.582 5.982 1.00 76.56 314 SER A C 1
ATOM 2408 O O . SER A 1 314 ? -67.185 18.287 4.790 1.00 76.56 314 SER A O 1
ATOM 2410 N N . GLY A 1 315 ? -67.887 18.130 6.924 1.00 76.75 315 GLY A N 1
ATOM 2411 C CA . GLY A 1 315 ? -68.966 17.165 6.691 1.00 76.75 315 GLY A CA 1
ATOM 2412 C C . GLY A 1 315 ? -68.940 15.964 7.635 1.00 76.75 315 GLY A C 1
ATOM 2413 O O . GLY A 1 315 ? -69.945 15.261 7.700 1.00 76.75 315 GLY A O 1
ATOM 2414 N N . CYS A 1 316 ? -67.842 15.766 8.367 1.00 79.62 316 CYS A N 1
ATOM 2415 C CA . CYS A 1 316 ? -67.729 14.769 9.425 1.00 79.62 316 CYS A CA 1
ATOM 2416 C C . CYS A 1 316 ? -68.388 15.260 10.729 1.00 79.62 316 CYS A C 1
ATOM 2418 O O . CYS A 1 316 ? -68.673 16.452 10.900 1.00 79.62 316 CYS A O 1
ATOM 2420 N N . THR A 1 317 ? -68.683 14.325 11.628 1.00 79.50 317 THR A N 1
ATOM 2421 C CA . THR A 1 317 ? -69.257 14.570 12.962 1.00 79.50 317 THR A CA 1
ATOM 2422 C C . THR A 1 317 ? -68.567 13.656 13.965 1.00 79.50 317 THR A C 1
ATOM 2424 O O . THR A 1 317 ? -68.039 12.638 13.540 1.00 79.50 317 THR A O 1
ATOM 2427 N N . TYR A 1 318 ? -68.617 13.973 15.263 1.00 77.25 318 TYR A N 1
ATOM 2428 C CA . TYR A 1 318 ? -67.923 13.199 16.305 1.00 77.25 318 TYR A CA 1
ATOM 2429 C C . TYR A 1 318 ? -68.179 11.679 16.260 1.00 77.25 318 TYR A C 1
ATOM 2431 O O . TYR A 1 318 ? -67.284 10.897 16.554 1.00 77.25 318 TYR A O 1
ATOM 2439 N N . ASP A 1 319 ? -69.379 11.257 15.845 1.00 75.06 319 ASP A N 1
ATOM 2440 C CA . ASP A 1 319 ? -69.750 9.838 15.731 1.00 75.06 319 ASP A CA 1
ATOM 2441 C C . ASP A 1 319 ? -69.041 9.094 14.572 1.00 75.06 319 ASP A C 1
ATOM 2443 O O . ASP A 1 319 ? -69.003 7.863 14.573 1.00 75.06 319 ASP A O 1
ATOM 2447 N N . ASP A 1 320 ? -68.518 9.828 13.581 1.00 80.56 320 ASP A N 1
ATOM 2448 C CA . ASP A 1 320 ? -67.807 9.317 12.394 1.00 80.56 320 ASP A CA 1
ATOM 2449 C C . ASP A 1 320 ? -66.310 9.730 12.365 1.00 80.56 320 ASP A C 1
ATOM 2451 O O . ASP A 1 320 ? -65.573 9.268 11.493 1.00 80.56 320 ASP A O 1
ATOM 2455 N N . ASP A 1 321 ? -65.892 10.648 13.247 1.00 78.44 321 ASP A N 1
ATOM 2456 C CA . ASP A 1 321 ? -64.563 11.277 13.325 1.00 78.44 321 ASP A CA 1
ATOM 2457 C C . ASP A 1 321 ? -64.387 11.953 14.695 1.00 78.44 321 ASP A C 1
ATOM 2459 O O . ASP A 1 321 ? -64.957 13.019 14.954 1.00 78.44 321 ASP A O 1
ATOM 2463 N N . ASN A 1 322 ? -63.624 11.331 15.590 1.00 74.44 322 ASN A N 1
ATOM 2464 C CA . ASN A 1 322 ? -63.486 11.795 16.970 1.00 74.44 322 ASN A CA 1
ATOM 2465 C C . ASN A 1 322 ? -62.641 13.075 17.161 1.00 74.44 322 ASN A C 1
ATOM 2467 O O . ASN A 1 322 ? -62.640 13.623 18.266 1.00 74.44 322 ASN A O 1
ATOM 2471 N N . ASP A 1 323 ? -61.999 13.594 16.107 1.00 80.12 323 ASP A N 1
ATOM 2472 C CA . ASP A 1 323 ? -61.326 14.900 16.106 1.00 80.12 323 ASP A CA 1
ATOM 2473 C C . ASP A 1 323 ? -62.309 16.057 15.826 1.00 80.12 323 ASP A C 1
ATOM 2475 O O . ASP A 1 323 ? -61.998 17.241 16.017 1.00 80.12 323 ASP A O 1
ATOM 2479 N N . CYS A 1 324 ? -63.543 15.745 15.417 1.00 76.69 324 CYS A N 1
ATOM 2480 C CA . CYS A 1 324 ? -64.645 16.701 15.386 1.00 76.69 324 CYS A CA 1
ATOM 2481 C C . CYS A 1 324 ? -65.146 17.053 16.798 1.00 76.69 324 CYS A C 1
ATOM 2483 O O . CYS A 1 324 ? -65.164 16.236 17.710 1.00 76.69 324 CYS A O 1
ATOM 2485 N N . ALA A 1 325 ? -65.647 18.278 16.991 1.00 69.56 325 ALA A N 1
ATOM 2486 C CA . ALA A 1 325 ? -66.189 18.685 18.289 1.00 69.56 325 ALA A CA 1
ATOM 2487 C C . ALA A 1 325 ? -67.431 17.853 18.683 1.00 69.56 325 ALA A C 1
ATOM 2489 O O . ALA A 1 325 ? -68.482 17.949 18.041 1.00 69.56 325 ALA A O 1
ATOM 2490 N N . GLN A 1 326 ? -67.307 17.077 19.763 1.00 66.12 326 GLN A N 1
ATOM 2491 C CA . GLN A 1 326 ? -68.394 16.333 20.407 1.00 66.12 326 GLN A CA 1
ATOM 2492 C C . GLN A 1 326 ? -69.518 17.293 20.883 1.00 66.12 326 GLN A C 1
ATOM 2494 O O . GLN A 1 326 ? -69.256 18.472 21.137 1.00 66.12 326 GLN A O 1
ATOM 2499 N N . PRO A 1 327 ? -70.793 16.861 20.954 1.00 64.81 327 PRO A N 1
ATOM 2500 C CA . PRO A 1 327 ? -71.875 17.660 21.541 1.00 64.81 327 PRO A CA 1
ATOM 2501 C C . PRO A 1 327 ? -71.889 17.610 23.083 1.00 64.81 327 PRO A C 1
ATOM 2503 O O . PRO A 1 327 ? -71.435 16.635 23.672 1.00 64.81 327 PRO A O 1
ATOM 2506 N N . ASP A 1 328 ? -72.462 18.638 23.725 1.00 66.50 328 ASP A N 1
ATOM 2507 C CA . ASP A 1 328 ? -72.688 18.684 25.183 1.00 66.50 328 ASP A CA 1
ATOM 2508 C C . ASP A 1 328 ? -73.547 17.488 25.659 1.00 66.50 328 ASP A C 1
ATOM 2510 O O . ASP A 1 328 ? -74.689 17.321 25.223 1.00 66.50 328 ASP A O 1
ATOM 2514 N N . GLU A 1 329 ? -73.007 16.694 26.584 1.00 69.88 329 GLU A N 1
ATOM 2515 C CA . GLU A 1 329 ? -73.642 15.546 27.248 1.00 69.88 329 GLU A CA 1
ATOM 2516 C C . GLU A 1 329 ? -74.571 15.984 28.396 1.00 69.88 329 GLU A C 1
ATOM 2518 O O . GLU A 1 329 ? -75.651 15.420 28.574 1.00 69.88 329 GLU A O 1
ATOM 2523 N N . CYS A 1 330 ? -74.186 17.028 29.136 1.00 69.06 330 CYS A N 1
ATOM 2524 C CA . CYS A 1 330 ? -74.910 17.554 30.297 1.00 69.06 330 CYS A CA 1
ATOM 2525 C C . CYS A 1 330 ? -75.171 19.066 30.173 1.00 69.06 330 CYS A C 1
ATOM 2527 O O . CYS A 1 330 ? -74.509 19.774 29.407 1.00 69.06 330 CYS A O 1
ATOM 2529 N N . LEU A 1 331 ? -76.127 19.607 30.942 1.00 75.75 331 LEU A N 1
ATOM 2530 C CA . LEU A 1 331 ? -76.429 21.047 30.938 1.00 75.75 331 LEU A CA 1
ATOM 2531 C C . LEU A 1 331 ? -76.176 21.726 32.291 1.00 75.75 331 LEU A C 1
ATOM 2533 O O . LEU A 1 331 ? -75.797 22.906 32.298 1.00 75.75 331 LEU A O 1
ATOM 2537 N N . THR A 1 332 ? -76.354 21.002 33.393 1.00 76.69 332 THR A N 1
ATOM 2538 C CA . THR A 1 332 ? -76.203 21.430 34.790 1.00 76.69 332 THR A CA 1
ATOM 2539 C C . THR A 1 332 ? -75.605 20.319 35.653 1.00 76.69 332 THR A C 1
ATOM 2541 O O . THR A 1 332 ? -75.693 19.155 35.288 1.00 76.69 332 THR A O 1
ATOM 2544 N N . ASP A 1 333 ? -74.997 20.676 36.787 1.00 77.19 333 ASP A N 1
ATOM 2545 C CA . ASP A 1 333 ? -74.324 19.720 37.687 1.00 77.19 333 ASP A CA 1
ATOM 2546 C C . ASP A 1 333 ? -75.297 18.648 38.225 1.00 77.19 333 ASP A C 1
ATOM 2548 O O . ASP A 1 333 ? -74.960 17.470 38.252 1.00 77.19 333 ASP A O 1
ATOM 2552 N N . ASP A 1 334 ? -76.550 19.033 38.507 1.00 78.56 334 ASP A N 1
ATOM 2553 C CA . ASP A 1 334 ? -77.650 18.129 38.891 1.00 78.56 334 ASP A CA 1
ATOM 2554 C C . ASP A 1 334 ? -77.982 17.053 37.823 1.00 78.56 334 ASP A C 1
ATOM 2556 O O . ASP A 1 334 ? -78.680 16.088 38.131 1.00 78.56 334 ASP A O 1
ATOM 2560 N N . ASP A 1 335 ? -77.537 17.204 36.565 1.00 77.88 335 ASP A N 1
ATOM 2561 C CA . ASP A 1 335 ? -77.710 16.179 35.519 1.00 77.88 335 ASP A CA 1
ATOM 2562 C C . ASP A 1 335 ? -76.688 15.022 35.651 1.00 77.88 335 ASP A C 1
ATOM 2564 O O . ASP A 1 335 ? -76.794 14.044 34.909 1.00 77.88 335 ASP A O 1
ATOM 2568 N N . CYS A 1 336 ? -75.707 15.140 36.559 1.00 77.44 336 CYS A N 1
ATOM 2569 C CA . CYS A 1 336 ? -74.545 14.251 36.690 1.00 77.44 336 CYS A CA 1
ATOM 2570 C C . CYS A 1 336 ? -74.488 13.425 37.992 1.00 77.44 336 CYS A C 1
ATOM 2572 O O . CYS A 1 336 ? -73.599 12.587 38.112 1.00 77.44 336 CYS A O 1
ATOM 2574 N N . ASP A 1 337 ? -75.418 13.645 38.928 1.00 78.75 337 ASP A N 1
ATOM 2575 C CA . ASP A 1 337 ? -75.525 12.937 40.220 1.00 78.75 337 ASP A CA 1
ATOM 2576 C C . ASP A 1 337 ? -75.562 11.406 40.026 1.00 78.75 337 ASP A C 1
ATOM 2578 O O . ASP A 1 337 ? -76.469 10.883 39.363 1.00 78.75 337 ASP A O 1
ATOM 2582 N N . ASP A 1 338 ? -74.567 10.693 40.569 1.00 75.25 338 ASP A N 1
ATOM 2583 C CA . ASP A 1 338 ? -74.431 9.231 40.453 1.00 75.25 338 ASP A CA 1
ATOM 2584 C C . ASP A 1 338 ? -74.750 8.439 41.737 1.00 75.25 338 ASP A C 1
ATOM 2586 O O . ASP A 1 338 ? -74.586 7.213 41.755 1.00 75.25 338 ASP A O 1
ATOM 2590 N N . ASP A 1 339 ? -75.293 9.104 42.767 1.00 71.75 339 ASP A N 1
ATOM 2591 C CA . ASP A 1 339 ? -75.559 8.555 44.108 1.00 71.75 339 ASP A CA 1
ATOM 2592 C C . ASP A 1 339 ? -74.293 8.013 44.851 1.00 71.75 339 ASP A C 1
ATOM 2594 O O . ASP A 1 339 ? -74.442 7.388 45.912 1.00 71.75 339 ASP A O 1
ATOM 2598 N N . ASP A 1 340 ? -73.054 8.236 44.370 1.00 69.81 340 ASP A N 1
ATOM 2599 C CA . ASP A 1 340 ? -71.817 7.802 45.049 1.00 69.81 340 ASP A CA 1
ATOM 2600 C C . ASP A 1 340 ? -71.268 8.899 45.998 1.00 69.81 340 ASP A C 1
ATOM 2602 O O . ASP A 1 340 ? -70.937 10.005 45.582 1.00 69.81 340 ASP A O 1
ATOM 2606 N N . PRO A 1 341 ? -71.137 8.647 47.316 1.00 63.62 341 PRO A N 1
ATOM 2607 C CA . PRO A 1 341 ? -70.631 9.651 48.255 1.00 63.62 341 PRO A CA 1
ATOM 2608 C C . PRO A 1 341 ? -69.126 9.946 48.115 1.00 63.62 341 PRO A C 1
ATOM 2610 O O . PRO A 1 341 ? -68.634 10.846 48.797 1.00 63.62 341 PRO A O 1
ATOM 2613 N N . SER A 1 342 ? -68.389 9.192 47.291 1.00 60.25 342 SER A N 1
ATOM 2614 C CA . SER A 1 342 ? -66.961 9.418 47.041 1.00 60.25 342 SER A CA 1
ATOM 2615 C C . SER A 1 342 ? -66.676 10.451 45.944 1.00 60.25 342 SER A C 1
ATOM 2617 O O . SER A 1 342 ? -65.525 10.867 45.803 1.00 60.25 342 SER A O 1
ATOM 2619 N N . THR A 1 343 ? -67.683 10.906 45.193 1.00 70.44 343 THR A N 1
ATOM 2620 C CA . THR A 1 343 ? -67.557 11.823 44.048 1.00 70.44 343 THR A CA 1
ATOM 2621 C C . THR A 1 343 ? -68.118 13.224 44.324 1.00 70.44 343 THR A C 1
ATOM 2623 O O . THR A 1 343 ? -68.908 13.471 45.235 1.00 70.44 343 THR A O 1
ATOM 2626 N N . ILE A 1 344 ? -67.640 14.197 43.542 1.00 74.81 344 ILE A N 1
ATOM 2627 C CA . ILE A 1 344 ? -68.204 15.542 43.424 1.00 74.81 344 ILE A CA 1
ATOM 2628 C C . ILE A 1 344 ? -68.602 15.737 41.962 1.00 74.81 344 ILE A C 1
ATOM 2630 O O . ILE A 1 344 ? -67.739 15.917 41.093 1.00 74.81 344 ILE A O 1
ATOM 2634 N N . ASP A 1 345 ? -69.904 15.737 41.708 1.00 79.69 345 ASP A N 1
ATOM 2635 C CA . ASP A 1 345 ? -70.459 15.702 40.356 1.00 79.69 345 ASP A CA 1
ATOM 2636 C C . ASP A 1 345 ? -70.625 17.114 39.798 1.00 79.69 345 ASP A C 1
ATOM 2638 O O . ASP A 1 345 ? -71.295 17.968 40.380 1.00 79.69 345 ASP A O 1
ATOM 2642 N N . ASN A 1 346 ? -69.954 17.392 38.679 1.00 80.81 346 ASN A N 1
ATOM 2643 C CA . ASN A 1 346 ? -69.965 18.706 38.040 1.00 80.81 346 ASN A CA 1
ATOM 2644 C C . ASN A 1 346 ? -70.118 18.571 36.521 1.00 80.81 346 ASN A C 1
ATOM 2646 O O . ASN A 1 346 ? -69.373 17.837 35.872 1.00 80.81 346 ASN A O 1
ATOM 2650 N N . CYS A 1 347 ? -71.009 19.361 35.930 1.00 78.88 347 CYS A N 1
ATOM 2651 C CA . CYS A 1 347 ? -71.211 19.451 34.490 1.00 78.88 347 CYS A CA 1
ATOM 2652 C C . CYS A 1 347 ? -70.357 20.583 33.903 1.00 78.88 347 CYS A C 1
ATOM 2654 O O . CYS A 1 347 ? -70.747 21.759 33.885 1.00 78.88 347 CYS A O 1
ATOM 2656 N N . THR A 1 348 ? -69.164 20.244 33.415 1.00 75.69 348 THR A N 1
ATOM 2657 C CA . THR A 1 348 ? -68.152 21.237 33.014 1.00 75.69 348 THR A CA 1
ATOM 2658 C C . THR A 1 348 ? -67.516 20.915 31.662 1.00 75.69 348 THR A C 1
ATOM 2660 O O . THR A 1 348 ? -67.731 19.848 31.099 1.00 75.69 348 THR A O 1
ATOM 2663 N N . GLY A 1 349 ? -66.766 21.873 31.108 1.00 71.38 349 GLY A N 1
ATOM 2664 C CA . GLY A 1 349 ? -66.123 21.753 29.796 1.00 71.38 349 GLY A CA 1
ATOM 2665 C C . GLY A 1 349 ? -66.870 22.445 28.648 1.00 71.38 349 GLY A C 1
ATOM 2666 O O . GLY A 1 349 ? -67.918 23.068 28.832 1.00 71.38 349 GLY A O 1
ATOM 2667 N N . THR A 1 350 ? -66.269 22.362 27.461 1.00 65.50 350 THR A N 1
ATOM 2668 C CA . THR A 1 350 ? -66.886 22.650 26.155 1.00 65.50 350 THR A CA 1
ATOM 2669 C C . THR A 1 350 ? -66.256 21.701 25.128 1.00 65.50 350 THR A C 1
ATOM 2671 O O . THR A 1 350 ? -65.104 21.944 24.754 1.00 65.50 350 THR A O 1
ATOM 2674 N N . PRO A 1 351 ? -66.964 20.657 24.668 1.00 64.12 351 PRO A N 1
ATOM 2675 C CA . PRO A 1 351 ? -68.321 20.289 25.075 1.00 64.12 351 PRO A CA 1
ATOM 2676 C C . PRO A 1 351 ? -68.428 19.930 26.558 1.00 64.12 351 PRO A C 1
ATOM 2678 O O . PRO A 1 351 ? -67.446 19.553 27.193 1.00 64.12 351 PRO A O 1
ATOM 2681 N N . LYS A 1 352 ? -69.616 20.138 27.119 1.00 72.19 352 LYS A N 1
ATOM 2682 C CA . LYS A 1 352 ? -69.914 19.841 28.519 1.00 72.19 352 LYS A CA 1
ATOM 2683 C C . LYS A 1 352 ? -70.073 18.344 28.733 1.00 72.19 352 LYS A C 1
ATOM 2685 O O . LYS A 1 352 ? -70.929 17.742 28.090 1.00 72.19 352 LYS A O 1
ATOM 2690 N N . THR A 1 353 ? -69.341 17.784 29.683 1.00 75.06 353 THR A N 1
ATOM 2691 C CA . THR A 1 353 ? -69.457 16.380 30.097 1.00 75.06 353 THR A CA 1
ATOM 2692 C C . THR A 1 353 ? -69.637 16.282 31.604 1.00 75.06 353 THR A C 1
ATOM 2694 O O . THR A 1 353 ? -69.252 17.195 32.346 1.00 75.06 353 THR A O 1
ATOM 2697 N N . CYS A 1 354 ? -70.224 15.179 32.065 1.00 76.62 354 CYS A N 1
ATOM 2698 C CA . CYS A 1 354 ? -70.310 14.913 33.497 1.00 76.62 354 CYS A CA 1
ATOM 2699 C C . CYS A 1 354 ? -68.932 14.533 34.052 1.00 76.62 354 CYS A C 1
ATOM 2701 O O . CYS A 1 354 ? -68.258 13.648 33.529 1.00 76.62 354 CYS A O 1
ATOM 2703 N N . SER A 1 355 ? -68.499 15.237 35.098 1.00 77.50 355 SER A N 1
ATOM 2704 C CA . SER A 1 355 ? -67.232 15.012 35.794 1.00 77.50 355 SER A CA 1
ATOM 2705 C C . SER A 1 355 ? -67.512 14.661 37.246 1.00 77.50 355 SER A C 1
ATOM 2707 O O . SER A 1 355 ? -67.569 15.542 38.110 1.00 77.50 355 SER A O 1
ATOM 2709 N N . ASN A 1 356 ? -67.654 13.366 37.499 1.00 74.62 356 ASN A N 1
ATOM 2710 C CA . ASN A 1 356 ? -67.928 12.808 38.816 1.00 74.62 356 ASN A CA 1
ATOM 2711 C C . ASN A 1 356 ? -66.577 12.566 39.481 1.00 74.62 356 ASN A C 1
ATOM 2713 O O . ASN A 1 356 ? -65.874 11.586 39.229 1.00 74.62 356 ASN A O 1
ATOM 2717 N N . THR A 1 357 ? -66.118 13.597 40.185 1.00 72.69 357 THR A N 1
ATOM 2718 C CA . THR A 1 357 ? -64.698 13.762 40.500 1.00 72.69 357 THR A CA 1
ATOM 2719 C C . THR A 1 357 ? -64.448 13.265 41.911 1.00 72.69 357 THR A C 1
ATOM 2721 O O . THR A 1 357 ? -64.945 13.880 42.850 1.00 72.69 357 THR A O 1
ATOM 2724 N N . LEU A 1 358 ? -63.698 12.170 42.070 1.00 64.50 358 LEU A N 1
ATOM 2725 C CA . LEU A 1 358 ? -63.420 11.598 43.390 1.00 64.50 358 LEU A CA 1
ATOM 2726 C C . LEU A 1 358 ? -62.872 12.667 44.347 1.00 64.50 358 LEU A C 1
ATOM 2728 O O . LEU A 1 358 ? -61.928 13.386 44.005 1.00 64.50 358 LEU A O 1
ATOM 2732 N N . THR A 1 359 ? -63.453 12.765 45.543 1.00 62.56 359 THR A N 1
ATOM 2733 C CA . THR A 1 359 ? -62.949 13.656 46.591 1.00 62.56 359 THR A CA 1
ATOM 2734 C C . THR A 1 359 ? -61.523 13.251 46.956 1.00 62.56 359 THR A C 1
ATOM 2736 O O . THR A 1 359 ? -61.242 12.073 47.162 1.00 62.56 359 THR A O 1
ATOM 2739 N N . THR A 1 360 ? -60.602 14.218 46.998 1.00 61.81 360 THR A N 1
ATOM 2740 C CA . THR A 1 360 ? -59.178 13.991 47.312 1.00 61.81 360 THR A CA 1
ATOM 2741 C C . THR A 1 360 ? -58.774 14.538 48.681 1.00 61.81 360 THR A C 1
ATOM 2743 O O . THR A 1 360 ? -57.582 14.655 48.963 1.00 61.81 360 THR A O 1
ATOM 2746 N N . GLU A 1 361 ? -59.732 14.959 49.510 1.00 62.69 361 GLU A N 1
ATOM 2747 C CA . GLU A 1 361 ? -59.444 15.373 50.885 1.00 62.69 361 GLU A CA 1
ATOM 2748 C C . GLU A 1 361 ? -59.364 14.135 51.787 1.00 62.69 361 GLU A C 1
ATOM 2750 O O . GLU A 1 361 ? -60.295 13.341 51.827 1.00 62.69 361 GLU A O 1
ATOM 2755 N N . CYS A 1 362 ? -58.254 13.988 52.512 1.00 65.31 362 CYS A N 1
ATOM 2756 C CA . CYS A 1 362 ? -58.039 12.919 53.489 1.00 65.31 362 CYS A CA 1
ATOM 2757 C C . CYS A 1 362 ? -58.850 13.221 54.766 1.00 65.31 362 CYS A C 1
ATOM 2759 O O . CYS A 1 362 ? -58.498 14.142 55.516 1.00 65.31 362 CYS A O 1
ATOM 2761 N N . ILE A 1 363 ? -59.959 12.510 54.990 1.00 70.94 363 ILE A N 1
ATOM 2762 C CA . ILE A 1 363 ? -60.950 12.780 56.042 1.00 70.94 363 ILE A CA 1
ATOM 2763 C C . ILE A 1 363 ? -61.289 11.488 56.800 1.00 70.94 363 ILE A C 1
ATOM 2765 O O . ILE A 1 363 ? -62.348 10.890 56.641 1.00 70.94 363 ILE A O 1
ATOM 2769 N N . THR A 1 364 ? -60.430 11.132 57.756 1.00 69.44 364 THR A N 1
ATOM 2770 C CA . THR A 1 364 ? -60.632 9.950 58.606 1.00 69.44 364 THR A CA 1
ATOM 2771 C C . THR A 1 364 ? -62.011 9.878 59.263 1.00 69.44 364 THR A C 1
ATOM 2773 O O . THR A 1 364 ? -62.383 10.726 60.088 1.00 69.44 364 THR A O 1
ATOM 2776 N N . GLY A 1 365 ? -62.705 8.775 58.989 1.00 66.00 365 GLY A N 1
ATOM 2777 C CA . GLY A 1 365 ? -64.018 8.422 59.507 1.00 66.00 365 GLY A CA 1
ATOM 2778 C C . GLY A 1 365 ? -65.172 8.640 58.527 1.00 66.00 365 GLY A C 1
ATOM 2779 O O . GLY A 1 365 ? -66.314 8.699 58.995 1.00 66.00 365 GLY A O 1
ATOM 2780 N N . ASP A 1 366 ? -64.905 8.784 57.226 1.00 68.62 366 ASP A N 1
ATOM 2781 C CA . ASP A 1 366 ? -65.922 8.833 56.163 1.00 68.62 366 ASP A CA 1
ATOM 2782 C C . ASP A 1 366 ? -66.107 7.495 55.403 1.00 68.62 366 ASP A C 1
ATOM 2784 O O . ASP A 1 366 ? -66.974 7.404 54.533 1.00 68.62 366 ASP A O 1
ATOM 2788 N N . ASP A 1 367 ? -65.378 6.444 55.813 1.00 64.88 367 ASP A N 1
ATOM 2789 C CA . ASP A 1 367 ? -65.338 5.101 55.207 1.00 64.88 367 ASP A CA 1
ATOM 2790 C C . ASP A 1 367 ? -64.752 5.070 53.764 1.00 64.88 367 ASP A C 1
ATOM 2792 O O . ASP A 1 367 ? -64.879 4.051 53.074 1.00 64.88 367 ASP A O 1
ATOM 2796 N N . TYR A 1 368 ? -64.071 6.133 53.304 1.00 65.62 368 TYR A N 1
ATOM 2797 C CA . TYR A 1 368 ? -63.463 6.237 51.971 1.00 65.62 368 TYR A CA 1
ATOM 2798 C C . TYR A 1 368 ? -61.979 6.665 52.027 1.00 65.62 368 TYR A C 1
ATOM 2800 O O . TYR A 1 368 ? -61.581 7.536 52.783 1.00 65.62 368 TYR A O 1
ATOM 2808 N N . CYS A 1 369 ? -61.126 6.052 51.198 1.00 65.38 369 CYS A N 1
ATOM 2809 C CA . CYS A 1 369 ? -59.700 6.393 51.099 1.00 65.38 369 CYS A CA 1
ATOM 2810 C C . CYS A 1 369 ? -59.379 6.946 49.698 1.00 65.38 369 CYS A C 1
ATOM 2812 O O . CYS A 1 369 ? -59.327 6.165 48.738 1.00 65.38 369 CYS A O 1
ATOM 2814 N N . PRO A 1 370 ? -59.127 8.259 49.551 1.00 71.12 370 PRO A N 1
ATOM 2815 C CA . PRO A 1 370 ? -58.740 8.850 48.274 1.00 71.12 370 PRO A CA 1
ATOM 2816 C C . PRO A 1 370 ? -57.338 8.457 47.793 1.00 71.12 370 PRO A C 1
ATOM 2818 O O . PRO A 1 370 ? -56.394 8.332 48.576 1.00 71.12 370 PRO A O 1
ATOM 2821 N N . SER A 1 371 ? -57.145 8.378 46.472 1.00 59.75 371 SER A N 1
ATOM 2822 C CA . SER A 1 371 ? -55.819 8.144 45.888 1.00 59.75 371 SER A CA 1
ATOM 2823 C C . SER A 1 371 ? -54.868 9.315 46.167 1.00 59.75 371 SER A C 1
ATOM 2825 O O . SER A 1 371 ? -55.046 10.408 45.627 1.00 59.75 371 SER A O 1
ATOM 2827 N N . GLY A 1 372 ? -53.836 9.072 46.975 1.00 64.12 372 GLY A N 1
ATOM 2828 C CA . GLY A 1 372 ? -52.866 10.083 47.414 1.00 64.12 372 GLY A CA 1
ATOM 2829 C C . GLY A 1 372 ? -52.872 10.309 48.926 1.00 64.12 372 GLY A C 1
ATOM 2830 O O . GLY A 1 372 ? -51.867 10.771 49.461 1.00 64.12 372 GLY A O 1
ATOM 2831 N N . CYS A 1 373 ? -53.941 9.907 49.616 1.00 64.38 373 CYS A N 1
ATOM 2832 C CA . CYS A 1 373 ? -53.931 9.752 51.064 1.00 64.38 373 CYS A CA 1
ATOM 2833 C C . CYS A 1 373 ? -53.178 8.463 51.422 1.00 64.38 373 CYS A C 1
ATOM 2835 O O . CYS A 1 373 ? -53.445 7.393 50.873 1.00 64.38 373 CYS A O 1
ATOM 2837 N N . ILE A 1 374 ? -52.206 8.566 52.326 1.00 67.25 374 ILE A N 1
ATOM 2838 C CA . ILE A 1 374 ? -51.527 7.412 52.930 1.00 67.25 374 ILE A CA 1
ATOM 2839 C C . ILE A 1 374 ? -52.101 7.157 54.324 1.00 67.25 374 ILE A C 1
ATOM 2841 O O . ILE A 1 374 ? -52.687 8.055 54.915 1.00 67.25 374 ILE A O 1
ATOM 2845 N N . TYR A 1 375 ? -51.873 5.968 54.889 1.00 65.00 375 TYR A N 1
ATOM 2846 C CA . TYR A 1 375 ? -52.344 5.586 56.234 1.00 65.00 375 TYR A CA 1
ATOM 2847 C C . TYR A 1 375 ? -52.021 6.609 57.355 1.00 65.00 375 TYR A C 1
ATOM 2849 O O . TYR A 1 375 ? -52.742 6.699 58.348 1.00 65.00 375 TYR A O 1
ATOM 2857 N N . ASP A 1 376 ? -50.936 7.380 57.207 1.00 60.50 376 ASP A N 1
ATOM 2858 C CA . ASP A 1 376 ? -50.538 8.420 58.167 1.00 60.50 376 ASP A CA 1
ATOM 2859 C C . ASP A 1 376 ? -51.354 9.728 58.041 1.00 60.50 376 ASP A C 1
ATOM 2861 O O . ASP A 1 376 ? -51.452 10.474 59.018 1.00 60.50 376 ASP A O 1
ATOM 2865 N N . ASP A 1 377 ? -51.948 9.987 56.869 1.00 70.06 377 ASP A N 1
ATOM 2866 C CA . ASP A 1 377 ? -52.804 11.146 56.572 1.00 70.06 377 ASP A CA 1
ATOM 2867 C C . ASP A 1 377 ? -54.302 10.793 56.641 1.00 70.06 377 ASP A C 1
ATOM 2869 O O . ASP A 1 377 ? -55.108 11.637 57.036 1.00 70.06 377 ASP A O 1
ATOM 2873 N N . ASP A 1 378 ? -54.665 9.545 56.321 1.00 68.75 378 ASP A N 1
ATOM 2874 C CA . ASP A 1 378 ? -56.007 8.997 56.499 1.00 68.75 378 ASP A CA 1
ATOM 2875 C C . ASP A 1 378 ? -56.003 7.545 57.008 1.00 68.75 378 ASP A C 1
ATOM 2877 O O . ASP A 1 378 ? -55.481 6.639 56.357 1.00 68.75 378 ASP A O 1
ATOM 2881 N N . GLN A 1 379 ? -56.620 7.296 58.166 1.00 67.88 379 GLN A N 1
ATOM 2882 C CA . GLN A 1 379 ? -56.634 5.967 58.795 1.00 67.88 379 GLN A CA 1
ATOM 2883 C C . GLN A 1 379 ? -57.609 4.973 58.148 1.00 67.88 379 GLN A C 1
ATOM 2885 O O . GLN A 1 379 ? -57.553 3.789 58.490 1.00 67.88 379 GLN A O 1
ATOM 2890 N N . ASP A 1 380 ? -58.449 5.416 57.209 1.00 73.69 380 ASP A N 1
ATOM 2891 C CA . ASP A 1 380 ? -59.304 4.525 56.413 1.00 73.69 380 ASP A CA 1
ATOM 2892 C C . ASP A 1 380 ? -58.544 3.910 55.206 1.00 73.69 380 ASP A C 1
ATOM 2894 O O . ASP A 1 380 ? -59.033 2.991 54.544 1.00 73.69 380 ASP A O 1
ATOM 2898 N N . CYS A 1 381 ? -57.294 4.336 54.962 1.00 67.38 381 CYS A N 1
ATOM 2899 C CA . CYS A 1 381 ? -56.409 3.801 53.923 1.00 67.38 381 CYS A CA 1
ATOM 2900 C C . CYS A 1 381 ? -55.619 2.545 54.341 1.00 67.38 381 CYS A C 1
ATOM 2902 O O . CYS A 1 381 ? -55.130 2.420 55.462 1.00 67.38 381 CYS A O 1
ATOM 2904 N N . ALA A 1 382 ? -55.398 1.617 53.404 1.00 62.03 382 ALA A N 1
ATOM 2905 C CA . ALA A 1 382 ? -54.529 0.453 53.614 1.00 62.03 382 ALA A CA 1
ATOM 2906 C C . ALA A 1 382 ? -53.044 0.785 53.353 1.00 62.03 382 ALA A C 1
ATOM 2908 O O . ALA A 1 382 ? -52.729 1.529 52.426 1.00 62.03 382 ALA A O 1
ATOM 2909 N N . GLN A 1 383 ? -52.115 0.198 54.123 1.00 56.59 383 GLN A N 1
ATOM 2910 C CA . GLN A 1 383 ? -50.679 0.297 53.816 1.00 56.59 383 GLN A CA 1
ATOM 2911 C C . GLN A 1 383 ? -50.363 -0.392 52.471 1.00 56.59 383 GLN A C 1
ATOM 2913 O O . GLN A 1 383 ? -50.697 -1.571 52.329 1.00 56.59 383 GLN A O 1
ATOM 2918 N N . PRO A 1 384 ? -49.721 0.298 51.508 1.00 58.53 384 PRO A N 1
ATOM 2919 C CA . PRO A 1 384 ? -49.439 -0.259 50.187 1.00 58.53 384 PRO A CA 1
ATOM 2920 C C . PRO A 1 384 ? -48.215 -1.188 50.169 1.00 58.53 384 PRO A C 1
ATOM 2922 O O . PRO A 1 384 ? -47.251 -0.983 50.906 1.00 58.53 384 PRO A O 1
ATOM 2925 N N . ASP A 1 385 ? -48.264 -2.178 49.275 1.00 61.81 385 ASP A N 1
ATOM 2926 C CA . ASP A 1 385 ? -47.133 -3.019 48.865 1.00 61.81 385 ASP A CA 1
ATOM 2927 C C . ASP A 1 385 ? -46.156 -2.202 47.985 1.00 61.81 385 ASP A C 1
ATOM 2929 O O . ASP A 1 385 ? -46.586 -1.513 47.062 1.00 61.81 385 ASP A O 1
ATOM 2933 N N . GLU A 1 386 ? -44.848 -2.300 48.238 1.00 71.25 386 GLU A N 1
ATOM 2934 C CA . GLU A 1 386 ? -43.768 -1.650 47.465 1.00 71.25 386 GLU A CA 1
ATOM 2935 C C . GLU A 1 386 ? -43.445 -2.390 46.149 1.00 71.25 386 GLU A C 1
ATOM 2937 O O . GLU A 1 386 ? -42.944 -1.781 45.209 1.00 71.25 386 GLU A O 1
ATOM 2942 N N . CYS A 1 387 ? -43.771 -3.682 46.053 1.00 72.31 387 CYS A N 1
ATOM 2943 C CA . CYS A 1 387 ? -43.513 -4.532 44.885 1.00 72.31 387 CYS A CA 1
ATOM 2944 C C . CYS A 1 387 ? -44.664 -5.527 44.654 1.00 72.31 387 CYS A C 1
ATOM 2946 O O . CYS A 1 387 ? -45.394 -5.876 45.589 1.00 72.31 387 CYS A O 1
ATOM 2948 N N . SER A 1 388 ? -44.841 -6.029 43.426 1.00 77.81 388 SER A N 1
ATOM 2949 C CA . SER A 1 388 ? -45.910 -6.983 43.092 1.00 77.81 388 SER A CA 1
ATOM 2950 C C . SER A 1 388 ? -45.391 -8.401 42.813 1.00 77.81 388 SER A C 1
ATOM 2952 O O . SER A 1 388 ? -46.003 -9.365 43.300 1.00 77.81 388 SER A O 1
ATOM 2954 N N . VAL A 1 389 ? -44.255 -8.516 42.119 1.00 81.00 389 VAL A N 1
ATOM 2955 C CA . VAL A 1 389 ? -43.524 -9.740 41.747 1.00 81.00 389 VAL A CA 1
ATOM 2956 C C . VAL A 1 389 ? -42.010 -9.536 41.885 1.00 81.00 389 VAL A C 1
ATOM 2958 O O . VAL A 1 389 ? -41.540 -8.408 41.944 1.00 81.00 389 VAL A O 1
ATOM 2961 N N . ASP A 1 390 ? -41.241 -10.627 41.919 1.00 81.38 390 ASP A N 1
ATOM 2962 C CA . ASP A 1 390 ? -39.782 -10.602 42.136 1.00 81.38 390 ASP A CA 1
ATOM 2963 C C . ASP A 1 390 ? -39.021 -9.744 41.104 1.00 81.38 390 ASP A C 1
ATOM 2965 O O . ASP A 1 390 ? -38.124 -8.994 41.467 1.00 81.38 390 ASP A O 1
ATOM 2969 N N . VAL A 1 391 ? -39.450 -9.762 39.834 1.00 83.31 391 VAL A N 1
ATOM 2970 C CA . VAL A 1 391 ? -38.865 -8.940 38.752 1.00 83.31 391 VAL A CA 1
ATOM 2971 C C . VAL A 1 391 ? -39.113 -7.430 38.913 1.00 83.31 391 VAL A C 1
ATOM 2973 O O . VAL A 1 391 ? -38.414 -6.637 38.295 1.00 83.31 391 VAL A O 1
ATOM 2976 N N . ASP A 1 392 ? -40.048 -7.003 39.771 1.00 81.00 392 ASP A N 1
ATOM 2977 C CA . ASP A 1 392 ? -40.209 -5.575 40.095 1.00 81.00 392 ASP A CA 1
ATOM 2978 C C . ASP A 1 392 ? -39.055 -5.048 40.976 1.00 81.00 392 ASP A C 1
ATOM 2980 O O . ASP A 1 392 ? -38.943 -3.840 41.178 1.00 81.00 392 ASP A O 1
ATOM 2984 N N . CYS A 1 393 ? -38.227 -5.948 41.524 1.00 82.69 393 CYS A N 1
ATOM 2985 C CA . CYS A 1 393 ? -37.110 -5.647 42.420 1.00 82.69 393 CYS A CA 1
ATOM 2986 C C . CYS A 1 393 ? -35.723 -5.751 41.753 1.00 82.69 393 CYS A C 1
ATOM 2988 O O . CYS A 1 393 ? -34.729 -5.560 42.452 1.00 82.69 393 CYS A O 1
ATOM 2990 N N . ASP A 1 394 ? -35.667 -6.039 40.443 1.00 81.62 394 ASP A N 1
ATOM 2991 C CA . ASP A 1 394 ? -34.438 -6.142 39.635 1.00 81.62 394 ASP A CA 1
ATOM 2992 C C . ASP A 1 394 ? -33.593 -4.861 39.762 1.00 81.62 394 ASP A C 1
ATOM 2994 O O . ASP A 1 394 ? -33.985 -3.791 39.282 1.00 81.62 394 ASP A O 1
ATOM 2998 N N . ASP A 1 395 ? -32.440 -4.961 40.433 1.00 81.62 395 ASP A N 1
ATOM 2999 C CA . ASP A 1 395 ? -31.467 -3.864 40.551 1.00 81.62 395 ASP A CA 1
ATOM 3000 C C . ASP A 1 395 ? -30.341 -3.920 39.508 1.00 81.62 395 ASP A C 1
ATOM 3002 O O . ASP A 1 395 ? -29.455 -3.056 39.487 1.00 81.62 395 ASP A O 1
ATOM 3006 N N . SER A 1 396 ? -30.415 -4.896 38.600 1.00 80.62 396 SER A N 1
ATOM 3007 C CA . SER A 1 396 ? -29.435 -5.206 37.563 1.00 80.62 396 SER A CA 1
ATOM 3008 C C . SER A 1 396 ? -28.029 -5.552 38.079 1.00 80.62 396 SER A C 1
ATOM 3010 O O . SER A 1 396 ? -27.075 -5.530 37.294 1.00 80.62 396 SER A O 1
ATOM 3012 N N . ASP A 1 397 ? -27.879 -5.906 39.361 1.00 76.31 397 ASP A N 1
ATOM 3013 C CA . ASP A 1 397 ? -26.664 -6.511 39.906 1.00 76.31 397 ASP A CA 1
ATOM 3014 C C . ASP A 1 397 ? -26.802 -8.051 39.892 1.00 76.31 397 ASP A C 1
ATOM 3016 O O . ASP A 1 397 ? -27.542 -8.626 40.689 1.00 76.31 397 ASP A O 1
ATOM 3020 N N . PRO A 1 398 ? -26.076 -8.778 39.018 1.00 70.88 398 PRO A N 1
ATOM 3021 C CA . PRO A 1 398 ? -26.167 -10.238 38.955 1.00 70.88 398 PRO A CA 1
ATOM 3022 C C . PRO A 1 398 ? -25.635 -10.942 40.217 1.00 70.88 398 PRO A C 1
ATOM 3024 O O . PRO A 1 398 ? -25.707 -12.164 40.305 1.00 70.88 398 PRO A O 1
ATOM 3027 N N . SER A 1 399 ? -25.082 -10.210 41.195 1.00 71.56 399 SER A N 1
ATOM 3028 C CA . SER A 1 399 ? -24.703 -10.764 42.496 1.00 71.56 399 SER A CA 1
ATOM 3029 C C . SER A 1 399 ? -25.850 -10.862 43.505 1.00 71.56 399 SER A C 1
ATOM 3031 O O . SER A 1 399 ? -25.641 -11.407 44.595 1.00 71.56 399 SER A O 1
ATOM 3033 N N . THR A 1 400 ? -27.052 -10.386 43.172 1.00 79.50 400 THR A N 1
ATOM 3034 C CA . THR A 1 400 ? -28.236 -10.395 44.042 1.00 79.50 400 THR A CA 1
ATOM 3035 C C . THR A 1 400 ? -29.384 -11.231 43.477 1.00 79.50 400 THR A C 1
ATOM 3037 O O . THR A 1 400 ? -29.619 -11.319 42.279 1.00 79.50 400 THR A O 1
ATOM 3040 N N . ALA A 1 401 ? -30.097 -11.908 44.380 1.00 80.12 401 ALA A N 1
ATOM 3041 C CA . ALA A 1 401 ? -31.362 -12.568 44.104 1.00 80.12 401 ALA A CA 1
ATOM 3042 C C . ALA A 1 401 ? -32.493 -11.680 44.624 1.00 80.12 401 ALA A C 1
ATOM 3044 O O . ALA A 1 401 ? -32.716 -11.587 45.841 1.00 80.12 401 ALA A O 1
ATOM 3045 N N . ASP A 1 402 ? -33.207 -11.054 43.701 1.00 86.62 402 ASP A N 1
ATOM 3046 C CA . ASP A 1 402 ? -34.220 -10.052 44.009 1.00 86.62 402 ASP A CA 1
ATOM 3047 C C . ASP A 1 402 ? -35.568 -10.718 44.260 1.00 86.62 402 ASP A C 1
ATOM 3049 O O . ASP A 1 402 ? -36.072 -11.488 43.446 1.00 86.62 402 ASP A O 1
ATOM 3053 N N . ASN A 1 403 ? -36.120 -10.495 45.454 1.00 86.19 403 ASN A N 1
ATOM 3054 C CA . ASN A 1 403 ? -37.330 -11.167 45.914 1.00 86.19 403 ASN A CA 1
ATOM 3055 C C . ASN A 1 403 ? -38.335 -10.155 46.464 1.00 86.19 403 ASN A C 1
ATOM 3057 O O . ASN A 1 403 ? -38.017 -9.358 47.348 1.00 86.19 403 ASN A O 1
ATOM 3061 N N . CYS A 1 404 ? -39.582 -10.255 46.018 1.00 83.25 404 CYS A N 1
ATOM 3062 C CA . CYS A 1 404 ? -40.692 -9.444 46.488 1.00 83.25 404 CYS A CA 1
ATOM 3063 C C . CYS A 1 404 ? -41.512 -10.218 47.530 1.00 83.25 404 CYS A C 1
ATOM 3065 O O . CYS A 1 404 ? -42.238 -11.165 47.211 1.00 83.25 404 CYS A O 1
ATOM 3067 N N . SER A 1 405 ? -41.435 -9.832 48.808 1.00 79.88 405 SER A N 1
ATOM 3068 C CA . SER A 1 405 ? -42.134 -10.565 49.876 1.00 79.88 405 SER A CA 1
ATOM 3069 C C . SER A 1 405 ? -42.598 -9.672 51.027 1.00 79.88 405 SER A C 1
A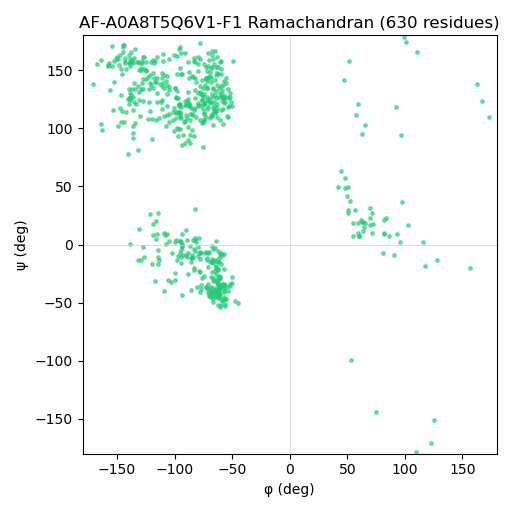TOM 3071 O O . SER A 1 405 ? -42.143 -8.547 51.168 1.00 79.88 405 SER A O 1
ATOM 3073 N N . GLY A 1 406 ? -43.527 -10.155 51.858 1.00 74.81 406 GLY A N 1
ATOM 3074 C CA . GLY A 1 406 ? -44.046 -9.415 53.016 1.00 74.81 406 GLY A CA 1
ATOM 3075 C C . GLY A 1 406 ? -45.563 -9.219 52.998 1.00 74.81 406 GLY A C 1
ATOM 3076 O O . GLY A 1 406 ? -46.286 -9.855 52.232 1.00 74.81 406 GLY A O 1
ATOM 3077 N N . THR A 1 407 ? -46.057 -8.396 53.923 1.00 70.38 407 THR A N 1
ATOM 3078 C CA . THR A 1 407 ? -47.414 -7.811 53.911 1.00 70.38 407 THR A CA 1
ATOM 3079 C C . THR A 1 407 ? -47.435 -6.615 54.889 1.00 70.38 407 THR A C 1
ATOM 3081 O O . THR A 1 407 ? -47.533 -6.841 56.100 1.00 70.38 407 THR A O 1
ATOM 3084 N N . PRO A 1 408 ? -47.295 -5.361 54.410 1.00 64.81 408 PRO A N 1
ATOM 3085 C CA . PRO A 1 408 ? -47.082 -4.996 53.007 1.00 64.81 408 PRO A CA 1
ATOM 3086 C C . PRO A 1 408 ? -45.796 -5.612 52.430 1.00 64.81 408 PRO A C 1
ATOM 3088 O O . PRO A 1 408 ? -44.838 -5.865 53.167 1.00 64.81 408 PRO A O 1
ATOM 3091 N N . LYS A 1 409 ? -45.813 -5.952 51.141 1.00 75.56 409 LYS A N 1
ATOM 3092 C CA . LYS A 1 409 ? -44.654 -6.498 50.423 1.00 75.56 409 LYS A CA 1
ATOM 3093 C C . LYS A 1 409 ? -43.579 -5.429 50.254 1.00 75.56 409 LYS A C 1
ATOM 3095 O O . LYS A 1 409 ? -43.910 -4.273 50.016 1.00 75.56 409 LYS A O 1
ATOM 3100 N N . THR A 1 410 ? -42.321 -5.842 50.318 1.00 79.31 410 THR A N 1
ATOM 3101 C CA . THR A 1 410 ? -41.132 -5.011 50.106 1.00 79.31 410 THR A CA 1
ATOM 3102 C C . THR A 1 410 ? -40.081 -5.776 49.308 1.00 79.31 410 THR A C 1
ATOM 3104 O O . THR A 1 410 ? -40.079 -7.014 49.319 1.00 79.31 410 THR A O 1
ATOM 3107 N N . CYS A 1 411 ? -39.187 -5.055 48.631 1.00 82.12 411 CYS A N 1
ATOM 3108 C CA . CYS A 1 411 ? -38.087 -5.670 47.885 1.00 82.12 411 CYS A CA 1
ATOM 3109 C C . CYS A 1 411 ? -36.958 -6.154 48.808 1.00 82.12 411 CYS A C 1
ATOM 3111 O O . CYS A 1 411 ? -36.611 -5.505 49.799 1.00 82.12 411 CYS A O 1
ATOM 3113 N N . PHE A 1 412 ? -36.375 -7.308 48.477 1.00 82.62 412 PHE A N 1
ATOM 3114 C CA . PHE A 1 412 ? -35.255 -7.920 49.191 1.00 82.62 412 PHE A CA 1
ATOM 3115 C C . PHE A 1 412 ? -34.203 -8.458 48.222 1.00 82.62 412 PHE A C 1
ATOM 3117 O O . PHE A 1 412 ? -34.280 -9.603 47.771 1.00 82.62 412 PHE A O 1
ATOM 3124 N N . ASN A 1 413 ? -33.177 -7.650 47.986 1.00 83.94 413 ASN A N 1
ATOM 3125 C CA . ASN A 1 413 ? -32.079 -7.967 47.082 1.00 83.94 413 ASN A CA 1
ATOM 3126 C C . ASN A 1 413 ? -31.022 -8.715 47.903 1.00 83.94 413 ASN A C 1
ATOM 3128 O O . ASN A 1 413 ? -30.343 -8.142 48.764 1.00 83.94 413 ASN A O 1
ATOM 3132 N N . THR A 1 414 ? -30.987 -10.042 47.762 1.00 81.06 414 THR A N 1
ATOM 3133 C CA . THR A 1 414 ? -30.247 -10.930 48.674 1.00 81.06 414 THR A CA 1
ATOM 3134 C C . THR A 1 414 ? -28.982 -11.457 47.999 1.00 81.06 414 THR A C 1
ATOM 3136 O O . THR A 1 414 ? -29.114 -12.167 47.007 1.00 81.06 414 THR A O 1
ATOM 3139 N N . PRO A 1 415 ? -27.764 -11.187 48.515 1.00 77.56 415 PRO A N 1
ATOM 3140 C CA . PRO A 1 415 ? -26.531 -11.612 47.854 1.00 77.56 415 PRO A CA 1
ATOM 3141 C C . PRO A 1 415 ? -26.458 -13.125 47.610 1.00 77.56 415 PRO A C 1
ATOM 3143 O O . PRO A 1 415 ? -26.568 -13.926 48.548 1.00 77.56 415 PRO A O 1
ATOM 3146 N N . ILE A 1 416 ? -26.225 -13.508 46.356 1.00 72.94 416 ILE A N 1
ATOM 3147 C CA . ILE A 1 416 ? -26.048 -14.893 45.924 1.00 72.94 416 ILE A CA 1
ATOM 3148 C C . ILE A 1 416 ? -24.694 -15.383 46.443 1.00 72.94 416 ILE A C 1
ATOM 3150 O O . ILE A 1 416 ? -23.632 -14.837 46.148 1.00 72.94 416 ILE A O 1
ATOM 3154 N N . THR A 1 417 ? -24.739 -16.414 47.286 1.00 75.12 417 THR A N 1
ATOM 3155 C CA . THR A 1 417 ? -23.554 -17.017 47.928 1.00 75.12 417 THR A CA 1
ATOM 3156 C C . THR A 1 417 ? -23.476 -18.532 47.741 1.00 75.12 417 THR A C 1
ATOM 3158 O O . THR A 1 417 ? -22.514 -19.161 48.186 1.00 75.12 417 THR A O 1
ATOM 3161 N N . GLU A 1 418 ? -24.472 -19.120 47.078 1.00 74.44 418 GLU A N 1
ATOM 3162 C CA . GLU A 1 418 ? -24.469 -20.517 46.649 1.00 74.44 418 GLU A CA 1
ATOM 3163 C C . GLU A 1 418 ? -23.949 -20.608 45.211 1.00 74.44 418 GLU A C 1
ATOM 3165 O O . GLU A 1 418 ? -24.156 -19.698 44.419 1.00 74.44 418 GLU A O 1
ATOM 3170 N N . CYS A 1 419 ? -23.256 -21.700 44.897 1.00 74.94 419 CYS A N 1
ATOM 3171 C CA . CYS A 1 419 ? -22.676 -21.963 43.581 1.00 74.94 419 CYS A CA 1
ATOM 3172 C C . CYS A 1 419 ? -23.721 -22.653 42.692 1.00 74.94 419 CYS A C 1
ATOM 3174 O O . CYS A 1 419 ? -24.188 -23.736 43.068 1.00 74.94 419 CYS A O 1
ATOM 3176 N N . ILE A 1 420 ? -24.114 -22.045 41.568 1.00 76.94 420 ILE A N 1
ATOM 3177 C CA . ILE A 1 420 ? -25.259 -22.493 40.758 1.00 76.94 420 ILE A CA 1
ATOM 3178 C C . ILE A 1 420 ? -24.875 -22.516 39.273 1.00 76.94 420 ILE A C 1
ATOM 3180 O O . ILE A 1 420 ? -24.845 -21.494 38.604 1.00 76.94 420 ILE A O 1
ATOM 3184 N N . ASP A 1 421 ? -24.644 -23.717 38.731 1.00 73.19 421 ASP A N 1
ATOM 3185 C CA . ASP A 1 421 ? -24.284 -23.895 37.317 1.00 73.19 421 ASP A CA 1
ATOM 3186 C C . ASP A 1 421 ? -25.273 -23.201 36.353 1.00 73.19 421 ASP A C 1
ATOM 3188 O O . ASP A 1 421 ? -26.439 -23.600 36.247 1.00 73.19 421 ASP A O 1
ATOM 3192 N N . GLY A 1 422 ? -24.767 -22.252 35.560 1.00 67.50 422 GLY A N 1
ATOM 3193 C CA . GLY A 1 422 ? -25.483 -21.631 34.444 1.00 67.50 422 GLY A CA 1
ATOM 3194 C C . GLY A 1 422 ? -26.411 -20.466 34.802 1.00 67.50 422 GLY A C 1
ATOM 3195 O O . GLY A 1 422 ? -27.329 -20.198 34.029 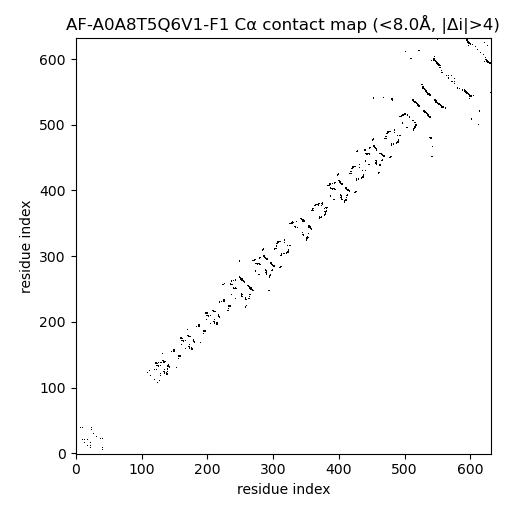1.00 67.50 422 GLY A O 1
ATOM 3196 N N . ASP A 1 423 ? -26.195 -19.789 35.933 1.00 69.88 423 ASP A N 1
ATOM 3197 C CA . ASP A 1 423 ? -26.911 -18.561 36.330 1.00 69.88 423 ASP A CA 1
ATOM 3198 C C . ASP A 1 423 ? -26.254 -17.239 35.853 1.00 69.88 423 ASP A C 1
ATOM 3200 O O . ASP A 1 423 ? -26.623 -16.162 36.312 1.00 69.88 423 ASP A O 1
ATOM 3204 N N . ASP A 1 424 ? -25.282 -17.323 34.935 1.00 69.69 424 ASP A N 1
ATOM 3205 C CA . ASP A 1 424 ? -24.400 -16.240 34.463 1.00 69.69 424 ASP A CA 1
ATOM 3206 C C . ASP A 1 424 ? -23.599 -15.469 35.554 1.00 69.69 424 ASP A C 1
ATOM 3208 O O . ASP A 1 424 ? -22.873 -14.522 35.229 1.00 69.69 424 ASP A O 1
ATOM 3212 N N . TYR A 1 425 ? -23.625 -15.900 36.823 1.00 71.38 425 TYR A N 1
ATOM 3213 C CA . TYR A 1 425 ? -22.853 -15.333 37.937 1.00 71.38 425 TYR A CA 1
ATOM 3214 C C . TYR A 1 425 ? -21.825 -16.342 38.491 1.00 71.38 425 TYR A C 1
ATOM 3216 O O . TYR A 1 425 ? -21.885 -17.532 38.228 1.00 71.38 425 TYR A O 1
ATOM 3224 N N . CYS A 1 426 ? -20.814 -15.874 39.229 1.00 69.50 426 CYS A N 1
ATOM 3225 C CA . CYS A 1 426 ? -19.903 -16.744 39.988 1.00 69.50 426 CYS A CA 1
ATOM 3226 C C . CYS A 1 426 ? -19.535 -16.040 41.305 1.00 69.50 426 CYS A C 1
ATOM 3228 O O . CYS A 1 426 ? -18.730 -15.096 41.300 1.00 69.50 426 CYS A O 1
ATOM 3230 N N . PRO A 1 427 ? -20.094 -16.480 42.449 1.00 71.69 427 PRO A N 1
ATOM 3231 C CA . PRO A 1 427 ? -19.729 -15.956 43.758 1.00 71.69 427 PRO A CA 1
ATOM 3232 C C . PRO A 1 427 ? -18.251 -16.211 44.085 1.00 71.69 427 PRO A C 1
ATOM 3234 O O . PRO A 1 427 ? -17.699 -17.266 43.785 1.00 71.69 427 PRO A O 1
ATOM 3237 N N . SER A 1 428 ? -17.613 -15.292 44.817 1.00 65.75 428 SER A N 1
ATOM 3238 C CA . SER A 1 428 ? -16.181 -15.385 45.192 1.00 65.75 428 SER A CA 1
ATOM 3239 C C . SER A 1 428 ? -15.778 -16.607 46.044 1.00 65.75 428 SER A C 1
ATOM 3241 O O . SER A 1 428 ? -14.594 -16.833 46.289 1.00 65.75 428 SER A O 1
ATOM 3243 N N . THR A 1 429 ? -16.745 -17.399 46.514 1.00 71.44 429 THR A N 1
ATOM 3244 C CA . THR A 1 429 ? -16.544 -18.672 47.226 1.00 71.44 429 THR A CA 1
ATOM 3245 C C . THR A 1 429 ? -16.599 -19.908 46.323 1.00 71.44 429 THR A C 1
ATOM 3247 O O . THR A 1 429 ? -16.376 -21.017 46.813 1.00 71.44 429 THR A O 1
ATOM 3250 N N . CYS A 1 430 ? -16.911 -19.735 45.040 1.00 70.75 430 CYS A N 1
ATOM 3251 C CA . CYS A 1 430 ? -17.116 -20.804 44.070 1.00 70.75 430 CYS A CA 1
ATOM 3252 C C . CYS A 1 430 ? -15.867 -21.057 43.213 1.00 70.75 430 CYS A C 1
ATOM 3254 O O . CYS A 1 430 ? -14.925 -20.268 43.171 1.00 70.75 430 CYS A O 1
ATOM 3256 N N . THR A 1 431 ? -15.832 -22.222 42.571 1.00 71.94 431 THR A N 1
ATOM 3257 C CA . THR A 1 431 ? -14.722 -22.705 41.738 1.00 71.94 431 THR A CA 1
ATOM 3258 C C . THR A 1 431 ? -15.271 -23.298 40.438 1.00 71.94 431 THR A C 1
ATOM 3260 O O . THR A 1 431 ? -16.410 -23.766 40.460 1.00 71.94 431 THR A O 1
ATOM 3263 N N . PRO A 1 432 ? -14.463 -23.442 39.367 1.00 68.38 432 PRO A N 1
ATOM 3264 C CA . PRO A 1 432 ? -14.876 -24.091 38.111 1.00 68.38 432 PRO A CA 1
ATOM 3265 C C . PRO A 1 432 ? -15.382 -25.548 38.244 1.00 68.38 432 PRO A C 1
ATOM 3267 O O . PRO A 1 432 ? -15.833 -26.147 37.271 1.00 68.38 432 PRO A O 1
ATOM 3270 N N . LEU A 1 433 ? -15.259 -26.163 39.431 1.00 69.44 433 LEU A N 1
ATOM 3271 C CA . LEU A 1 433 ? -15.762 -27.507 39.759 1.00 69.44 433 LEU A CA 1
ATOM 3272 C C . LEU A 1 433 ? -17.109 -27.508 40.499 1.00 69.44 433 LEU A C 1
ATOM 3274 O O . LEU A 1 433 ? -17.701 -28.573 40.679 1.00 69.44 433 LEU A O 1
ATOM 3278 N N . THR A 1 434 ? -17.538 -26.353 41.002 1.00 75.56 434 THR A N 1
ATOM 3279 C CA . THR A 1 434 ? -18.773 -26.163 41.781 1.00 75.56 434 THR A CA 1
ATOM 3280 C C . THR A 1 434 ? -19.743 -25.197 41.114 1.00 75.56 434 THR A C 1
ATOM 3282 O O . THR A 1 434 ? -20.891 -25.138 41.534 1.00 75.56 434 THR A O 1
ATOM 3285 N N . ASP A 1 435 ? -19.246 -24.421 40.156 1.00 69.94 435 ASP A N 1
ATOM 3286 C CA . ASP A 1 435 ? -19.962 -23.423 39.380 1.00 69.94 435 ASP A CA 1
ATOM 3287 C C . ASP A 1 435 ? -19.247 -23.268 38.030 1.00 69.94 435 ASP A C 1
ATOM 3289 O O . ASP A 1 435 ? -18.070 -22.893 37.972 1.00 69.94 435 ASP A O 1
ATOM 3293 N N . ASN A 1 436 ? -19.925 -23.625 36.945 1.00 70.31 436 ASN A N 1
ATOM 3294 C CA . ASN A 1 436 ? -19.355 -23.607 35.600 1.00 70.31 436 ASN A CA 1
ATOM 3295 C C . ASN A 1 436 ? -19.169 -22.202 34.986 1.00 70.31 436 ASN A C 1
ATOM 3297 O O . ASN A 1 436 ? -18.535 -22.105 33.930 1.00 70.31 436 ASN A O 1
ATOM 3301 N N . ASN A 1 437 ? -19.651 -21.133 35.630 1.00 71.75 437 ASN A N 1
ATOM 3302 C CA . ASN A 1 437 ? -19.436 -19.751 35.189 1.00 71.75 437 ASN A CA 1
ATOM 3303 C C . ASN A 1 437 ? -18.076 -19.195 35.655 1.00 71.75 437 ASN A C 1
ATOM 3305 O O . ASN A 1 437 ? -17.527 -18.270 35.047 1.00 71.75 437 ASN A O 1
ATOM 3309 N N . CYS A 1 438 ? -17.487 -19.769 36.710 1.00 67.38 438 CYS A N 1
ATOM 3310 C CA . CYS A 1 438 ? -16.150 -19.411 37.181 1.00 67.38 438 CYS A CA 1
ATOM 3311 C C . CYS A 1 438 ? -15.074 -19.878 36.178 1.00 67.38 438 CYS A C 1
ATOM 3313 O O . CYS A 1 438 ? -14.954 -21.075 35.913 1.00 67.38 438 CYS A O 1
ATOM 3315 N N . ARG A 1 439 ? -14.241 -18.968 35.640 1.00 71.94 439 ARG A N 1
ATOM 3316 C CA . ARG A 1 439 ? -13.233 -19.327 34.613 1.00 71.94 439 ARG A CA 1
ATOM 3317 C C . ARG A 1 439 ? -11.882 -19.786 35.164 1.00 71.94 439 ARG A C 1
ATOM 3319 O O . ARG A 1 439 ? -11.173 -20.509 34.473 1.00 71.94 439 ARG A O 1
ATOM 3326 N N . CYS A 1 440 ? -11.520 -19.370 36.373 1.00 69.94 440 CYS A N 1
ATOM 3327 C CA . CYS A 1 440 ? -10.283 -19.757 37.053 1.00 69.94 440 CYS A CA 1
ATOM 3328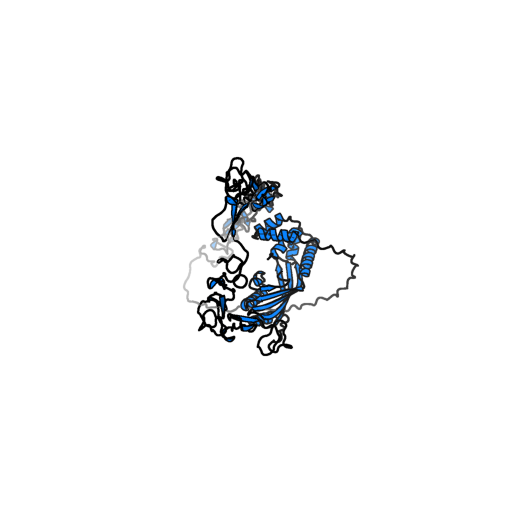 C C . CYS A 1 440 ? -10.502 -19.776 38.574 1.00 69.94 440 CYS A C 1
ATOM 3330 O O . CYS A 1 440 ? -11.442 -19.162 39.080 1.00 69.94 440 CYS A O 1
ATOM 3332 N N . SER A 1 441 ? -9.645 -20.487 39.308 1.00 68.75 441 SER A N 1
ATOM 3333 C CA . SER A 1 441 ? -9.658 -20.553 40.778 1.00 68.75 441 SER A CA 1
ATOM 3334 C C . SER A 1 441 ? -8.319 -20.207 41.441 1.00 68.75 441 SER A C 1
ATOM 3336 O O . SER A 1 441 ? -8.268 -20.014 42.657 1.00 68.75 441 SER A O 1
ATOM 3338 N N . ALA A 1 442 ? -7.241 -20.097 40.660 1.00 74.75 442 ALA A N 1
ATOM 3339 C CA . ALA A 1 442 ? -5.940 -19.597 41.092 1.00 74.75 442 ALA A CA 1
ATOM 3340 C C . ALA A 1 442 ? -5.133 -19.071 39.896 1.00 74.75 442 ALA A C 1
ATOM 3342 O O . ALA A 1 442 ? -5.307 -19.547 38.777 1.00 74.75 442 ALA A O 1
ATOM 3343 N N . ASP A 1 443 ? -4.184 -18.166 40.150 1.00 78.00 443 ASP A N 1
ATOM 3344 C CA . ASP A 1 443 ? -3.271 -17.595 39.141 1.00 78.00 443 ASP A CA 1
ATOM 3345 C C . ASP A 1 443 ? -2.547 -18.673 38.312 1.00 78.00 443 ASP A C 1
ATOM 3347 O O . ASP A 1 443 ? -2.388 -18.550 37.103 1.00 78.00 443 ASP A O 1
ATOM 3351 N N . ALA A 1 444 ? -2.196 -19.800 38.943 1.00 78.31 444 ALA A N 1
ATOM 3352 C CA . ALA A 1 444 ? -1.541 -20.937 38.292 1.00 78.31 444 ALA A CA 1
ATOM 3353 C C . ALA A 1 444 ? -2.393 -21.640 37.210 1.00 78.31 444 ALA A C 1
ATOM 3355 O O . ALA A 1 444 ? -1.856 -22.446 36.453 1.00 78.31 444 ALA A O 1
ATOM 3356 N N . GLU A 1 445 ? -3.702 -21.374 37.143 1.00 76.31 445 GLU A N 1
ATOM 3357 C CA . GLU A 1 445 ? -4.597 -21.872 36.086 1.00 76.31 445 GLU A CA 1
ATOM 3358 C C . GLU A 1 445 ? -4.666 -20.918 34.881 1.00 76.31 445 GLU A C 1
ATOM 3360 O O . GLU A 1 445 ? -5.172 -21.307 33.831 1.00 76.31 445 GLU A O 1
ATOM 3365 N N . CYS A 1 446 ? -4.128 -19.702 35.018 1.00 78.06 446 CYS A N 1
ATOM 3366 C CA . CYS A 1 446 ? -4.091 -18.669 33.983 1.00 78.06 446 CYS A CA 1
ATOM 3367 C C . CYS A 1 446 ? -2.759 -18.591 33.226 1.00 78.06 446 CYS A C 1
ATOM 3369 O O . CYS A 1 446 ? -2.616 -17.726 32.371 1.00 78.06 446 CYS A O 1
ATOM 3371 N N . TYR A 1 447 ? -1.814 -19.492 33.517 1.00 80.19 447 TYR A N 1
ATOM 3372 C CA . TYR A 1 447 ? -0.479 -19.490 32.921 1.00 80.19 447 TYR A CA 1
ATOM 3373 C C . TYR A 1 447 ? -0.519 -19.658 31.396 1.00 80.19 447 TYR A C 1
ATOM 3375 O O . TYR A 1 447 ? -0.768 -20.760 30.895 1.00 80.19 447 TYR A O 1
ATOM 3383 N N . ASP A 1 448 ? -0.247 -18.580 30.660 1.00 77.00 448 ASP A N 1
ATOM 3384 C CA . ASP A 1 448 ? -0.247 -18.560 29.190 1.00 77.00 448 ASP A CA 1
ATOM 3385 C C . ASP A 1 448 ? 1.115 -18.931 28.574 1.00 77.00 448 ASP A C 1
ATOM 3387 O O . ASP A 1 448 ? 1.204 -19.217 27.380 1.00 77.00 448 ASP A O 1
ATOM 3391 N N . SER A 1 449 ? 2.145 -19.066 29.419 1.00 81.06 449 SER A N 1
ATOM 3392 C CA . SER A 1 449 ? 3.554 -19.297 29.062 1.00 81.06 449 SER A CA 1
ATOM 3393 C C . SER A 1 449 ? 4.283 -18.104 28.434 1.00 81.06 449 SER A C 1
ATOM 3395 O O . SER A 1 449 ? 5.423 -18.275 27.997 1.00 81.06 449 SER A O 1
ATOM 3397 N N . ASP A 1 450 ? 3.684 -16.914 28.429 1.00 78.81 450 ASP A N 1
ATOM 3398 C CA . ASP A 1 450 ? 4.328 -15.677 28.007 1.00 78.81 450 ASP A CA 1
ATOM 3399 C C . ASP A 1 450 ? 5.099 -15.059 29.192 1.00 78.81 450 ASP A C 1
ATOM 3401 O O . ASP A 1 450 ? 4.513 -14.712 30.216 1.00 78.81 450 ASP A O 1
ATOM 3405 N N . PRO A 1 451 ? 6.435 -14.913 29.115 1.00 78.75 451 PRO A N 1
ATOM 3406 C CA . PRO A 1 451 ? 7.196 -14.275 30.185 1.00 78.75 451 PRO A CA 1
ATOM 3407 C C . PRO A 1 451 ? 6.919 -12.766 30.300 1.00 78.75 451 PRO A C 1
ATOM 3409 O O . PRO A 1 451 ? 7.286 -12.176 31.310 1.00 78.75 451 PRO A O 1
ATOM 3412 N N . SER A 1 452 ? 6.305 -12.125 29.297 1.00 78.88 452 SER A N 1
ATOM 3413 C CA . SER A 1 452 ? 6.012 -10.685 29.315 1.00 78.88 452 SER A CA 1
ATOM 3414 C C . SER A 1 452 ? 4.804 -10.294 30.169 1.00 78.88 452 SER A C 1
ATOM 3416 O O . SER A 1 452 ? 4.567 -9.101 30.383 1.00 78.88 452 SER A O 1
ATOM 3418 N N . THR A 1 453 ? 4.061 -11.267 30.696 1.00 83.69 453 THR A N 1
ATOM 3419 C CA . THR A 1 453 ? 2.843 -11.063 31.485 1.00 83.69 453 THR A CA 1
ATOM 3420 C C . THR A 1 453 ? 2.966 -11.603 32.909 1.00 83.69 453 THR A C 1
ATOM 3422 O O . THR A 1 453 ? 3.643 -12.583 33.205 1.00 83.69 453 THR A O 1
ATOM 3425 N N . THR A 1 454 ? 2.283 -10.937 33.839 1.00 83.69 454 THR A N 1
ATOM 3426 C CA . THR A 1 454 ? 1.911 -11.519 35.129 1.00 83.69 454 THR A CA 1
ATOM 3427 C C . THR A 1 454 ? 0.486 -12.040 35.022 1.00 83.69 454 THR A C 1
ATOM 3429 O O . THR A 1 454 ? -0.455 -11.252 34.893 1.00 83.69 454 THR A O 1
ATOM 3432 N N . ASP A 1 455 ? 0.332 -13.357 35.102 1.00 84.00 455 ASP A N 1
ATOM 3433 C CA . ASP A 1 455 ? -0.970 -14.014 35.034 1.00 84.00 455 ASP A CA 1
ATOM 3434 C C . ASP A 1 455 ? -1.678 -13.933 36.387 1.00 84.00 455 ASP A C 1
ATOM 3436 O O . ASP A 1 455 ? -1.163 -14.401 37.405 1.00 84.00 455 ASP A O 1
ATOM 3440 N N . ALA A 1 456 ? -2.869 -13.338 36.404 1.00 81.38 456 ALA A N 1
ATOM 3441 C CA . ALA A 1 456 ? -3.691 -13.215 37.600 1.00 81.38 456 ALA A CA 1
ATOM 3442 C C . ALA A 1 456 ? -5.107 -13.735 37.341 1.00 81.38 456 ALA A C 1
ATOM 3444 O O . ALA A 1 456 ? -5.751 -13.361 36.359 1.00 81.38 456 ALA A O 1
ATOM 3445 N N . CYS A 1 457 ? -5.627 -14.549 38.258 1.00 78.31 457 CYS A N 1
ATOM 3446 C CA . CYS A 1 457 ? -7.041 -14.896 38.295 1.00 78.31 457 CYS A CA 1
ATOM 3447 C C . CYS A 1 457 ? -7.793 -13.802 39.069 1.00 78.31 457 CYS A C 1
ATOM 3449 O O . CYS A 1 457 ? -7.778 -13.769 40.302 1.00 78.31 457 CYS A O 1
ATOM 3451 N N . ALA A 1 458 ? -8.414 -12.867 38.348 1.00 72.75 458 ALA A N 1
ATOM 3452 C CA . ALA A 1 458 ? -8.968 -11.640 38.917 1.00 72.75 458 ALA A CA 1
ATOM 3453 C C . ALA A 1 458 ? -10.357 -11.288 38.357 1.00 72.75 458 ALA A C 1
ATOM 3455 O O . ALA A 1 458 ? -10.756 -11.716 37.274 1.00 72.75 458 ALA A O 1
ATOM 3456 N N . GLY A 1 459 ? -11.093 -10.469 39.113 1.00 66.00 459 GLY A N 1
ATOM 3457 C CA . GLY A 1 459 ? -12.460 -10.051 38.794 1.00 66.00 459 GLY A CA 1
ATOM 3458 C C . GLY A 1 459 ? -13.537 -10.804 39.580 1.00 66.00 459 GLY A C 1
ATOM 3459 O O . GLY A 1 459 ? -13.255 -11.726 40.346 1.00 66.00 459 GLY A O 1
ATOM 3460 N N . ALA A 1 460 ? -14.779 -10.365 39.396 1.00 62.81 460 ALA A N 1
ATOM 3461 C CA . ALA A 1 460 ? -15.994 -11.032 39.850 1.00 62.81 460 ALA A CA 1
ATOM 3462 C C . ALA A 1 460 ? -16.999 -10.949 38.682 1.00 62.81 460 ALA A C 1
ATOM 3464 O O . ALA A 1 460 ? -17.527 -9.861 38.449 1.00 62.81 460 ALA A O 1
ATOM 3465 N N . PRO A 1 461 ? -17.201 -12.025 37.896 1.00 61.38 461 PRO A N 1
ATOM 3466 C CA . PRO A 1 461 ? -16.640 -13.372 38.061 1.00 61.38 461 PRO A CA 1
ATOM 3467 C C . PRO A 1 461 ? -15.105 -13.438 37.852 1.00 61.38 461 PRO A C 1
ATOM 3469 O O . PRO A 1 461 ? -14.558 -12.621 37.107 1.00 61.38 461 PRO A O 1
ATOM 3472 N N . PRO A 1 462 ? -14.387 -14.396 38.477 1.00 66.69 462 PRO A N 1
ATOM 3473 C CA . PRO A 1 462 ? -12.946 -14.565 38.291 1.00 66.69 462 PRO A CA 1
ATOM 3474 C C . PRO A 1 462 ? -12.604 -14.973 36.856 1.00 66.69 462 PRO A C 1
ATOM 3476 O O . PRO A 1 462 ? -13.146 -15.944 36.317 1.00 66.69 462 PRO A O 1
ATOM 3479 N N . SER A 1 463 ? -11.673 -14.241 36.249 1.00 75.75 463 SER A N 1
ATOM 3480 C CA . SER A 1 463 ? -11.198 -14.442 34.882 1.00 75.75 463 SER A CA 1
ATOM 3481 C C . SER A 1 463 ? -9.681 -14.280 34.802 1.00 75.75 463 SER A C 1
ATOM 3483 O O . SER A 1 463 ? -9.081 -13.581 35.619 1.00 75.75 463 SER A O 1
ATOM 3485 N N . CYS A 1 464 ? -9.053 -14.932 33.826 1.00 80.12 464 CYS A N 1
ATOM 3486 C CA . CYS A 1 464 ? -7.622 -14.770 33.597 1.00 80.12 464 CYS A CA 1
ATOM 3487 C C . CYS A 1 464 ? -7.326 -13.396 32.994 1.00 80.12 464 CYS A C 1
ATOM 3489 O O . CYS A 1 464 ? -7.887 -13.025 31.962 1.00 80.12 464 CYS A O 1
ATOM 3491 N N . SER A 1 465 ? -6.454 -12.658 33.673 1.00 79.62 465 SER A N 1
ATOM 3492 C CA . SER A 1 465 ? -5.969 -11.338 33.300 1.00 79.62 465 SER A CA 1
ATOM 3493 C C . SER A 1 465 ? -4.450 -11.393 33.212 1.00 79.62 465 SER A C 1
ATOM 3495 O O . SER A 1 465 ? -3.773 -11.441 34.239 1.00 79.62 465 SER A O 1
ATOM 3497 N N . ASN A 1 466 ? -3.927 -11.332 31.992 1.00 82.56 466 ASN A N 1
ATOM 3498 C CA . ASN A 1 466 ? -2.500 -11.450 31.716 1.00 82.56 466 ASN A CA 1
ATOM 3499 C C . ASN A 1 466 ? -1.960 -10.019 31.593 1.00 82.56 466 ASN A C 1
ATOM 3501 O O . ASN A 1 466 ? -2.210 -9.321 30.607 1.00 82.56 466 ASN A O 1
ATOM 3505 N N . ILE A 1 467 ? -1.342 -9.516 32.664 1.00 81.88 467 ILE A N 1
ATOM 3506 C CA . ILE A 1 467 ? -0.986 -8.096 32.796 1.00 81.88 467 ILE A CA 1
ATOM 3507 C C . ILE A 1 467 ? 0.454 -7.894 32.333 1.00 81.88 467 ILE A C 1
ATOM 3509 O O . ILE A 1 467 ? 1.368 -8.425 32.957 1.00 81.88 467 ILE A O 1
ATOM 3513 N N . LEU A 1 468 ? 0.662 -7.095 31.283 1.00 82.00 468 LEU A N 1
ATOM 3514 C CA . LEU A 1 468 ? 1.996 -6.809 30.749 1.00 82.00 468 LEU A CA 1
ATOM 3515 C C . LEU A 1 468 ? 2.924 -6.207 31.823 1.00 82.00 468 LEU A C 1
ATOM 3517 O O . LEU A 1 468 ? 2.594 -5.204 32.468 1.00 82.00 468 LEU A O 1
ATOM 3521 N N . ILE A 1 469 ? 4.108 -6.795 31.984 1.00 81.94 469 ILE A N 1
ATOM 3522 C CA . ILE A 1 469 ? 5.144 -6.330 32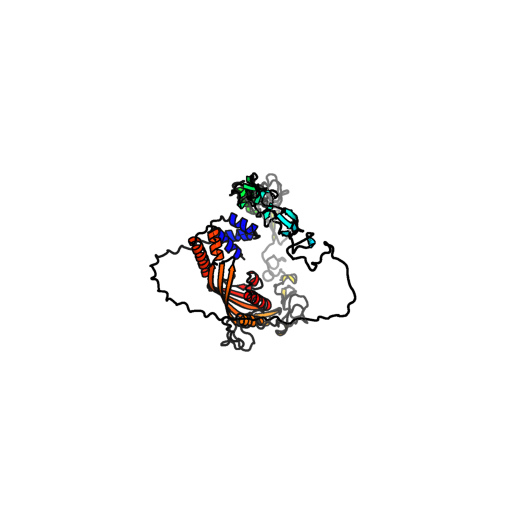.906 1.00 81.94 469 ILE A CA 1
ATOM 3523 C C . ILE A 1 469 ? 5.854 -5.132 32.263 1.00 81.94 469 ILE A C 1
ATOM 3525 O O . ILE A 1 469 ? 6.617 -5.272 31.316 1.00 81.94 469 ILE A O 1
ATOM 3529 N N . THR A 1 470 ? 5.598 -3.925 32.774 1.00 84.31 470 THR A N 1
ATOM 3530 C CA . THR A 1 470 ? 6.158 -2.666 32.230 1.00 84.31 470 THR A CA 1
ATOM 3531 C C . THR A 1 470 ? 7.245 -2.032 33.103 1.00 84.31 470 THR A C 1
ATOM 3533 O O . THR A 1 470 ? 7.762 -0.964 32.773 1.00 84.31 470 THR A O 1
ATOM 3536 N N . GLY A 1 471 ? 7.583 -2.647 34.239 1.00 84.38 471 GLY A N 1
ATOM 3537 C CA . GLY A 1 471 ? 8.590 -2.145 35.174 1.00 84.38 471 GLY A CA 1
ATOM 3538 C C . GLY A 1 471 ? 9.835 -3.023 35.184 1.00 84.38 471 GLY A C 1
ATOM 3539 O O . GLY A 1 471 ? 9.707 -4.236 35.254 1.00 84.38 471 GLY A O 1
ATOM 3540 N N . CYS A 1 472 ? 11.015 -2.405 35.176 1.00 87.56 472 CYS A N 1
ATOM 3541 C CA . CYS A 1 472 ? 12.301 -3.099 35.276 1.00 87.56 472 CYS A CA 1
ATOM 3542 C C . CYS A 1 472 ? 12.473 -3.698 36.687 1.00 87.56 472 CYS A C 1
ATOM 3544 O O . CYS A 1 472 ? 12.618 -2.945 37.661 1.00 87.56 472 CYS A O 1
ATOM 3546 N N . VAL A 1 473 ? 12.400 -5.026 36.818 1.00 85.81 473 VAL A N 1
ATOM 3547 C CA . VAL A 1 473 ? 12.374 -5.765 38.093 1.00 85.81 473 VAL A CA 1
ATOM 3548 C C . VAL A 1 473 ? 13.210 -7.045 37.988 1.00 85.81 473 VAL A C 1
ATOM 3550 O O . VAL A 1 473 ? 12.702 -8.159 37.951 1.00 85.81 473 VAL A O 1
ATOM 3553 N N . GLY A 1 474 ? 14.530 -6.879 38.066 1.00 85.69 474 GLY A N 1
ATOM 3554 C CA . GLY A 1 474 ? 15.464 -8.004 38.006 1.00 85.69 474 GLY A CA 1
ATOM 3555 C C . GLY A 1 474 ? 15.174 -9.138 39.001 1.00 85.69 474 GLY A C 1
ATOM 3556 O O . GLY A 1 474 ? 15.118 -8.934 40.221 1.00 85.69 474 GLY A O 1
ATOM 3557 N N . GLY A 1 475 ? 15.069 -10.350 38.461 1.00 81.69 475 GLY A N 1
ATOM 3558 C CA . GLY A 1 475 ? 14.779 -11.612 39.133 1.00 81.69 475 GLY A CA 1
ATOM 3559 C C . GLY A 1 475 ? 13.452 -12.275 38.729 1.00 81.69 475 GLY A C 1
ATOM 3560 O O . GLY A 1 475 ? 13.131 -13.315 39.314 1.00 81.69 475 GLY A O 1
ATOM 3561 N N . ASP A 1 476 ? 12.686 -11.710 37.789 1.00 80.19 476 ASP A N 1
ATOM 3562 C CA . ASP A 1 476 ? 11.430 -12.269 37.265 1.00 80.19 476 ASP A CA 1
ATOM 3563 C C . ASP A 1 476 ? 11.598 -13.098 35.968 1.00 80.19 476 ASP A C 1
ATOM 3565 O O . ASP A 1 476 ? 10.742 -13.927 35.655 1.00 80.19 476 ASP A O 1
ATOM 3569 N N . ASN A 1 477 ? 12.782 -13.051 35.343 1.00 80.81 477 ASN A N 1
ATOM 3570 C CA . ASN A 1 477 ? 13.171 -13.671 34.065 1.00 80.81 477 ASN A CA 1
ATOM 3571 C C . ASN A 1 477 ? 12.562 -13.004 32.816 1.00 80.81 477 ASN A C 1
ATOM 3573 O O . ASN A 1 477 ? 12.583 -13.609 31.740 1.00 80.81 477 ASN A O 1
ATOM 3577 N N . TYR A 1 478 ? 12.069 -11.771 32.932 1.00 82.94 478 TYR A N 1
ATOM 3578 C CA . TYR A 1 478 ? 11.607 -10.956 31.817 1.00 82.94 478 TYR A CA 1
ATOM 3579 C C . TYR A 1 478 ? 12.420 -9.660 31.694 1.00 82.94 478 TYR A C 1
ATOM 3581 O O . TYR A 1 478 ? 13.097 -9.221 32.610 1.00 82.94 478 TYR A O 1
ATOM 3589 N N . CYS A 1 479 ? 12.409 -9.055 30.509 1.00 83.12 479 CYS A N 1
ATOM 3590 C CA . CYS A 1 479 ? 13.143 -7.825 30.231 1.00 83.12 479 CYS A CA 1
ATOM 3591 C C . CYS A 1 479 ? 12.231 -6.878 29.440 1.00 83.12 479 CYS A C 1
ATOM 3593 O O . CYS A 1 479 ? 12.200 -6.957 28.206 1.00 83.12 479 CYS A O 1
ATOM 3595 N N . PRO A 1 480 ? 11.476 -5.996 30.124 1.00 84.00 480 PRO A N 1
ATOM 3596 C CA . PRO A 1 480 ? 10.526 -5.105 29.469 1.00 84.00 480 PRO A CA 1
ATOM 3597 C C . PRO A 1 480 ? 11.172 -4.144 28.465 1.00 84.00 480 PRO A C 1
ATOM 3599 O O . PRO A 1 480 ? 12.349 -3.771 28.561 1.00 84.00 480 PRO A O 1
ATOM 3602 N N . LEU A 1 481 ? 10.364 -3.667 27.516 1.00 80.12 481 LEU A N 1
ATOM 3603 C CA . LEU A 1 481 ? 10.769 -2.613 26.588 1.00 80.12 481 LEU A CA 1
ATOM 3604 C C . LEU A 1 481 ? 11.192 -1.346 27.350 1.00 80.12 481 LEU A C 1
ATOM 3606 O O . LEU A 1 481 ? 10.452 -0.807 28.168 1.00 80.12 481 LEU A O 1
ATOM 3610 N N . GLY A 1 482 ? 12.398 -0.855 27.053 1.00 81.44 482 GLY A N 1
ATOM 3611 C CA . GLY A 1 482 ? 13.004 0.295 27.735 1.00 81.44 482 GLY A CA 1
ATOM 3612 C C . GLY A 1 482 ? 13.852 -0.054 28.965 1.00 81.44 482 GLY A C 1
ATOM 3613 O O . GLY A 1 482 ? 14.581 0.815 29.442 1.00 81.44 482 GLY A O 1
ATOM 3614 N N . CYS A 1 483 ? 13.828 -1.305 29.432 1.00 85.00 483 CYS A N 1
ATOM 3615 C CA . CYS A 1 483 ? 14.778 -1.810 30.422 1.00 85.00 483 CYS A CA 1
ATOM 3616 C C . CYS A 1 483 ? 16.101 -2.241 29.758 1.00 85.00 483 CYS A C 1
ATOM 3618 O O . CYS A 1 483 ? 16.151 -2.517 28.549 1.00 85.00 483 CYS A O 1
ATOM 3620 N N . ASP A 1 484 ? 17.175 -2.260 30.550 1.00 85.50 484 ASP A N 1
ATOM 3621 C CA . ASP A 1 484 ? 18.542 -2.624 30.158 1.00 85.50 484 ASP A CA 1
ATOM 3622 C C . ASP A 1 484 ? 19.271 -3.371 31.290 1.00 85.50 484 ASP A C 1
ATOM 3624 O O . ASP A 1 484 ? 18.786 -3.423 32.418 1.00 85.50 484 ASP A O 1
ATOM 3628 N N . ASP A 1 485 ? 20.458 -3.914 31.003 1.00 86.31 485 ASP A N 1
ATOM 3629 C CA . ASP A 1 485 ? 21.281 -4.699 31.941 1.00 86.31 485 ASP A CA 1
ATOM 3630 C C . ASP A 1 485 ? 21.804 -3.903 33.162 1.00 86.31 485 ASP A C 1
ATOM 3632 O O . ASP A 1 485 ? 22.460 -4.457 34.052 1.00 86.31 485 ASP A O 1
ATOM 3636 N N . THR A 1 486 ? 21.532 -2.594 33.226 1.00 87.12 486 THR A N 1
ATOM 3637 C CA . THR A 1 486 ? 21.898 -1.713 34.344 1.00 87.12 486 THR A CA 1
ATOM 3638 C C . THR A 1 486 ? 20.742 -1.451 35.307 1.00 87.12 486 THR A C 1
ATOM 3640 O O . THR A 1 486 ? 20.990 -1.130 36.476 1.00 87.12 486 THR A O 1
ATOM 3643 N N . ASN A 1 487 ? 19.496 -1.579 34.837 1.00 88.44 487 ASN A N 1
ATOM 3644 C CA . ASN A 1 487 ? 18.277 -1.346 35.613 1.00 88.44 487 ASN A CA 1
ATOM 3645 C C . ASN A 1 487 ? 17.425 -2.610 35.827 1.00 88.44 487 ASN A C 1
ATOM 3647 O O . ASN A 1 487 ? 16.636 -2.642 36.773 1.00 88.44 487 ASN A O 1
ATOM 3651 N N . ASP A 1 488 ? 17.666 -3.658 35.043 1.00 87.50 488 ASP A N 1
ATOM 3652 C CA . ASP A 1 488 ? 17.075 -4.982 35.167 1.00 87.50 488 ASP A CA 1
ATOM 3653 C C . ASP A 1 488 ? 18.165 -6.058 35.032 1.00 87.50 488 ASP A C 1
ATOM 3655 O O . ASP A 1 488 ? 19.015 -5.986 34.147 1.00 87.50 488 ASP A O 1
ATOM 3659 N N . THR A 1 489 ? 18.184 -7.057 35.918 1.00 87.88 489 THR A N 1
ATOM 3660 C CA . THR A 1 489 ? 19.217 -8.109 35.880 1.00 87.88 489 THR A CA 1
ATOM 3661 C C . THR A 1 489 ? 18.901 -9.257 34.931 1.00 87.88 489 THR A C 1
ATOM 3663 O O . THR A 1 489 ? 19.792 -10.071 34.685 1.00 87.88 489 THR A O 1
ATOM 3666 N N . ASP A 1 490 ? 17.673 -9.333 34.419 1.00 84.19 490 ASP A N 1
ATOM 3667 C CA . ASP A 1 490 ? 17.261 -10.361 33.460 1.00 84.19 490 ASP A CA 1
ATOM 3668 C C . ASP A 1 490 ? 17.396 -9.873 32.010 1.00 84.19 490 ASP A C 1
ATOM 3670 O O . ASP A 1 490 ? 17.491 -10.673 31.075 1.00 84.19 490 ASP A O 1
ATOM 3674 N N . CYS A 1 491 ? 17.533 -8.557 31.819 1.00 84.00 491 CYS A N 1
ATOM 3675 C CA . CYS A 1 491 ? 17.973 -7.984 30.559 1.00 84.00 491 CYS A CA 1
ATOM 3676 C C . CYS A 1 491 ? 19.406 -8.408 30.215 1.00 84.00 491 CYS A C 1
ATOM 3678 O O . CYS A 1 491 ? 20.380 -8.012 30.856 1.00 84.00 491 CYS A O 1
ATOM 3680 N N . GLN A 1 492 ? 19.545 -9.173 29.133 1.00 81.56 492 GLN A N 1
ATOM 3681 C CA . GLN A 1 492 ? 20.842 -9.404 28.507 1.00 81.56 492 GLN A CA 1
ATOM 3682 C C . GLN A 1 492 ? 21.301 -8.140 27.768 1.00 81.56 492 GLN A C 1
ATOM 3684 O O . GLN A 1 492 ? 20.497 -7.438 27.149 1.00 81.56 492 GLN A O 1
ATOM 3689 N N . ALA A 1 493 ? 22.606 -7.865 27.808 1.00 85.31 493 ALA A N 1
ATOM 3690 C CA . ALA A 1 493 ? 23.206 -6.793 27.023 1.00 85.31 493 ALA A CA 1
ATOM 3691 C C . ALA A 1 493 ? 22.945 -7.026 25.525 1.00 85.31 493 ALA A C 1
ATOM 3693 O O . ALA A 1 493 ? 23.214 -8.115 25.017 1.00 85.31 493 ALA A O 1
ATOM 3694 N N . SER A 1 494 ? 22.437 -6.002 24.831 1.00 90.25 494 SER A N 1
ATOM 3695 C CA . SER A 1 494 ? 22.106 -6.096 23.404 1.00 90.25 494 SER A CA 1
ATOM 3696 C C . SER A 1 494 ? 23.337 -6.464 22.571 1.00 90.25 494 SER A C 1
ATOM 3698 O O . SER A 1 494 ? 24.413 -5.880 22.737 1.00 90.25 494 SER A O 1
ATOM 3700 N N . ILE A 1 495 ? 23.177 -7.436 21.675 1.00 95.38 495 ILE A N 1
ATOM 3701 C CA . ILE A 1 495 ? 24.224 -7.915 20.777 1.00 95.38 495 ILE A CA 1
ATOM 3702 C C . ILE A 1 495 ? 24.432 -6.872 19.671 1.00 95.38 495 ILE A C 1
ATOM 3704 O O . ILE A 1 495 ? 23.611 -6.722 18.766 1.00 95.38 495 ILE A O 1
ATOM 3708 N N . ASP A 1 496 ? 25.549 -6.152 19.726 1.00 96.44 496 ASP A N 1
ATOM 3709 C CA . ASP A 1 496 ? 26.000 -5.313 18.615 1.00 96.44 496 ASP A CA 1
ATOM 3710 C C . ASP A 1 496 ? 26.609 -6.204 17.521 1.00 96.44 496 ASP A C 1
ATOM 3712 O O . ASP A 1 496 ? 27.713 -6.737 17.674 1.00 96.44 496 ASP A O 1
ATOM 3716 N N . CYS A 1 497 ? 25.860 -6.398 16.435 1.00 97.38 497 CYS A N 1
ATOM 3717 C CA . CYS A 1 497 ? 26.292 -7.161 15.269 1.00 97.38 497 CYS A CA 1
ATOM 3718 C C . CYS A 1 497 ? 27.075 -6.307 14.250 1.00 97.38 497 CYS A C 1
ATOM 3720 O O . CYS A 1 497 ? 27.524 -6.857 13.246 1.00 97.38 497 CYS A O 1
ATOM 3722 N N . ASP A 1 498 ? 27.267 -4.999 14.480 1.00 96.81 498 ASP A N 1
ATOM 3723 C CA . ASP A 1 498 ? 27.942 -4.058 13.569 1.00 96.81 498 ASP A CA 1
ATOM 3724 C C . ASP A 1 498 ? 27.334 -4.081 12.148 1.00 96.81 498 ASP A C 1
ATOM 3726 O O . ASP A 1 498 ? 26.269 -3.500 11.924 1.00 96.81 498 ASP A O 1
ATOM 3730 N N . LEU A 1 499 ? 27.964 -4.799 11.208 1.00 96.75 499 LEU A N 1
ATOM 3731 C CA . LEU A 1 499 ? 27.513 -4.997 9.820 1.00 96.75 499 LEU A CA 1
ATOM 3732 C C . LEU A 1 499 ? 27.172 -6.469 9.488 1.00 96.75 499 LEU A C 1
ATOM 3734 O O . LEU A 1 499 ? 26.924 -6.808 8.330 1.00 96.75 499 LEU A O 1
ATOM 3738 N N . ASP A 1 500 ? 27.215 -7.372 10.471 1.00 97.62 500 ASP A N 1
ATOM 3739 C CA . ASP A 1 500 ? 26.985 -8.807 10.287 1.00 97.62 500 ASP A CA 1
ATOM 3740 C C . ASP A 1 500 ? 25.487 -9.145 10.379 1.00 97.62 500 ASP A C 1
ATOM 3742 O O . ASP A 1 500 ? 24.923 -9.371 11.453 1.00 97.62 500 ASP A O 1
ATOM 3746 N N . ILE A 1 501 ? 24.825 -9.199 9.221 1.00 97.75 501 ILE A N 1
ATOM 3747 C CA . ILE A 1 501 ? 23.408 -9.574 9.136 1.00 97.75 501 ILE A CA 1
ATOM 3748 C C . ILE A 1 501 ? 23.145 -11.028 9.574 1.00 97.75 501 ILE A C 1
ATOM 3750 O O . ILE A 1 501 ? 22.033 -11.328 9.997 1.00 97.75 501 ILE A O 1
ATOM 3754 N N . ASP A 1 502 ? 24.140 -11.925 9.540 1.00 98.19 502 ASP A N 1
ATOM 3755 C CA . ASP A 1 502 ? 23.977 -13.313 9.994 1.00 98.19 502 ASP A CA 1
ATOM 3756 C C . ASP A 1 502 ? 23.981 -13.425 11.522 1.00 98.19 502 ASP A C 1
ATOM 3758 O O . ASP A 1 502 ? 23.208 -14.206 12.083 1.00 98.19 502 ASP A O 1
ATOM 3762 N N . CYS A 1 503 ? 24.769 -12.592 12.206 1.00 98.25 503 CYS A N 1
ATOM 3763 C CA . CYS A 1 503 ? 24.653 -12.383 13.653 1.00 98.25 503 CYS A CA 1
ATOM 3764 C C . CYS A 1 503 ? 23.228 -11.941 14.033 1.00 98.25 503 CYS A C 1
ATOM 3766 O O . CYS A 1 503 ? 22.606 -12.526 14.922 1.00 98.25 503 CYS A O 1
ATOM 3768 N N . PHE A 1 504 ? 22.671 -10.973 13.302 1.00 98.31 504 PHE A N 1
ATOM 3769 C CA . PHE A 1 504 ? 21.343 -10.422 13.575 1.00 98.31 504 PHE A CA 1
ATOM 3770 C C . PHE A 1 504 ? 20.200 -11.401 13.246 1.00 98.31 504 PHE A C 1
ATOM 3772 O O . PHE A 1 504 ? 19.247 -11.525 14.015 1.00 98.31 504 PHE A O 1
ATOM 3779 N N . ILE A 1 505 ? 20.313 -12.161 12.149 1.00 98.38 505 ILE A N 1
ATOM 3780 C CA . ILE A 1 505 ? 19.384 -13.258 11.828 1.00 98.38 505 ILE A CA 1
ATOM 3781 C C . ILE A 1 505 ? 19.426 -14.333 12.918 1.00 98.38 505 ILE A C 1
ATOM 3783 O O . ILE A 1 505 ? 18.366 -14.768 13.359 1.00 98.38 505 ILE A O 1
ATOM 3787 N N . THR A 1 506 ? 20.614 -14.714 13.398 1.00 98.12 506 THR A N 1
ATOM 3788 C CA . THR A 1 506 ? 20.755 -15.704 14.481 1.00 98.12 506 THR A CA 1
ATOM 3789 C C . THR A 1 506 ? 20.069 -15.224 15.763 1.00 98.12 506 THR A C 1
ATOM 3791 O O . THR A 1 506 ? 19.344 -15.992 16.384 1.00 98.12 506 THR A O 1
ATOM 3794 N N . ALA A 1 507 ? 20.209 -13.944 16.131 1.00 97.50 507 ALA A N 1
ATOM 3795 C CA . ALA A 1 507 ? 19.491 -13.376 17.275 1.00 97.50 507 ALA A CA 1
ATOM 3796 C C . ALA A 1 507 ? 17.958 -13.425 17.092 1.00 97.50 507 ALA A C 1
ATOM 3798 O O . ALA A 1 507 ? 17.223 -13.723 18.037 1.00 97.50 507 ALA A O 1
ATOM 3799 N N . SER A 1 508 ? 17.460 -13.219 15.864 1.00 98.00 508 SER A N 1
ATOM 3800 C CA . SER A 1 508 ? 16.024 -13.337 15.566 1.00 98.00 508 SER A CA 1
ATOM 3801 C C . SER A 1 508 ? 15.455 -14.735 15.818 1.00 98.00 508 SER A C 1
ATOM 3803 O O . SER A 1 508 ? 14.283 -14.837 16.170 1.00 98.00 508 SER A O 1
ATOM 3805 N N . GLU A 1 509 ? 16.275 -15.793 15.730 1.00 97.44 509 GLU A N 1
ATOM 3806 C CA . GLU A 1 509 ? 15.836 -17.171 15.990 1.00 97.44 509 GLU A CA 1
ATOM 3807 C C . GLU A 1 509 ? 15.349 -17.388 17.431 1.00 97.44 509 GLU A C 1
ATOM 3809 O O . GLU A 1 509 ? 14.674 -18.383 17.666 1.00 97.44 509 GLU A O 1
ATOM 3814 N N . ASN A 1 510 ? 15.628 -16.474 18.370 1.00 95.44 510 ASN A N 1
ATOM 3815 C CA . ASN A 1 510 ? 15.138 -16.506 19.757 1.00 95.44 510 ASN A CA 1
ATOM 3816 C C . ASN A 1 510 ? 14.531 -15.155 20.216 1.00 95.44 510 ASN A C 1
ATOM 3818 O O . ASN A 1 510 ? 14.357 -14.942 21.414 1.00 95.44 510 ASN A O 1
ATOM 3822 N N . CYS A 1 511 ? 14.264 -14.217 19.294 1.00 95.62 511 CYS A N 1
ATOM 3823 C CA . CYS A 1 511 ? 13.982 -12.802 19.601 1.00 95.62 511 CYS A CA 1
ATOM 3824 C C . CYS A 1 511 ? 15.029 -12.136 20.539 1.00 95.62 511 CYS A C 1
ATOM 3826 O O . CYS A 1 511 ? 14.690 -11.241 21.318 1.00 95.62 511 CYS A O 1
ATOM 3828 N N . GLU A 1 512 ? 16.294 -12.570 20.500 1.00 93.94 512 GLU A N 1
ATOM 3829 C CA . GLU A 1 512 ? 17.367 -12.028 21.344 1.00 93.94 512 GLU A CA 1
ATOM 3830 C C . GLU A 1 512 ? 17.649 -10.558 21.005 1.00 93.94 512 GLU A C 1
ATOM 3832 O O . GLU A 1 512 ? 17.627 -10.156 19.838 1.00 93.94 512 GLU A O 1
ATOM 3837 N N . ARG A 1 513 ? 17.928 -9.739 22.030 1.00 94.31 513 ARG A N 1
ATOM 3838 C CA . ARG A 1 513 ? 18.178 -8.304 21.840 1.00 94.31 513 ARG A CA 1
ATOM 3839 C C . ARG A 1 513 ? 19.470 -8.101 21.057 1.00 94.31 513 ARG A C 1
ATOM 3841 O O . ARG A 1 513 ? 20.542 -8.482 21.523 1.00 94.31 513 ARG A O 1
ATOM 3848 N N . ALA A 1 514 ? 19.358 -7.502 19.878 1.00 97.19 514 ALA A N 1
ATOM 3849 C CA . ALA A 1 514 ? 20.469 -7.298 18.957 1.00 97.19 514 ALA A CA 1
ATOM 3850 C C . ALA A 1 514 ? 20.253 -6.048 18.102 1.00 97.19 514 ALA A C 1
ATOM 3852 O O . ALA A 1 514 ? 19.119 -5.615 17.908 1.00 97.19 514 ALA A O 1
ATOM 3853 N N . SER A 1 515 ? 21.323 -5.494 17.532 1.00 97.75 515 SER A N 1
ATOM 3854 C CA . SER A 1 515 ? 21.223 -4.442 16.514 1.00 97.75 515 SER A CA 1
ATOM 3855 C C . SER A 1 515 ? 22.272 -4.592 15.418 1.00 97.75 515 SER A C 1
ATOM 3857 O O . SER A 1 515 ? 23.352 -5.130 15.658 1.00 97.75 515 SER A O 1
ATOM 3859 N N . VAL A 1 516 ? 21.945 -4.132 14.210 1.00 98.44 516 VAL A N 1
ATOM 3860 C CA . VAL A 1 516 ? 22.827 -4.167 13.036 1.00 98.44 516 VAL A CA 1
ATOM 3861 C C . VAL A 1 516 ? 22.591 -2.937 12.161 1.00 98.44 516 VAL A C 1
ATOM 3863 O O . VAL A 1 516 ? 21.467 -2.446 12.041 1.00 98.44 516 VAL A O 1
ATOM 3866 N N . THR A 1 517 ? 23.647 -2.450 11.515 1.00 98.06 517 THR A N 1
ATOM 3867 C CA . THR A 1 517 ? 23.539 -1.491 10.411 1.00 98.06 517 THR A CA 1
ATOM 3868 C C . THR A 1 517 ? 23.721 -2.244 9.098 1.00 98.06 517 THR A C 1
ATOM 3870 O O . THR A 1 517 ? 24.792 -2.779 8.831 1.00 98.06 517 THR A O 1
ATOM 3873 N N . ASN A 1 518 ? 22.678 -2.313 8.272 1.00 97.31 518 ASN A N 1
ATOM 3874 C CA . ASN A 1 518 ? 22.699 -3.069 7.020 1.00 97.31 518 ASN A CA 1
ATOM 3875 C C . ASN A 1 518 ? 22.549 -2.139 5.811 1.00 97.31 518 ASN A C 1
ATOM 3877 O O . ASN A 1 518 ? 21.539 -1.442 5.685 1.00 97.31 518 ASN A O 1
ATOM 3881 N N . THR A 1 519 ? 23.522 -2.168 4.899 1.00 97.25 519 THR A N 1
ATOM 3882 C CA . THR A 1 519 ? 23.458 -1.455 3.616 1.00 97.25 519 THR A CA 1
ATOM 3883 C C . THR A 1 519 ? 23.040 -2.418 2.511 1.00 97.25 519 THR A C 1
ATOM 3885 O O . THR A 1 519 ? 23.658 -3.460 2.301 1.00 97.25 519 THR A O 1
ATOM 3888 N N . SER A 1 520 ? 21.987 -2.051 1.789 1.00 95.38 520 SER A N 1
ATOM 3889 C CA . SER A 1 520 ? 21.374 -2.852 0.728 1.00 95.38 520 SER A CA 1
ATOM 3890 C C . SER A 1 520 ? 21.319 -2.062 -0.574 1.00 95.38 520 SER A C 1
ATOM 3892 O O . SER A 1 520 ? 21.072 -0.860 -0.546 1.00 95.38 520 SER A O 1
ATOM 3894 N N . VAL A 1 521 ? 21.547 -2.724 -1.713 1.00 95.62 521 VAL A N 1
ATOM 3895 C CA . VAL A 1 521 ? 21.470 -2.098 -3.043 1.00 95.62 521 VAL A CA 1
ATOM 3896 C C . VAL A 1 521 ? 20.432 -2.826 -3.886 1.00 95.62 521 VAL A C 1
ATOM 3898 O O . VAL A 1 521 ? 20.618 -3.991 -4.238 1.00 95.62 521 VAL A O 1
ATOM 3901 N N . VAL A 1 522 ? 19.352 -2.132 -4.239 1.00 93.81 522 VAL A N 1
ATOM 3902 C CA . VAL A 1 522 ? 18.266 -2.657 -5.074 1.00 93.81 522 VAL A CA 1
ATOM 3903 C C . VAL A 1 522 ? 18.346 -2.025 -6.462 1.00 93.81 522 VAL A C 1
ATOM 3905 O O . VAL A 1 522 ? 18.422 -0.806 -6.601 1.00 93.81 522 VAL A O 1
ATOM 3908 N N . ASN A 1 523 ? 18.322 -2.854 -7.509 1.00 93.81 523 ASN A N 1
ATOM 3909 C CA . ASN A 1 523 ? 18.311 -2.394 -8.897 1.00 93.81 523 ASN A CA 1
ATOM 3910 C C . ASN A 1 523 ? 16.878 -2.392 -9.451 1.00 93.81 523 ASN A C 1
ATOM 3912 O O . ASN A 1 523 ? 16.352 -3.431 -9.853 1.00 93.81 523 ASN A O 1
ATOM 3916 N N . LEU A 1 524 ? 16.259 -1.215 -9.487 1.00 92.12 524 LEU A N 1
ATOM 3917 C CA . LEU A 1 524 ? 14.928 -0.983 -10.038 1.00 92.12 524 LEU A CA 1
ATOM 3918 C C . LEU A 1 524 ? 15.058 -0.465 -11.475 1.00 92.12 524 LEU A C 1
ATOM 3920 O O . LEU A 1 524 ? 15.202 0.730 -11.718 1.00 92.12 524 LEU A O 1
ATOM 3924 N N . PHE A 1 525 ? 15.015 -1.388 -12.440 1.00 92.50 525 PHE A N 1
ATOM 3925 C CA . PHE A 1 525 ? 15.037 -1.098 -13.884 1.00 92.50 525 PHE A CA 1
ATOM 3926 C C . PHE A 1 525 ? 16.246 -0.272 -14.366 1.00 92.50 525 PHE A C 1
ATOM 3928 O O . PHE A 1 525 ? 16.156 0.448 -15.356 1.00 92.50 525 PHE A O 1
ATOM 3935 N N . GLY A 1 526 ? 17.395 -0.399 -13.697 1.00 93.38 526 GLY A N 1
ATOM 3936 C CA . GLY A 1 526 ? 18.610 0.354 -14.007 1.00 93.38 526 GLY A CA 1
ATOM 3937 C C . GLY A 1 526 ? 18.808 1.616 -13.163 1.00 93.38 526 GLY A C 1
ATOM 3938 O O . GLY A 1 526 ? 19.821 2.296 -13.347 1.00 93.38 526 GLY A O 1
ATOM 3939 N N . MET A 1 527 ? 17.911 1.895 -12.215 1.00 96.44 527 MET A N 1
ATOM 3940 C CA . MET A 1 527 ? 18.161 2.776 -11.072 1.00 96.44 527 MET A CA 1
ATOM 3941 C C . MET A 1 527 ? 18.685 1.923 -9.909 1.00 96.44 527 MET A C 1
ATOM 3943 O O . MET A 1 527 ? 18.039 0.954 -9.516 1.00 96.44 527 MET A O 1
ATOM 3947 N N . LEU A 1 528 ? 19.858 2.252 -9.373 1.00 97.00 528 LEU A N 1
ATOM 3948 C CA . LEU A 1 528 ? 20.421 1.629 -8.177 1.00 97.00 528 LEU A CA 1
ATOM 3949 C C . LEU A 1 528 ? 20.057 2.489 -6.968 1.00 97.00 528 LEU A C 1
ATOM 3951 O O . LEU A 1 528 ? 20.559 3.604 -6.829 1.00 97.00 528 LEU A O 1
ATOM 3955 N N . GLN A 1 529 ? 19.197 1.958 -6.108 1.00 96.94 529 GLN A N 1
ATOM 3956 C CA . GLN A 1 529 ? 18.893 2.529 -4.804 1.00 96.94 529 GLN A CA 1
ATOM 3957 C C . GLN A 1 529 ? 19.775 1.833 -3.765 1.00 96.94 529 GLN A C 1
ATOM 3959 O O . GLN A 1 529 ? 19.631 0.631 -3.544 1.00 96.94 529 GLN A O 1
ATOM 3964 N N . GLU A 1 530 ? 20.687 2.575 -3.149 1.00 97.69 530 GLU A N 1
ATOM 3965 C CA . GLU A 1 530 ? 21.469 2.143 -1.992 1.00 97.69 530 GLU A CA 1
ATOM 3966 C C . GLU A 1 530 ? 20.790 2.675 -0.726 1.00 97.69 530 GLU A C 1
ATOM 3968 O O . GLU A 1 530 ? 20.479 3.859 -0.624 1.00 97.69 530 GLU A O 1
ATOM 3973 N N . THR A 1 531 ? 20.489 1.801 0.231 1.00 97.75 531 THR A N 1
ATOM 3974 C CA . THR A 1 531 ? 19.809 2.171 1.478 1.00 97.75 531 THR A CA 1
ATOM 3975 C C . THR A 1 531 ? 20.524 1.544 2.662 1.00 97.75 531 THR A C 1
ATOM 3977 O O . THR A 1 531 ? 20.642 0.316 2.746 1.00 97.75 531 THR A O 1
ATOM 3980 N N . THR A 1 532 ? 20.982 2.398 3.574 1.00 98.12 532 THR A N 1
ATOM 3981 C CA . THR A 1 532 ? 21.573 2.023 4.859 1.00 98.12 532 THR A CA 1
ATOM 3982 C C . THR A 1 532 ? 20.491 2.086 5.926 1.00 98.12 532 THR A C 1
ATOM 3984 O O . THR A 1 532 ? 19.913 3.142 6.178 1.00 98.12 532 THR A O 1
ATOM 3987 N N . ASN A 1 533 ? 20.226 0.953 6.567 1.00 98.00 533 ASN A N 1
ATOM 3988 C CA . ASN A 1 533 ? 19.181 0.797 7.571 1.00 98.00 533 ASN A CA 1
ATOM 3989 C C . ASN A 1 533 ? 19.801 0.457 8.926 1.00 98.00 533 ASN A C 1
ATOM 3991 O O . ASN A 1 533 ? 20.718 -0.360 8.998 1.00 98.00 533 ASN A O 1
ATOM 3995 N N . TYR A 1 534 ? 19.269 1.038 9.997 1.00 98.31 534 TYR A N 1
ATOM 3996 C CA . TYR A 1 534 ? 19.516 0.587 11.363 1.00 98.31 534 TYR A CA 1
ATOM 3997 C C . TYR A 1 534 ? 18.365 -0.324 11.783 1.00 98.31 534 TYR A C 1
ATOM 3999 O O . TYR A 1 534 ? 17.206 0.102 11.761 1.00 98.31 534 TYR A O 1
ATOM 4007 N N . LEU A 1 535 ? 18.688 -1.564 12.140 1.00 98.38 535 LEU A N 1
ATOM 4008 C CA . LEU A 1 535 ? 17.735 -2.581 12.573 1.00 98.38 535 LEU A CA 1
ATOM 4009 C C . LEU A 1 535 ? 18.034 -2.974 14.023 1.00 98.38 535 LEU A C 1
ATOM 4011 O O . LEU A 1 535 ? 19.197 -3.133 14.395 1.00 98.38 535 LEU A O 1
ATOM 4015 N N . GLU A 1 536 ? 16.996 -3.169 14.830 1.00 97.75 536 GLU A N 1
ATOM 4016 C CA . GLU A 1 536 ? 17.105 -3.590 16.230 1.00 97.75 536 GLU A CA 1
ATOM 4017 C C . GLU A 1 536 ? 16.012 -4.613 16.565 1.00 97.75 536 GLU A C 1
ATOM 4019 O O . GLU A 1 536 ? 14.842 -4.409 16.249 1.00 97.75 536 GLU A O 1
ATOM 4024 N N . ILE A 1 537 ? 16.376 -5.701 17.240 1.00 97.44 537 ILE A N 1
ATOM 4025 C CA . ILE A 1 537 ? 15.433 -6.592 17.920 1.00 97.44 537 ILE A CA 1
ATOM 4026 C C . ILE A 1 537 ? 15.407 -6.154 19.381 1.00 97.44 537 ILE A C 1
ATOM 4028 O O . ILE A 1 537 ? 16.436 -6.162 20.056 1.00 97.44 537 ILE A O 1
ATOM 4032 N N . LYS A 1 538 ? 14.237 -5.735 19.866 1.00 94.38 538 LYS A N 1
ATOM 4033 C CA . LYS A 1 538 ? 14.064 -5.164 21.211 1.00 94.38 538 LYS A CA 1
ATOM 4034 C C . LYS A 1 538 ? 13.674 -6.196 22.274 1.00 94.38 538 LYS A C 1
ATOM 4036 O O . LYS A 1 538 ? 13.721 -5.874 23.459 1.00 94.38 538 LYS A O 1
ATOM 4041 N N . GLY A 1 539 ? 13.355 -7.426 21.868 1.00 92.38 539 GLY A N 1
ATOM 4042 C CA . GLY A 1 539 ? 12.986 -8.540 22.746 1.00 92.38 539 GLY A CA 1
ATOM 4043 C C . GLY A 1 539 ? 11.639 -9.154 22.366 1.00 92.38 539 GLY A C 1
ATOM 4044 O O . GLY A 1 539 ? 11.237 -9.098 21.201 1.00 92.38 539 GLY A O 1
ATOM 4045 N N . ILE A 1 540 ? 10.949 -9.710 23.366 1.00 90.62 540 ILE A N 1
ATOM 4046 C CA . ILE A 1 540 ? 9.604 -10.291 23.251 1.00 90.62 540 ILE A CA 1
ATOM 4047 C C . ILE A 1 540 ? 8.589 -9.397 23.977 1.00 90.62 540 ILE A C 1
ATOM 4049 O O . ILE A 1 540 ? 8.824 -8.968 25.108 1.00 90.62 540 ILE A O 1
ATOM 4053 N N . GLU A 1 541 ? 7.451 -9.148 23.336 1.00 89.19 541 GLU A N 1
ATOM 4054 C CA . GLU A 1 541 ? 6.266 -8.502 23.911 1.00 89.19 541 GLU A CA 1
ATOM 4055 C C . GLU A 1 541 ? 5.031 -9.255 23.398 1.00 89.19 541 GLU A C 1
ATOM 4057 O O . GLU A 1 541 ? 4.895 -9.424 22.185 1.00 89.19 541 GLU A O 1
ATOM 4062 N N . LEU A 1 542 ? 4.154 -9.729 24.293 1.00 87.25 542 LEU A N 1
ATOM 4063 C CA . LEU A 1 542 ? 2.941 -10.488 23.939 1.00 87.25 542 LEU A CA 1
ATOM 4064 C C . LEU A 1 542 ? 3.232 -11.670 22.987 1.00 87.25 542 LEU A C 1
ATOM 4066 O O . LEU A 1 542 ? 2.625 -11.810 21.923 1.00 87.25 542 LEU A O 1
ATOM 4070 N N . ASN A 1 543 ? 4.233 -12.478 23.351 1.00 90.25 543 ASN A N 1
ATOM 4071 C CA . ASN A 1 543 ? 4.760 -13.626 22.606 1.00 90.25 543 ASN A CA 1
ATOM 4072 C C . ASN A 1 543 ? 5.220 -13.325 21.154 1.00 90.25 543 ASN A C 1
ATOM 4074 O O . ASN A 1 543 ? 5.383 -14.242 20.346 1.00 90.25 543 ASN A O 1
ATOM 4078 N N . LYS A 1 544 ? 5.474 -12.053 20.812 1.00 95.44 544 LYS A N 1
ATOM 4079 C CA . LYS A 1 544 ? 5.980 -11.611 19.499 1.00 95.44 544 LYS A CA 1
ATOM 4080 C C . LYS A 1 544 ? 7.370 -10.986 19.603 1.00 95.44 544 LYS A C 1
ATOM 4082 O O . LYS A 1 544 ? 7.655 -10.248 20.545 1.00 95.44 544 LYS A O 1
ATOM 4087 N N . CYS A 1 545 ? 8.227 -11.222 18.607 1.00 96.88 545 CYS A N 1
ATOM 4088 C CA . CYS A 1 545 ? 9.487 -10.491 18.475 1.00 96.88 545 CYS A CA 1
ATOM 4089 C C . CYS A 1 545 ? 9.194 -9.021 18.131 1.00 96.88 545 CYS A C 1
ATOM 4091 O O . CYS A 1 545 ? 8.534 -8.732 17.127 1.00 96.88 545 CYS A O 1
ATOM 4093 N N . VAL A 1 546 ? 9.750 -8.090 18.907 1.00 96.94 546 VAL A N 1
ATOM 4094 C CA . VAL A 1 546 ? 9.659 -6.648 18.643 1.00 96.94 546 VAL A CA 1
ATOM 4095 C C . VAL A 1 546 ? 10.839 -6.212 17.773 1.00 96.94 546 VAL A C 1
ATOM 4097 O O . VAL A 1 546 ? 11.984 -6.201 18.225 1.00 96.94 546 VAL A O 1
ATOM 4100 N N . PHE A 1 547 ? 10.563 -5.836 16.527 1.00 98.19 547 PHE A N 1
ATOM 4101 C CA . PHE A 1 547 ? 11.545 -5.421 15.523 1.00 98.19 547 PHE A CA 1
ATOM 4102 C C . PHE A 1 547 ? 11.420 -3.924 15.226 1.00 98.19 547 PHE A C 1
ATOM 4104 O O . PHE A 1 547 ? 10.351 -3.455 14.851 1.00 98.19 547 PHE A O 1
ATOM 4111 N N . TYR A 1 548 ? 12.507 -3.171 15.367 1.00 97.94 548 TYR A N 1
ATOM 4112 C CA . TYR A 1 548 ? 12.599 -1.751 15.027 1.00 97.94 548 TYR A CA 1
ATOM 4113 C C . TYR A 1 548 ? 13.485 -1.544 13.801 1.00 97.94 548 TYR A C 1
ATOM 4115 O O . TYR A 1 548 ? 14.535 -2.172 13.658 1.00 97.94 548 TYR A O 1
ATOM 4123 N N . HIS A 1 549 ? 13.057 -0.640 12.927 1.00 98.00 549 HIS A N 1
ATOM 4124 C CA . HIS A 1 549 ? 13.694 -0.341 11.653 1.00 98.00 549 HIS A CA 1
ATOM 4125 C C . HIS A 1 549 ? 13.709 1.173 11.441 1.00 98.00 549 HIS A C 1
ATOM 4127 O O . HIS A 1 549 ? 12.666 1.813 11.531 1.00 98.00 549 HIS A O 1
ATOM 4133 N N . ARG A 1 550 ? 14.880 1.739 11.133 1.00 98.06 550 ARG A N 1
ATOM 4134 C CA . ARG A 1 550 ? 15.049 3.140 10.726 1.00 98.06 550 ARG A CA 1
ATOM 4135 C C . ARG A 1 550 ? 15.913 3.255 9.475 1.00 98.06 550 ARG A C 1
ATOM 4137 O O . ARG A 1 550 ? 16.996 2.667 9.426 1.00 98.06 550 ARG A O 1
ATOM 4144 N N . ILE A 1 551 ? 15.499 4.096 8.532 1.00 98.06 551 ILE A N 1
ATOM 4145 C CA . ILE A 1 551 ? 16.329 4.501 7.390 1.00 98.06 551 ILE A CA 1
ATOM 4146 C C . ILE A 1 551 ? 17.388 5.493 7.893 1.00 98.06 551 ILE A C 1
ATOM 4148 O O . ILE A 1 551 ? 17.056 6.532 8.462 1.00 98.06 551 ILE A O 1
ATOM 4152 N N . VAL A 1 552 ? 18.671 5.165 7.726 1.00 97.81 552 VAL A N 1
ATOM 4153 C CA . VAL A 1 552 ? 19.801 6.014 8.153 1.00 97.81 552 VAL A CA 1
ATOM 4154 C C . VAL A 1 552 ? 20.279 6.913 7.020 1.00 97.81 552 VAL A C 1
ATOM 4156 O O . VAL A 1 552 ? 20.554 8.081 7.267 1.00 97.81 552 VAL A O 1
ATOM 4159 N N . GLU A 1 553 ? 20.396 6.355 5.816 1.00 97.88 553 GLU A N 1
ATOM 4160 C CA . GLU A 1 553 ? 20.857 7.053 4.612 1.00 97.88 553 GLU A CA 1
ATOM 4161 C C . GLU A 1 553 ? 20.242 6.382 3.374 1.00 97.88 553 GLU A C 1
ATOM 4163 O O . GLU A 1 553 ? 20.173 5.145 3.328 1.00 97.88 553 GLU A O 1
ATOM 4168 N N . MET A 1 554 ? 19.820 7.154 2.368 1.00 97.50 554 MET A N 1
ATOM 4169 C CA . MET A 1 554 ? 19.342 6.606 1.092 1.00 97.50 554 MET A CA 1
ATOM 4170 C C . MET A 1 554 ? 19.895 7.378 -0.111 1.00 97.50 554 MET A C 1
ATOM 4172 O O . MET A 1 554 ? 19.546 8.526 -0.341 1.00 97.50 554 MET A O 1
ATOM 4176 N N . ASN A 1 555 ? 20.695 6.706 -0.942 1.00 96.94 555 ASN A N 1
ATOM 4177 C CA . ASN A 1 555 ? 21.286 7.277 -2.153 1.00 96.94 555 ASN A CA 1
ATOM 4178 C C . ASN A 1 555 ? 20.697 6.620 -3.411 1.00 96.94 555 ASN A C 1
ATOM 4180 O O . ASN A 1 555 ? 20.586 5.394 -3.489 1.00 96.94 555 ASN A O 1
ATOM 4184 N N . VAL A 1 556 ? 20.391 7.412 -4.443 1.00 97.81 556 VAL A N 1
ATOM 4185 C CA . VAL A 1 556 ? 19.930 6.909 -5.748 1.00 97.81 556 VAL A CA 1
ATOM 4186 C C . VAL A 1 556 ? 20.941 7.249 -6.837 1.00 97.81 556 VAL A C 1
ATOM 4188 O O . VAL A 1 556 ? 21.359 8.395 -6.994 1.00 97.81 556 VAL A O 1
ATOM 4191 N N . THR A 1 557 ? 21.316 6.257 -7.646 1.00 98.00 557 THR A N 1
ATOM 4192 C CA . THR A 1 557 ? 22.174 6.437 -8.827 1.00 98.00 557 THR A CA 1
ATOM 4193 C C . THR A 1 557 ? 21.576 5.759 -10.056 1.00 98.00 557 THR A C 1
ATOM 4195 O O . THR A 1 557 ? 20.868 4.761 -9.954 1.00 98.00 557 THR A O 1
ATOM 4198 N N . PHE A 1 558 ? 21.848 6.285 -11.250 1.00 98.25 558 PHE A N 1
ATOM 4199 C CA . PHE A 1 558 ? 21.428 5.658 -12.506 1.00 98.25 558 PHE A CA 1
ATOM 4200 C C . PHE A 1 558 ? 22.591 4.884 -13.134 1.00 98.25 558 PHE A C 1
ATOM 4202 O O . PHE A 1 558 ? 23.714 5.382 -13.216 1.00 98.25 558 PHE A O 1
ATOM 4209 N N . THR A 1 559 ? 22.327 3.661 -13.596 1.00 97.81 559 THR A N 1
ATOM 4210 C CA . THR A 1 559 ? 23.311 2.865 -14.347 1.00 97.81 559 THR A CA 1
ATOM 4211 C C . THR A 1 559 ? 23.594 3.479 -15.718 1.00 97.81 559 THR A C 1
ATOM 4213 O O . THR A 1 559 ? 22.710 4.071 -16.335 1.00 97.81 559 THR A O 1
ATOM 4216 N N . GLU A 1 560 ? 24.801 3.265 -16.253 1.00 97.75 560 GLU A N 1
ATOM 4217 C CA . GLU A 1 560 ? 25.176 3.726 -17.603 1.00 97.75 560 GLU A CA 1
ATOM 4218 C C . GLU A 1 560 ? 24.199 3.231 -18.686 1.00 97.75 560 GLU A C 1
ATOM 4220 O O . GLU A 1 560 ? 23.869 3.974 -19.606 1.00 97.75 560 GLU A O 1
ATOM 4225 N N . VAL A 1 561 ? 23.677 2.004 -18.545 1.00 96.94 561 VAL A N 1
ATOM 4226 C CA . VAL A 1 561 ? 22.678 1.425 -19.462 1.00 96.94 561 VAL A CA 1
ATOM 4227 C C . VAL A 1 561 ? 21.342 2.170 -19.381 1.00 96.94 561 VAL A C 1
ATOM 4229 O O . VAL A 1 561 ? 20.735 2.441 -20.411 1.00 96.94 561 VAL A O 1
ATOM 4232 N N . PHE A 1 562 ? 20.887 2.537 -18.180 1.00 97.12 562 PHE A N 1
ATOM 4233 C CA . PHE A 1 562 ? 19.653 3.308 -18.007 1.00 97.12 562 PHE A CA 1
ATOM 4234 C C . PHE A 1 562 ? 19.786 4.730 -18.562 1.00 97.12 562 PHE A C 1
ATOM 4236 O O . PHE A 1 562 ? 18.906 5.188 -19.287 1.00 97.12 562 PHE A O 1
ATOM 4243 N N . ILE A 1 563 ? 20.921 5.385 -18.297 1.00 97.75 563 ILE A N 1
ATOM 4244 C CA . ILE A 1 563 ? 21.255 6.699 -18.861 1.00 97.75 563 ILE A CA 1
ATOM 4245 C C . ILE A 1 563 ? 21.249 6.627 -20.394 1.00 97.75 563 ILE A C 1
ATOM 4247 O O . ILE A 1 563 ? 20.595 7.446 -21.034 1.00 97.75 563 ILE A O 1
ATOM 4251 N N . GLN A 1 564 ? 21.903 5.623 -20.993 1.00 97.38 564 GLN A N 1
ATOM 4252 C CA . GLN A 1 564 ? 21.915 5.458 -22.448 1.00 97.38 564 GLN A CA 1
ATOM 4253 C C . GLN A 1 564 ? 20.511 5.206 -23.014 1.00 97.38 564 GLN A C 1
ATOM 4255 O O . GLN A 1 564 ? 20.136 5.854 -23.984 1.00 97.38 564 GLN A O 1
ATOM 4260 N N . ASN A 1 565 ? 19.696 4.361 -22.374 1.00 96.06 565 ASN A N 1
ATOM 4261 C CA . ASN A 1 565 ? 18.310 4.133 -22.794 1.00 96.06 565 ASN A CA 1
ATOM 4262 C C . ASN A 1 565 ? 17.465 5.422 -22.753 1.00 96.06 565 ASN A C 1
ATOM 4264 O O . ASN A 1 565 ? 16.641 5.634 -23.640 1.00 96.06 565 ASN A O 1
ATOM 4268 N N . MET A 1 566 ? 17.664 6.298 -21.759 1.00 96.62 566 MET A N 1
ATOM 4269 C CA . MET A 1 566 ? 16.988 7.603 -21.706 1.00 96.62 566 MET A CA 1
ATOM 4270 C C . MET A 1 566 ? 17.469 8.553 -22.814 1.00 96.62 566 MET A C 1
ATOM 4272 O O . MET A 1 566 ? 16.642 9.230 -23.428 1.00 96.62 566 MET A O 1
ATOM 4276 N N . LEU A 1 567 ? 18.777 8.581 -23.099 1.00 97.19 567 LEU A N 1
ATOM 4277 C CA . LEU A 1 567 ? 19.353 9.352 -24.211 1.00 97.19 567 LEU A CA 1
ATOM 4278 C C . LEU A 1 567 ? 18.815 8.870 -25.570 1.00 97.19 567 LEU A C 1
ATOM 4280 O O . LEU A 1 567 ? 18.446 9.688 -26.411 1.00 97.19 567 LEU A O 1
ATOM 4284 N N . ASP A 1 568 ? 18.714 7.554 -25.767 1.00 96.69 568 ASP A N 1
ATOM 4285 C CA . ASP A 1 568 ? 18.194 6.934 -26.994 1.00 96.69 568 ASP A CA 1
ATOM 4286 C C . ASP A 1 568 ? 16.682 7.185 -27.173 1.00 96.69 568 ASP A C 1
ATOM 4288 O O . ASP A 1 568 ? 16.198 7.294 -28.298 1.00 96.69 568 ASP A O 1
ATOM 4292 N N . GLN A 1 569 ? 15.943 7.367 -26.071 1.00 96.25 569 GLN A N 1
ATOM 4293 C CA . GLN A 1 569 ? 14.549 7.843 -26.053 1.00 96.25 569 GLN A CA 1
ATOM 4294 C C . GLN A 1 569 ? 14.416 9.370 -26.239 1.00 96.25 569 GLN A C 1
ATOM 4296 O O . GLN A 1 569 ? 13.314 9.910 -26.154 1.00 96.25 569 GLN A O 1
ATOM 4301 N N . GLY A 1 570 ? 15.518 10.080 -26.498 1.00 97.19 570 GLY A N 1
ATOM 4302 C CA . GLY A 1 570 ? 15.528 11.515 -26.788 1.00 97.19 570 GLY A CA 1
ATOM 4303 C C . GLY A 1 570 ? 15.574 12.433 -25.564 1.00 97.19 570 GLY A C 1
ATOM 4304 O O . GLY A 1 570 ? 15.488 13.648 -25.741 1.00 97.19 570 GLY A O 1
ATOM 4305 N N . SER A 1 571 ? 15.743 11.898 -24.348 1.00 97.25 571 SER A N 1
ATOM 4306 C CA . SER A 1 571 ? 16.007 12.733 -23.166 1.00 97.25 571 SER A CA 1
ATOM 4307 C C . SER A 1 571 ? 17.391 13.373 -23.275 1.00 97.25 571 SER A C 1
ATOM 4309 O O . SER A 1 571 ? 18.347 12.750 -23.737 1.00 97.25 571 SER A O 1
ATOM 4311 N N . THR A 1 572 ? 17.541 14.609 -22.815 1.00 98.19 572 THR A N 1
ATOM 4312 C CA . THR A 1 572 ? 18.851 15.260 -22.706 1.00 98.19 572 THR A CA 1
ATOM 4313 C C . THR A 1 572 ? 19.564 14.868 -21.412 1.00 98.19 572 THR A C 1
ATOM 4315 O O . THR A 1 572 ? 18.934 14.512 -20.417 1.00 98.19 572 THR A O 1
ATOM 4318 N N . GLN A 1 573 ? 20.896 15.001 -21.378 1.00 97.88 573 GLN A N 1
ATOM 4319 C CA . GLN A 1 573 ? 21.663 14.791 -20.142 1.00 97.88 573 GLN A CA 1
ATOM 4320 C C . GLN A 1 573 ? 21.185 15.706 -19.000 1.00 97.88 573 GLN A C 1
ATOM 4322 O O . GLN A 1 573 ? 21.178 15.281 -17.854 1.00 97.88 573 GLN A O 1
ATOM 4327 N N . GLU A 1 574 ? 20.744 16.933 -19.300 1.00 97.88 574 GLU A N 1
ATOM 4328 C CA . GLU A 1 574 ? 20.244 17.868 -18.283 1.00 97.88 574 GLU A CA 1
ATOM 4329 C C . GLU A 1 574 ? 18.919 17.390 -17.662 1.00 97.88 574 GLU A C 1
ATOM 4331 O O . GLU A 1 574 ? 18.741 17.500 -16.452 1.00 97.88 574 GLU A O 1
ATOM 4336 N N . GLU A 1 575 ? 18.018 16.793 -18.448 1.00 96.88 575 GLU A N 1
ATOM 4337 C CA . GLU A 1 575 ? 16.775 16.187 -17.943 1.00 96.88 575 GLU A CA 1
ATOM 4338 C C . GLU A 1 575 ? 17.039 14.898 -17.149 1.00 96.88 575 GLU A C 1
ATOM 4340 O O . GLU A 1 575 ? 16.355 14.633 -16.158 1.00 96.88 575 GLU A O 1
ATOM 4345 N N . ILE A 1 576 ? 18.051 14.114 -17.539 1.00 97.25 576 ILE A N 1
ATOM 4346 C CA . ILE A 1 576 ? 18.500 12.928 -16.792 1.00 97.25 576 ILE A CA 1
ATOM 4347 C C . ILE A 1 576 ? 19.106 13.349 -15.446 1.00 97.25 576 ILE A C 1
ATOM 4349 O O . ILE A 1 576 ? 18.728 12.797 -14.414 1.00 97.25 576 ILE A O 1
ATOM 4353 N N . ASP A 1 577 ? 19.979 14.361 -15.435 1.00 97.56 577 ASP A N 1
ATOM 4354 C CA . ASP A 1 577 ? 20.593 14.911 -14.221 1.00 97.56 577 ASP A CA 1
ATOM 4355 C C . ASP A 1 577 ? 19.528 15.517 -13.282 1.00 97.56 577 ASP A C 1
ATOM 4357 O O . ASP A 1 577 ? 19.587 15.314 -12.070 1.00 97.56 577 ASP A O 1
ATOM 4361 N N . GLN A 1 578 ? 18.514 16.209 -13.822 1.00 97.56 578 GLN A N 1
ATOM 4362 C CA . GLN A 1 578 ? 17.368 16.709 -13.046 1.00 97.56 578 GLN A CA 1
ATOM 4363 C C . GLN A 1 578 ? 16.498 15.573 -12.487 1.00 97.56 578 GLN A C 1
ATOM 4365 O O . GLN A 1 578 ? 16.081 15.639 -11.333 1.00 97.56 578 GLN A O 1
ATOM 4370 N N . SER A 1 579 ? 16.255 14.518 -13.271 1.00 96.00 579 SER A N 1
ATOM 4371 C CA . SER A 1 579 ? 15.506 13.335 -12.818 1.00 96.00 579 SER A CA 1
ATOM 4372 C C . SER A 1 579 ? 16.243 12.602 -11.694 1.00 96.00 579 SER A C 1
ATOM 4374 O O . SER A 1 579 ? 15.622 12.168 -10.727 1.00 96.00 579 SER A O 1
ATOM 4376 N N . LEU A 1 580 ? 17.572 12.507 -11.794 1.00 97.38 580 LEU A N 1
ATOM 4377 C CA . LEU A 1 580 ? 18.429 11.938 -10.759 1.00 97.38 580 LEU A CA 1
ATOM 4378 C C . LEU A 1 580 ? 18.458 12.811 -9.497 1.00 97.38 580 LEU A C 1
ATOM 4380 O O . LEU A 1 580 ? 18.401 12.271 -8.394 1.00 97.38 580 LEU A O 1
ATOM 4384 N N . GLN A 1 581 ? 18.507 14.140 -9.634 1.00 97.56 581 GLN A N 1
ATOM 4385 C CA . GLN A 1 581 ? 18.412 15.043 -8.485 1.00 97.56 581 GLN A CA 1
ATOM 4386 C C . GLN A 1 581 ? 17.060 14.899 -7.779 1.00 97.56 581 GLN A C 1
ATOM 4388 O O . GLN A 1 581 ? 17.054 14.734 -6.569 1.00 97.56 581 GLN A O 1
ATOM 4393 N N . GLN A 1 582 ? 15.936 14.876 -8.506 1.00 97.38 582 GLN A N 1
ATOM 4394 C CA . GLN A 1 582 ? 14.616 14.674 -7.895 1.00 97.38 582 GLN A CA 1
ATOM 4395 C C . GLN A 1 582 ? 14.507 13.314 -7.192 1.00 97.38 582 GLN A C 1
ATOM 4397 O O . GLN A 1 582 ? 13.914 13.232 -6.123 1.00 97.38 582 GLN A O 1
ATOM 4402 N N . ALA A 1 583 ? 15.093 12.253 -7.757 1.00 96.38 583 ALA A N 1
ATOM 4403 C CA . ALA A 1 583 ? 15.100 10.936 -7.123 1.00 96.38 583 ALA A CA 1
ATOM 4404 C C . ALA A 1 583 ? 15.932 10.902 -5.825 1.00 96.38 583 ALA A C 1
ATOM 4406 O O . ALA A 1 583 ? 15.579 10.163 -4.911 1.00 96.38 583 ALA A O 1
ATOM 4407 N N . ASN A 1 584 ? 16.999 11.705 -5.727 1.00 96.75 584 ASN A N 1
ATOM 4408 C CA . ASN A 1 584 ? 17.750 11.873 -4.480 1.00 96.75 584 ASN A CA 1
ATOM 4409 C C . ASN A 1 584 ? 17.023 12.811 -3.499 1.00 96.75 584 ASN A C 1
ATOM 4411 O O . ASN A 1 584 ? 16.910 12.461 -2.338 1.00 96.75 584 ASN A O 1
ATOM 4415 N N . ASP A 1 585 ? 16.427 13.921 -3.948 1.00 96.62 585 ASP A N 1
ATOM 4416 C CA . ASP A 1 585 ? 15.602 14.799 -3.096 1.00 96.62 585 ASP A CA 1
ATOM 4417 C C . ASP A 1 585 ? 14.395 14.038 -2.485 1.00 96.62 585 ASP A C 1
ATOM 4419 O O . ASP A 1 585 ? 14.003 14.287 -1.343 1.00 96.62 585 ASP A O 1
ATOM 4423 N N . ASP A 1 586 ? 13.808 13.097 -3.237 1.00 94.56 586 ASP A N 1
ATOM 4424 C CA . ASP A 1 586 ? 12.763 12.186 -2.755 1.00 94.56 586 ASP A CA 1
ATOM 4425 C C . ASP A 1 586 ? 13.331 11.141 -1.767 1.00 94.56 586 ASP A C 1
ATOM 4427 O O . ASP A 1 586 ? 12.665 10.827 -0.781 1.00 94.56 586 ASP A O 1
ATOM 4431 N N . ALA A 1 587 ? 14.549 10.629 -1.983 1.00 95.19 587 ALA A N 1
ATOM 4432 C CA . ALA A 1 587 ? 15.219 9.678 -1.088 1.00 95.19 587 ALA A CA 1
ATOM 4433 C C . ALA A 1 587 ? 15.656 10.316 0.247 1.00 95.19 587 ALA A C 1
ATOM 4435 O O . ALA A 1 587 ? 15.349 9.767 1.305 1.00 95.19 587 ALA A O 1
ATOM 4436 N N . ASP A 1 588 ? 16.248 11.516 0.204 1.00 95.12 588 ASP A N 1
ATOM 4437 C CA . ASP A 1 588 ? 16.562 12.377 1.356 1.00 95.12 588 ASP A CA 1
ATOM 4438 C C . ASP A 1 588 ? 15.321 12.584 2.249 1.00 95.12 588 ASP A C 1
ATOM 4440 O O . ASP A 1 588 ? 15.421 12.685 3.471 1.00 95.12 588 ASP A O 1
ATOM 4444 N N . SER A 1 589 ? 14.120 12.640 1.652 1.00 95.88 589 SER A N 1
ATOM 4445 C CA . SER A 1 589 ? 12.860 12.820 2.388 1.00 95.88 589 SER A CA 1
ATOM 4446 C C . SER A 1 589 ? 12.420 11.594 3.203 1.00 95.88 589 SER A C 1
ATOM 4448 O O . SER A 1 589 ? 11.540 11.722 4.055 1.00 95.88 589 SER A O 1
ATOM 4450 N N . LEU A 1 590 ? 13.032 10.428 2.960 1.00 95.88 590 LEU A N 1
ATOM 4451 C CA . LEU A 1 590 ? 12.802 9.181 3.692 1.00 95.88 590 LEU A CA 1
ATOM 4452 C C . LEU A 1 590 ? 13.840 8.944 4.803 1.00 95.88 590 LEU A C 1
ATOM 4454 O O . LEU A 1 590 ? 13.664 8.039 5.621 1.00 95.88 590 LEU A O 1
ATOM 4458 N N . GLU A 1 591 ? 14.916 9.732 4.861 1.00 97.38 591 GLU A N 1
ATOM 4459 C CA . GLU A 1 591 ? 15.942 9.585 5.893 1.00 97.38 591 GLU A CA 1
ATOM 4460 C C . GLU A 1 591 ? 15.401 9.921 7.288 1.00 97.38 591 GLU A C 1
ATOM 4462 O O . GLU A 1 591 ? 14.732 10.931 7.513 1.00 97.38 591 GLU A O 1
ATOM 4467 N N . GLY A 1 592 ? 15.714 9.064 8.259 1.00 95.75 592 GLY A N 1
ATOM 4468 C CA . GLY A 1 592 ? 15.241 9.195 9.632 1.00 95.75 592 GLY A CA 1
ATOM 4469 C C . GLY A 1 592 ? 13.820 8.687 9.879 1.00 95.75 592 GLY A C 1
ATOM 4470 O O . GLY A 1 592 ? 13.451 8.604 11.049 1.00 95.75 592 GLY A O 1
ATOM 4471 N N . LEU A 1 593 ? 13.057 8.297 8.847 1.00 97.06 593 LEU A N 1
ATOM 4472 C CA . LEU A 1 593 ? 11.794 7.579 9.043 1.00 97.06 593 LEU A CA 1
ATOM 4473 C C . LEU A 1 593 ? 12.060 6.248 9.750 1.00 97.06 593 LEU A C 1
ATOM 4475 O O . LEU A 1 593 ? 12.980 5.506 9.382 1.00 97.06 593 LEU A O 1
ATOM 4479 N N . ASP A 1 594 ? 11.245 5.948 10.758 1.00 97.69 594 ASP A N 1
ATOM 4480 C CA . ASP A 1 594 ? 11.346 4.720 11.531 1.00 97.69 594 ASP A CA 1
ATOM 4481 C C . ASP A 1 594 ? 9.993 4.072 11.842 1.00 97.69 594 ASP A C 1
ATOM 4483 O O . ASP A 1 594 ? 8.921 4.637 11.609 1.00 97.69 594 ASP A O 1
ATOM 4487 N N . GLY A 1 595 ? 10.064 2.820 12.285 1.00 97.19 595 GLY A N 1
ATOM 4488 C CA . GLY A 1 595 ? 8.911 2.005 12.625 1.00 97.19 595 GLY A CA 1
ATOM 4489 C C . GLY A 1 595 ? 9.269 0.866 13.571 1.00 97.19 595 GLY A C 1
ATOM 4490 O O . GLY A 1 595 ? 10.417 0.420 13.634 1.00 97.19 595 GLY A O 1
ATOM 4491 N N . THR A 1 596 ? 8.279 0.405 14.331 1.00 97.56 596 THR A N 1
ATOM 4492 C CA . THR A 1 596 ? 8.358 -0.794 15.172 1.00 97.56 596 THR A CA 1
ATOM 4493 C C . THR A 1 596 ? 7.262 -1.767 14.750 1.00 97.56 596 THR A C 1
ATOM 4495 O O . THR A 1 596 ? 6.116 -1.370 14.584 1.00 97.56 596 THR A O 1
ATOM 4498 N N . CYS A 1 597 ? 7.611 -3.039 14.589 1.00 98.06 597 CYS A N 1
ATOM 4499 C CA . CYS A 1 597 ? 6.723 -4.117 14.172 1.00 98.06 597 CYS A CA 1
ATOM 4500 C C . CYS A 1 597 ? 6.789 -5.287 15.157 1.00 98.06 597 CYS A C 1
ATOM 4502 O O . CYS A 1 597 ? 7.870 -5.645 15.628 1.00 98.06 597 CYS A O 1
ATOM 4504 N N . ARG A 1 598 ? 5.646 -5.924 15.420 1.00 97.50 598 ARG A N 1
ATOM 4505 C CA . ARG A 1 598 ? 5.528 -7.130 16.252 1.00 97.50 598 ARG A CA 1
ATOM 4506 C C . ARG A 1 598 ? 5.256 -8.337 15.363 1.00 97.50 598 ARG A C 1
ATOM 4508 O O . ARG A 1 598 ? 4.189 -8.426 14.756 1.00 97.50 598 ARG A O 1
ATOM 4515 N N . PHE A 1 599 ? 6.231 -9.236 15.282 1.00 98.12 599 PHE A N 1
ATOM 4516 C CA . PHE A 1 599 ? 6.220 -10.424 14.424 1.00 98.12 599 PHE A CA 1
ATOM 4517 C C . PHE A 1 599 ? 6.117 -11.709 15.245 1.00 98.12 599 PHE A C 1
ATOM 4519 O O . PHE A 1 599 ? 6.746 -11.820 16.298 1.00 98.12 599 PHE A O 1
ATOM 4526 N N . ASP A 1 600 ? 5.464 -12.732 14.698 1.00 97.75 600 ASP A N 1
ATOM 4527 C CA . ASP A 1 600 ? 5.738 -14.103 15.128 1.00 97.75 600 ASP A CA 1
ATOM 4528 C C . ASP A 1 600 ? 7.205 -14.446 14.791 1.00 97.75 600 ASP A C 1
ATOM 4530 O O . ASP A 1 600 ? 7.711 -14.120 13.714 1.00 97.75 600 ASP A O 1
ATOM 4534 N N . GLN A 1 601 ? 7.904 -15.106 15.718 1.00 97.25 601 GLN A N 1
ATOM 4535 C CA . GLN A 1 601 ? 9.348 -15.388 15.647 1.00 97.25 601 GLN A CA 1
ATOM 4536 C C . GLN A 1 601 ? 9.796 -15.961 14.291 1.00 97.25 601 GLN A C 1
ATOM 4538 O O . GLN A 1 601 ? 10.738 -15.465 13.672 1.00 97.25 601 GLN A O 1
ATOM 4543 N N . ALA A 1 602 ? 9.083 -16.978 13.798 1.00 97.75 602 ALA A N 1
ATOM 4544 C CA . ALA A 1 602 ? 9.402 -17.637 12.534 1.00 97.75 602 ALA A CA 1
ATOM 4545 C C . ALA A 1 602 ? 9.282 -16.698 11.319 1.00 97.75 602 ALA A C 1
ATOM 4547 O O . ALA A 1 602 ? 10.064 -16.826 10.374 1.00 97.75 602 ALA A O 1
ATOM 4548 N N . ASP A 1 603 ? 8.347 -15.744 11.347 1.00 98.06 603 ASP A N 1
ATOM 4549 C CA . ASP A 1 603 ? 8.116 -14.807 10.249 1.00 98.06 603 ASP A CA 1
ATOM 4550 C C . ASP A 1 603 ? 9.176 -13.702 10.207 1.00 98.06 603 ASP A C 1
ATOM 4552 O O . ASP A 1 603 ? 9.659 -13.377 9.118 1.00 98.06 603 ASP A O 1
ATOM 4556 N N . LEU A 1 604 ? 9.623 -13.198 11.368 1.00 98.31 604 LEU A N 1
ATOM 4557 C CA . LEU A 1 604 ? 10.758 -12.269 11.446 1.00 98.31 604 LEU A CA 1
ATOM 4558 C C . LEU A 1 604 ? 12.029 -12.909 10.875 1.00 98.31 604 LEU A C 1
ATOM 4560 O O . LEU A 1 604 ? 12.661 -12.346 9.977 1.00 98.31 604 LEU A O 1
ATOM 4564 N N . THR A 1 605 ? 12.387 -14.109 11.341 1.00 98.44 605 THR A N 1
ATOM 4565 C CA . THR A 1 605 ? 13.569 -14.825 10.839 1.00 98.44 605 THR A CA 1
ATOM 4566 C C . THR A 1 605 ? 13.437 -15.134 9.344 1.00 98.44 605 THR A C 1
ATOM 4568 O O . THR A 1 605 ? 14.401 -14.973 8.589 1.00 98.44 605 THR A O 1
ATOM 4571 N N . ALA A 1 606 ? 12.250 -15.525 8.868 1.00 98.06 606 ALA A N 1
ATOM 4572 C CA . ALA A 1 606 ? 12.018 -15.770 7.446 1.00 98.06 606 ALA A CA 1
ATOM 4573 C C . ALA A 1 606 ? 12.136 -14.489 6.598 1.00 98.06 606 ALA A C 1
ATOM 4575 O O . ALA A 1 606 ? 12.683 -14.551 5.495 1.00 98.06 606 ALA A O 1
ATOM 4576 N N . MET A 1 607 ? 11.653 -13.340 7.086 1.00 98.19 607 MET A N 1
ATOM 4577 C CA . MET A 1 607 ? 11.803 -12.036 6.428 1.00 98.19 607 MET A CA 1
ATOM 4578 C C . MET A 1 607 ? 13.276 -11.641 6.310 1.00 98.19 607 MET A C 1
ATOM 4580 O O . MET A 1 607 ? 13.748 -11.364 5.209 1.00 98.19 607 MET A O 1
ATOM 4584 N N . LEU A 1 608 ? 14.025 -11.675 7.416 1.00 98.12 608 LEU A N 1
ATOM 4585 C CA . LEU A 1 608 ? 15.432 -11.267 7.426 1.00 98.12 608 LEU A CA 1
ATOM 4586 C C . LEU A 1 608 ? 16.299 -12.158 6.516 1.00 98.12 608 LEU A C 1
ATOM 4588 O O . LEU A 1 608 ? 17.186 -11.652 5.828 1.00 98.12 608 LEU A O 1
ATOM 4592 N N . ASN A 1 609 ? 15.996 -13.460 6.422 1.00 97.81 609 ASN A N 1
ATOM 4593 C CA . ASN A 1 609 ? 16.640 -14.352 5.451 1.00 97.81 609 ASN A CA 1
ATOM 4594 C C . ASN A 1 609 ? 16.331 -13.966 3.990 1.00 97.81 609 ASN A C 1
ATOM 4596 O O . ASN A 1 609 ? 17.249 -13.941 3.173 1.00 97.81 609 ASN A O 1
ATOM 4600 N N . ARG A 1 610 ? 15.082 -13.604 3.650 1.00 97.06 610 ARG A N 1
ATOM 4601 C CA . ARG A 1 610 ? 14.745 -13.096 2.302 1.00 97.06 610 ARG A CA 1
ATOM 4602 C C . ARG A 1 610 ? 15.504 -11.805 1.989 1.00 97.06 610 ARG A C 1
ATOM 4604 O O . ARG A 1 610 ? 16.091 -11.677 0.916 1.00 97.06 610 ARG A O 1
ATOM 4611 N N . TRP A 1 611 ? 15.560 -10.875 2.939 1.00 96.12 611 TRP A N 1
ATOM 4612 C CA . TRP A 1 611 ? 16.266 -9.603 2.776 1.00 96.12 611 TRP A CA 1
ATOM 4613 C C . TRP A 1 611 ? 17.775 -9.784 2.592 1.00 96.12 611 TRP A C 1
ATOM 4615 O O . TRP A 1 611 ? 18.370 -9.098 1.764 1.00 96.12 611 TRP A O 1
ATOM 4625 N N . LYS A 1 612 ? 18.397 -10.745 3.288 1.00 96.12 612 LYS A N 1
ATOM 4626 C CA . LYS A 1 612 ? 19.802 -11.129 3.069 1.00 96.12 612 LYS A CA 1
ATOM 4627 C C . LYS A 1 612 ? 20.068 -11.584 1.627 1.00 96.12 612 LYS A C 1
ATOM 4629 O O . LYS A 1 612 ? 21.142 -11.328 1.088 1.00 96.12 612 LYS A O 1
ATOM 4634 N N . GLU A 1 613 ? 19.102 -12.244 0.992 1.00 95.75 613 GLU A N 1
ATOM 4635 C CA . GLU A 1 613 ? 19.174 -12.657 -0.417 1.00 95.75 613 GLU A CA 1
ATOM 4636 C C . GLU A 1 613 ? 18.860 -11.519 -1.412 1.00 95.75 613 GLU A C 1
ATOM 4638 O O . GLU A 1 613 ? 18.926 -11.730 -2.623 1.00 95.75 613 GLU A O 1
ATOM 4643 N N . GLY A 1 614 ? 18.523 -10.318 -0.928 1.00 93.62 614 GLY A N 1
ATOM 4644 C CA . GLY A 1 614 ? 18.074 -9.184 -1.743 1.00 93.62 614 GLY A CA 1
ATOM 4645 C C . GLY A 1 614 ? 16.588 -9.233 -2.129 1.00 93.62 614 GLY A C 1
ATOM 4646 O O . GLY A 1 614 ? 16.139 -8.431 -2.949 1.00 93.62 614 GLY A O 1
ATOM 4647 N N . ASN A 1 615 ? 15.818 -10.161 -1.554 1.00 94.44 615 ASN A N 1
ATOM 4648 C CA . ASN A 1 615 ? 14.394 -10.345 -1.820 1.00 94.44 615 ASN A CA 1
ATOM 4649 C C . ASN A 1 615 ? 13.556 -9.514 -0.832 1.00 94.44 615 ASN A C 1
ATOM 4651 O O . ASN A 1 615 ? 13.148 -10.012 0.215 1.00 94.44 615 ASN A O 1
ATOM 4655 N N . TYR A 1 616 ? 13.298 -8.250 -1.171 1.00 93.12 616 TYR A N 1
ATOM 4656 C CA . TYR A 1 616 ? 12.462 -7.335 -0.382 1.00 93.12 616 TYR A CA 1
ATOM 4657 C C . TYR A 1 616 ? 11.030 -7.273 -0.927 1.00 93.12 616 TYR A C 1
ATOM 4659 O O . TYR A 1 616 ? 10.837 -7.053 -2.128 1.00 93.12 616 TYR A O 1
ATOM 4667 N N . ALA A 1 617 ? 10.020 -7.390 -0.062 1.00 93.12 617 ALA A N 1
ATOM 4668 C CA . ALA A 1 617 ? 8.621 -7.192 -0.432 1.00 93.12 617 ALA A CA 1
ATOM 4669 C C . ALA A 1 617 ? 7.874 -6.343 0.607 1.00 93.12 617 ALA A C 1
ATOM 4671 O O . ALA A 1 617 ? 7.993 -6.561 1.805 1.00 93.12 617 ALA A O 1
ATOM 4672 N N . SER A 1 618 ? 7.009 -5.423 0.165 1.00 90.94 618 SER A N 1
ATOM 4673 C CA . S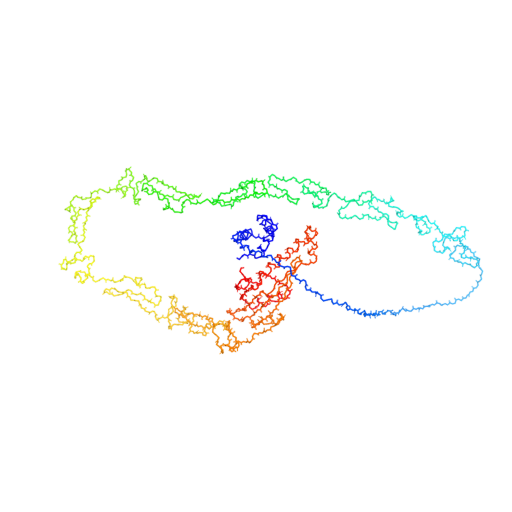ER A 1 618 ? 6.122 -4.687 1.084 1.00 90.94 618 SER A CA 1
ATOM 4674 C C . SER A 1 618 ? 5.181 -5.619 1.857 1.00 90.94 618 SER A C 1
ATOM 4676 O O . SER A 1 618 ? 4.833 -5.336 2.998 1.00 90.94 618 SER A O 1
ATOM 4678 N N . SER A 1 619 ? 4.832 -6.768 1.270 1.00 94.19 619 SER A N 1
ATOM 4679 C CA . SER A 1 619 ? 4.056 -7.819 1.927 1.00 94.19 619 SER A CA 1
ATOM 4680 C C . SER A 1 619 ? 4.784 -8.519 3.076 1.00 94.19 619 SER A C 1
ATOM 4682 O O . SER A 1 619 ? 4.127 -9.242 3.818 1.00 94.19 619 SER A O 1
ATOM 4684 N N . ASP A 1 620 ? 6.100 -8.331 3.238 1.00 95.31 620 ASP A N 1
ATOM 4685 C CA . ASP A 1 620 ? 6.844 -8.889 4.374 1.00 95.31 620 ASP A CA 1
ATOM 4686 C C . ASP A 1 620 ? 6.310 -8.358 5.719 1.00 95.31 620 ASP A C 1
ATOM 4688 O O . ASP A 1 620 ? 6.348 -9.075 6.712 1.00 95.31 620 ASP A O 1
ATOM 4692 N N . TYR A 1 621 ? 5.742 -7.146 5.738 1.00 96.25 621 TYR A N 1
ATOM 4693 C CA . TYR A 1 621 ? 5.139 -6.535 6.927 1.00 96.25 621 TYR A CA 1
ATOM 4694 C C . TYR A 1 621 ? 3.668 -6.921 7.158 1.00 96.25 621 TYR A C 1
ATOM 4696 O O . TYR A 1 621 ? 3.145 -6.674 8.238 1.00 96.25 621 TYR A O 1
ATOM 4704 N N . ASN A 1 622 ? 2.984 -7.548 6.190 1.00 96.19 622 ASN A N 1
ATOM 4705 C CA . ASN A 1 622 ? 1.544 -7.857 6.298 1.00 96.19 622 ASN A CA 1
ATOM 4706 C C . ASN A 1 622 ? 1.210 -8.894 7.388 1.00 96.19 622 ASN A C 1
ATOM 4708 O O . ASN A 1 622 ? 0.041 -9.060 7.731 1.00 96.19 622 ASN A O 1
ATOM 4712 N N . VAL A 1 623 ? 2.215 -9.624 7.877 1.00 96.12 623 VAL A N 1
ATOM 4713 C CA . VAL A 1 623 ? 2.100 -10.614 8.963 1.00 96.12 623 VAL A CA 1
ATOM 4714 C C . VAL A 1 623 ? 2.411 -10.021 10.344 1.00 96.12 623 VAL A C 1
ATOM 4716 O O . VAL A 1 623 ? 2.323 -10.727 11.344 1.00 96.12 623 VAL A O 1
ATOM 4719 N N . ALA A 1 624 ? 2.764 -8.734 10.413 1.00 96.94 624 ALA A N 1
ATOM 4720 C CA . ALA A 1 624 ? 3.140 -8.046 11.640 1.00 96.94 624 ALA A CA 1
ATOM 4721 C C . ALA A 1 624 ? 2.188 -6.896 11.985 1.00 96.94 624 ALA A C 1
ATOM 4723 O O . ALA A 1 624 ? 1.555 -6.285 11.125 1.00 96.94 624 ALA A O 1
ATOM 4724 N N . GLU A 1 625 ? 2.144 -6.559 13.270 1.00 97.38 625 GLU A N 1
ATOM 4725 C CA . GLU A 1 625 ? 1.507 -5.334 13.755 1.00 97.38 625 GLU A CA 1
ATOM 4726 C C . GLU A 1 625 ? 2.566 -4.230 13.806 1.00 97.38 625 GLU A C 1
ATOM 4728 O O . GLU A 1 625 ? 3.443 -4.259 14.671 1.00 97.38 625 GLU A O 1
ATOM 4733 N N . CYS A 1 626 ? 2.515 -3.295 12.854 1.00 97.25 626 CYS A N 1
ATOM 4734 C CA . CYS A 1 626 ? 3.509 -2.234 12.682 1.00 97.25 626 CYS A CA 1
ATOM 4735 C C . CYS A 1 626 ? 2.960 -0.838 13.015 1.00 97.25 626 CYS A C 1
ATOM 4737 O O . CYS A 1 626 ? 1.823 -0.506 12.683 1.00 97.25 626 CYS A O 1
ATOM 4739 N N . GLU A 1 627 ? 3.808 -0.002 13.613 1.00 96.56 627 GLU A N 1
ATOM 4740 C CA . GLU A 1 627 ? 3.552 1.399 13.961 1.00 96.56 627 GLU A CA 1
ATOM 4741 C C . GLU A 1 627 ? 4.779 2.281 13.656 1.00 96.56 627 GLU A C 1
ATOM 4743 O O . GLU A 1 627 ? 5.907 1.788 13.626 1.00 96.56 627 GLU A O 1
ATOM 4748 N N . GLY A 1 628 ? 4.572 3.585 13.444 1.00 95.38 628 GLY A N 1
ATOM 4749 C CA . GLY A 1 628 ? 5.624 4.564 13.121 1.00 95.38 628 GLY A CA 1
ATOM 4750 C C . GLY A 1 628 ? 5.557 5.103 11.687 1.00 95.38 628 GLY A C 1
ATOM 4751 O O . GLY A 1 628 ? 4.851 4.559 10.835 1.00 95.38 628 GLY A O 1
ATOM 4752 N N . ASP A 1 629 ? 6.282 6.194 11.429 1.00 93.75 629 ASP A N 1
ATOM 4753 C CA . ASP A 1 629 ? 6.180 6.972 10.185 1.00 93.75 629 ASP A CA 1
ATOM 4754 C C . ASP A 1 629 ? 6.578 6.156 8.937 1.00 93.75 629 ASP A C 1
ATOM 4756 O O . ASP A 1 629 ? 6.022 6.362 7.858 1.00 93.75 629 ASP A O 1
ATOM 4760 N N . LEU A 1 630 ? 7.477 5.173 9.085 1.00 92.31 630 LEU A N 1
ATOM 4761 C CA . LEU A 1 630 ? 7.904 4.257 8.016 1.00 92.31 630 LEU A CA 1
ATOM 4762 C C . LEU A 1 630 ? 6.772 3.351 7.484 1.00 92.31 630 LEU A C 1
ATOM 4764 O O . LEU A 1 630 ? 6.884 2.801 6.386 1.00 92.31 630 LEU A O 1
ATOM 4768 N N . HIS A 1 631 ? 5.690 3.192 8.251 1.00 88.62 631 HIS A N 1
ATOM 4769 C CA . HIS A 1 631 ? 4.542 2.337 7.930 1.00 88.62 631 HIS A CA 1
ATOM 4770 C C . HIS A 1 631 ? 3.232 3.126 7.732 1.00 88.62 631 HIS A C 1
ATOM 4772 O O . HIS A 1 631 ? 2.165 2.511 7.649 1.00 88.62 631 HIS A O 1
ATOM 4778 N N . SER A 1 632 ? 3.311 4.463 7.678 1.00 83.38 632 SER A N 1
ATOM 4779 C CA . SER A 1 632 ? 2.158 5.379 7.584 1.00 83.38 632 SER A CA 1
ATOM 4780 C C . SER A 1 632 ? 1.673 5.685 6.159 1.00 83.38 632 SER A C 1
ATOM 4782 O O . SER A 1 632 ? 2.468 5.552 5.198 1.00 83.38 632 SER A O 1
#

pLDDT: mean 79.43, std 17.6, range [29.25, 98.44]

Foldseek 3Di:
DQDVVLLVQQVVVVVVVDDLVVSLVVVVVVVDDSVSNVVSSVVVVPDDPDPPDDDDDDDDDDDDDDDDDDDDDDDDDDDDDDDDDDDDDDDDDDDDDDDDDDDDDDDDPDDLDDDDPDDQQFHDAQSSHDDLFGQDPRGTHDDDADPQFDADNNDTDGQCDDFQVSEDQQFTQDPSDTHGDDDPPQFDGDSNDTDGQCDDAQVSEPQQFTQDPSDTHGDDEDQQWDRDRRDTDGACAQAQVSQCPVDLQWRWDFDPHSDNPTDIDTHGNAQPDDAQVSLCPVDLQWRWGQDDRSTDIDTHGDDAQDEPSLDDHPPDDCVSHVNHFDAAPDDFQVRQDPVDPQFDWGQDDVSTDTDRDGDQQQDEPPLDDHDPDACVSHVSDDHAAPDDAQVSQCPVDLQWRWGWDDVSTDIDTHGDDAADEPSCFGDPVDACVRYVNQAHDAQVVLCPVDLQFRWGQDDGSTDTDTHGDAAQDAPSLDAHQPGACVRHVNHDHEAEPEAPLVVVLVCLLQLHWYKYWYWAWDQDPQKTKIWTKIKTFRGDDPQWTKIKIFTAAIAIDGHPVRVVVCVVVVDDPVNVVVVRVVVRVVRVVRHGWMKIKTANSVLVSVQSVCVVVVNDDPCSRVRIDMDTPNVD

Nearest PDB structures (foldseek):
  4rth-assembly1_A  TM=4.618E-01  e=6.975E+00  Zea mays

Radius of gyration: 54.04 Å; Cα contacts (8 Å, |Δi|>4): 1034; chains: 1; bounding box: 140×106×137 Å

Mean predicted aligned error: 22.17 Å